Protein AF-A0A6Y5B3B0-F1 (afdb_monomer_lite)

Organism: NCBI:txid192954

Structure (mmCIF, N/CA/C/O backbone):
data_AF-A0A6Y5B3B0-F1
#
_entry.id   AF-A0A6Y5B3B0-F1
#
loop_
_atom_site.group_PDB
_atom_site.id
_atom_site.type_symbol
_atom_site.label_atom_id
_atom_site.label_alt_id
_atom_site.label_comp_id
_atom_site.label_asym_id
_atom_site.label_entity_id
_atom_site.label_seq_id
_atom_site.pdbx_PDB_ins_code
_atom_site.Cartn_x
_atom_site.Cartn_y
_atom_site.Cartn_z
_atom_site.occupancy
_atom_site.B_iso_or_equiv
_atom_site.auth_seq_id
_atom_site.auth_comp_id
_atom_site.auth_asym_id
_atom_site.auth_atom_id
_atom_site.pdbx_PDB_model_num
ATOM 1 N N . PRO A 1 1 ? 55.415 -12.047 -14.473 1.00 63.16 1 PRO A N 1
ATOM 2 C CA . PRO A 1 1 ? 56.785 -11.656 -14.889 1.00 63.16 1 PRO A CA 1
ATOM 3 C C . PRO A 1 1 ? 56.796 -11.107 -16.317 1.00 63.16 1 PRO A C 1
ATOM 5 O O . PRO A 1 1 ? 56.871 -9.901 -16.463 1.00 63.16 1 PRO A O 1
ATOM 8 N N . GLU A 1 2 ? 56.516 -11.933 -17.333 1.00 77.75 2 GLU A N 1
ATOM 9 C CA . GLU A 1 2 ? 56.581 -11.515 -18.750 1.00 77.75 2 GLU A CA 1
ATOM 10 C C . GLU A 1 2 ? 55.678 -10.318 -19.104 1.00 77.75 2 GLU A C 1
ATOM 12 O O . GLU A 1 2 ? 56.078 -9.439 -19.855 1.00 77.75 2 GLU A O 1
ATOM 17 N N . MET A 1 3 ? 54.472 -10.233 -18.527 1.00 77.44 3 MET A N 1
ATOM 18 C CA . MET A 1 3 ? 53.581 -9.079 -18.727 1.00 77.44 3 MET A CA 1
ATOM 19 C C . MET A 1 3 ? 54.142 -7.787 -18.118 1.00 77.44 3 MET A C 1
ATOM 21 O O . MET A 1 3 ? 54.007 -6.725 -18.714 1.00 77.44 3 MET A O 1
ATOM 25 N N . PHE A 1 4 ? 54.755 -7.875 -16.935 1.00 80.69 4 PHE A N 1
ATOM 26 C CA . PHE A 1 4 ? 55.365 -6.724 -16.271 1.00 80.69 4 PHE A CA 1
ATOM 27 C C . PHE A 1 4 ? 56.556 -6.227 -17.088 1.00 80.69 4 PHE A C 1
ATOM 29 O O . PHE A 1 4 ? 56.606 -5.051 -17.424 1.00 80.69 4 PHE A O 1
ATOM 36 N N . ASP A 1 5 ? 57.440 -7.139 -17.494 1.00 83.19 5 ASP A N 1
ATOM 37 C CA . ASP A 1 5 ? 58.626 -6.816 -18.287 1.00 83.19 5 ASP A CA 1
ATOM 38 C C . ASP A 1 5 ? 58.236 -6.213 -19.648 1.00 83.19 5 ASP A C 1
ATOM 40 O O . ASP A 1 5 ? 58.800 -5.205 -20.061 1.00 83.19 5 ASP A O 1
ATOM 44 N N . ALA A 1 6 ? 57.195 -6.739 -20.305 1.00 84.50 6 ALA A N 1
ATOM 45 C CA . ALA A 1 6 ? 56.682 -6.180 -21.556 1.00 84.50 6 ALA A CA 1
ATOM 46 C C . ALA A 1 6 ? 56.053 -4.784 -21.388 1.00 84.50 6 ALA A C 1
ATOM 48 O O . ALA A 1 6 ? 56.221 -3.922 -22.251 1.00 84.50 6 ALA A O 1
ATOM 49 N N . LEU A 1 7 ? 55.311 -4.541 -20.300 1.00 83.88 7 LEU A N 1
ATOM 50 C CA . LEU A 1 7 ? 54.712 -3.231 -20.021 1.00 83.88 7 LEU A CA 1
ATOM 51 C C . LEU A 1 7 ? 55.783 -2.200 -19.657 1.00 83.88 7 LEU A C 1
ATOM 53 O O . LEU A 1 7 ? 55.786 -1.107 -20.222 1.00 83.88 7 LEU A O 1
ATOM 57 N N . MET A 1 8 ? 56.718 -2.569 -18.782 1.00 85.62 8 MET A N 1
ATOM 58 C CA . MET A 1 8 ? 57.824 -1.709 -18.371 1.00 85.62 8 MET A CA 1
ATOM 59 C C . MET A 1 8 ? 58.821 -1.468 -19.500 1.00 85.62 8 MET A C 1
ATOM 61 O O . MET A 1 8 ? 59.328 -0.358 -19.629 1.00 85.62 8 MET A O 1
ATOM 65 N N . GLY A 1 9 ? 59.010 -2.437 -20.396 1.00 86.50 9 GLY A N 1
ATOM 66 C CA . GLY A 1 9 ? 59.818 -2.276 -21.602 1.00 86.50 9 GLY A CA 1
ATOM 67 C C . GLY A 1 9 ? 59.308 -1.183 -22.548 1.00 86.50 9 GLY A C 1
ATOM 68 O O . GLY A 1 9 ? 60.089 -0.582 -23.280 1.00 86.50 9 GLY A O 1
ATOM 69 N N . ASN A 1 10 ? 58.016 -0.834 -22.494 1.00 86.44 10 ASN A N 1
ATOM 70 C CA . ASN A 1 10 ? 57.472 0.307 -23.244 1.00 86.44 10 ASN A CA 1
ATOM 71 C C . ASN A 1 10 ? 57.755 1.672 -22.589 1.00 86.44 10 ASN A C 1
ATOM 73 O O . ASN A 1 10 ? 57.473 2.705 -23.201 1.00 86.44 10 ASN A O 1
ATOM 77 N N . LEU A 1 11 ? 58.284 1.688 -21.363 1.00 85.25 11 LEU A N 1
ATOM 78 C CA . LEU A 1 11 ? 58.624 2.893 -20.599 1.00 85.25 11 LEU A CA 1
ATOM 79 C C . LEU A 1 11 ? 60.138 3.063 -20.443 1.00 85.25 11 LEU A C 1
ATOM 81 O O . LEU A 1 11 ? 60.647 4.175 -20.581 1.00 85.25 11 LEU A O 1
ATOM 85 N N . TRP A 1 12 ? 60.840 1.966 -20.161 1.00 85.62 12 TRP A N 1
ATOM 86 C CA . TRP A 1 12 ? 62.270 1.924 -19.843 1.00 85.62 12 TRP A CA 1
ATOM 87 C C . TRP A 1 12 ? 63.127 1.306 -20.952 1.00 85.62 12 TRP A C 1
ATOM 89 O O . TRP A 1 12 ? 64.344 1.451 -20.919 1.00 85.62 12 TRP A O 1
ATOM 99 N N . GLY A 1 13 ? 62.507 0.636 -21.927 1.00 84.31 13 GLY A N 1
ATOM 100 C CA . GLY A 1 13 ? 63.209 -0.277 -22.828 1.00 84.31 13 GLY A CA 1
ATOM 101 C C . GLY A 1 13 ? 63.263 -1.704 -22.275 1.00 84.31 13 GLY A C 1
ATOM 102 O O . GLY A 1 13 ? 63.186 -1.912 -21.064 1.00 84.31 13 GLY A O 1
ATOM 103 N N . ASP A 1 14 ? 63.326 -2.699 -23.160 1.00 83.50 14 ASP A N 1
ATOM 104 C CA . ASP A 1 14 ? 63.348 -4.123 -22.784 1.00 83.50 14 ASP A CA 1
ATOM 105 C C . ASP A 1 14 ? 64.759 -4.727 -22.748 1.00 83.50 14 ASP A C 1
ATOM 107 O O . ASP A 1 14 ? 64.923 -5.878 -22.348 1.00 83.50 14 ASP A O 1
ATOM 111 N N . GLY A 1 15 ? 65.791 -3.949 -23.093 1.00 81.69 15 GLY A N 1
ATOM 112 C CA . GLY A 1 15 ? 67.188 -4.378 -23.057 1.00 81.69 15 GLY A CA 1
ATOM 113 C C . GLY A 1 15 ? 67.624 -5.198 -24.273 1.00 81.69 15 GLY A C 1
ATOM 114 O O . GLY A 1 15 ? 68.807 -5.533 -24.376 1.00 81.69 15 GLY A O 1
ATOM 115 N N . ASP A 1 16 ? 66.709 -5.500 -25.202 1.00 83.38 16 ASP A N 1
ATOM 116 C CA . ASP A 1 16 ? 66.988 -6.290 -26.406 1.00 83.38 16 ASP A CA 1
ATOM 117 C C . ASP A 1 16 ? 67.635 -5.445 -27.525 1.00 83.38 16 ASP A C 1
ATOM 119 O O . ASP A 1 16 ? 68.432 -5.960 -28.316 1.00 83.38 16 ASP A O 1
ATOM 123 N N . ASP A 1 17 ? 67.330 -4.141 -27.594 1.00 88.06 17 ASP A N 1
ATOM 124 C CA . ASP A 1 17 ? 67.890 -3.195 -28.572 1.00 88.06 17 ASP A CA 1
ATOM 125 C C . ASP A 1 17 ? 68.170 -1.819 -27.946 1.00 88.06 17 ASP A C 1
ATOM 127 O O . ASP A 1 17 ? 67.284 -0.980 -27.776 1.00 88.06 17 ASP A O 1
ATOM 131 N N . ILE A 1 18 ? 69.458 -1.543 -27.722 1.00 87.75 18 ILE A N 1
ATOM 132 C CA . ILE A 1 18 ? 69.969 -0.296 -27.135 1.00 87.75 18 ILE A CA 1
ATOM 133 C C . ILE A 1 18 ? 69.489 0.951 -27.899 1.00 87.75 18 ILE A C 1
ATOM 135 O O . ILE A 1 18 ? 69.270 2.003 -27.296 1.00 87.75 18 ILE A O 1
ATOM 139 N N . LEU A 1 19 ? 69.334 0.890 -29.228 1.00 86.12 19 LEU A N 1
ATOM 140 C CA . LEU A 1 19 ? 68.875 2.047 -30.008 1.00 86.12 19 LEU A CA 1
ATOM 141 C C . LEU A 1 19 ? 67.385 2.315 -29.796 1.00 86.12 19 LEU A C 1
ATOM 143 O O . LEU A 1 19 ? 66.959 3.473 -29.770 1.00 86.12 19 LEU A O 1
ATOM 147 N N . ARG A 1 20 ? 66.589 1.254 -29.656 1.00 88.38 20 ARG A N 1
ATOM 148 C CA . ARG A 1 20 ? 65.163 1.362 -29.353 1.00 88.38 20 ARG A CA 1
ATOM 149 C C . ARG A 1 20 ? 64.945 1.877 -27.935 1.00 88.38 20 ARG A C 1
ATOM 151 O O . ARG A 1 20 ? 64.116 2.771 -27.777 1.00 88.38 20 ARG A O 1
ATOM 158 N N . ASP A 1 21 ? 65.698 1.370 -26.968 1.00 89.00 21 ASP A N 1
ATOM 159 C CA . ASP A 1 21 ? 65.572 1.738 -25.556 1.00 89.00 21 ASP A CA 1
ATOM 160 C C . ASP A 1 21 ? 65.873 3.223 -25.346 1.00 89.00 21 ASP A C 1
ATOM 162 O O . ASP A 1 21 ? 65.010 3.959 -24.870 1.00 89.00 21 ASP A O 1
ATOM 166 N N . ASN A 1 22 ? 67.010 3.708 -25.863 1.00 88.12 22 ASN A N 1
ATOM 167 C CA . ASN A 1 22 ? 67.355 5.137 -25.826 1.00 88.12 22 ASN A CA 1
ATOM 168 C C . ASN A 1 22 ? 66.271 6.017 -26.474 1.00 88.12 22 ASN A C 1
ATOM 170 O O . ASN A 1 22 ? 65.991 7.123 -26.016 1.00 88.12 22 ASN A O 1
ATOM 174 N N . ARG A 1 23 ? 65.642 5.547 -27.561 1.00 91.31 23 ARG A N 1
ATOM 175 C CA . ARG A 1 23 ? 64.567 6.292 -28.232 1.00 91.31 23 ARG A CA 1
ATOM 176 C C . ARG A 1 23 ? 63.299 6.359 -27.378 1.00 91.31 23 ARG A C 1
ATOM 178 O O . ARG A 1 23 ? 62.634 7.392 -27.391 1.00 91.31 23 ARG A O 1
ATOM 185 N N . ILE A 1 24 ? 62.938 5.267 -26.706 1.00 89.94 24 ILE A N 1
ATOM 186 C CA . ILE A 1 24 ? 61.767 5.199 -25.820 1.00 89.94 24 ILE A CA 1
ATOM 187 C C . ILE A 1 24 ? 61.993 6.088 -24.597 1.00 89.94 24 ILE A C 1
ATOM 189 O O . ILE A 1 24 ? 61.139 6.920 -24.292 1.00 89.94 24 ILE A O 1
ATOM 193 N N . GLU A 1 25 ? 63.153 5.963 -23.954 1.00 87.56 25 GLU A N 1
ATOM 194 C CA . GLU A 1 25 ? 63.528 6.754 -22.783 1.00 87.56 25 GLU A CA 1
ATOM 195 C C . GLU A 1 25 ? 63.490 8.255 -23.100 1.00 87.56 25 GLU A C 1
ATOM 197 O O . GLU A 1 25 ? 62.754 8.998 -22.449 1.00 87.56 25 GLU A O 1
ATOM 202 N N . GLN A 1 26 ? 64.148 8.681 -24.185 1.00 90.75 26 GLN A N 1
ATOM 203 C CA . GLN A 1 26 ? 64.156 10.083 -24.608 1.00 90.75 26 GLN A CA 1
ATOM 204 C C . GLN A 1 26 ? 62.754 10.610 -24.954 1.00 90.75 26 GLN A C 1
ATOM 206 O O . GLN A 1 26 ? 62.433 11.766 -24.679 1.00 90.75 26 GLN A O 1
ATOM 211 N N . ALA A 1 27 ? 61.902 9.792 -25.582 1.00 92.06 27 ALA A N 1
ATOM 212 C CA . ALA A 1 27 ? 60.536 10.195 -25.915 1.00 92.06 27 ALA A CA 1
ATOM 213 C C . ALA A 1 27 ? 59.699 10.447 -24.653 1.00 92.06 27 ALA A C 1
ATOM 215 O O . ALA A 1 27 ? 58.976 11.444 -24.588 1.00 92.06 27 ALA A O 1
ATOM 216 N N . TRP A 1 28 ? 59.827 9.579 -23.646 1.00 93.44 28 TRP A N 1
ATOM 217 C CA . TRP A 1 28 ? 59.151 9.747 -22.364 1.00 93.44 28 TRP A CA 1
ATOM 218 C C . TRP A 1 28 ? 59.702 10.914 -21.546 1.00 93.44 28 TRP A C 1
ATOM 220 O O . TRP A 1 28 ? 58.915 11.616 -20.914 1.00 93.44 28 TRP A O 1
ATOM 230 N N . GLU A 1 29 ? 61.015 11.156 -21.569 1.00 90.94 29 GLU A N 1
ATOM 231 C CA . GLU A 1 29 ? 61.622 12.338 -20.941 1.00 90.94 29 GLU A CA 1
ATOM 232 C C . GLU A 1 29 ? 61.074 13.633 -21.543 1.00 90.94 29 GLU A C 1
ATOM 234 O O . GLU A 1 29 ? 60.552 14.474 -20.814 1.00 90.94 29 GLU A O 1
ATOM 239 N N . ASN A 1 30 ? 61.090 13.748 -22.874 1.00 91.88 30 ASN A N 1
ATOM 240 C CA . ASN A 1 30 ? 60.579 14.924 -23.578 1.00 91.88 30 ASN A CA 1
ATOM 241 C C . ASN A 1 30 ? 59.088 15.167 -23.284 1.00 91.88 30 ASN A C 1
ATOM 243 O O . ASN A 1 30 ? 58.657 16.309 -23.131 1.00 91.88 30 ASN A O 1
ATOM 247 N N . TYR A 1 31 ? 58.290 14.098 -23.214 1.00 93.19 31 TYR A N 1
ATOM 248 C CA . TYR A 1 31 ? 56.869 14.200 -22.883 1.00 93.19 31 TYR A CA 1
ATOM 249 C C . TYR A 1 31 ? 56.653 14.622 -21.422 1.00 93.19 31 TYR A C 1
ATOM 251 O O . TYR A 1 31 ? 55.861 15.521 -21.152 1.00 93.19 31 TYR A O 1
ATOM 259 N N . SER A 1 32 ? 57.429 14.061 -20.492 1.00 92.50 32 SER A N 1
ATOM 260 C CA . SER A 1 32 ? 57.367 14.418 -19.069 1.00 92.50 32 SER A CA 1
ATOM 261 C C . SER A 1 32 ? 57.794 15.870 -18.819 1.00 92.50 32 SER A C 1
ATOM 263 O O . SER A 1 32 ? 57.241 16.540 -17.950 1.00 92.50 32 SER A O 1
ATOM 265 N N . GLU A 1 33 ? 58.773 16.385 -19.569 1.00 91.56 33 GLU A N 1
ATOM 266 C CA . GLU A 1 33 ? 59.154 17.803 -19.524 1.00 91.56 33 GLU A CA 1
ATOM 267 C C . GLU A 1 33 ? 58.029 18.720 -20.017 1.00 91.56 33 GLU A C 1
ATOM 269 O O . GLU A 1 33 ? 57.794 19.778 -19.429 1.00 91.56 33 GLU A O 1
ATOM 274 N N . LEU A 1 34 ? 57.310 18.316 -21.068 1.00 92.12 34 LEU A N 1
ATOM 275 C CA . LEU A 1 34 ? 56.148 19.051 -21.565 1.00 92.12 34 LEU A CA 1
ATOM 276 C C . LEU A 1 34 ? 55.032 19.097 -20.513 1.00 92.12 34 LEU A C 1
ATOM 278 O O . LEU A 1 34 ? 54.537 20.181 -20.210 1.00 92.12 34 LEU A O 1
ATOM 282 N N . GLU A 1 35 ? 54.700 17.962 -19.895 1.00 93.25 35 GLU A N 1
ATOM 283 C CA . GLU A 1 35 ? 53.680 17.886 -18.838 1.00 93.25 35 GLU A CA 1
ATOM 284 C C . GLU A 1 35 ? 54.051 18.737 -17.613 1.00 93.25 35 GLU A C 1
ATOM 286 O O . GLU A 1 35 ? 53.213 19.486 -17.105 1.00 93.25 35 GLU A O 1
ATOM 291 N N . LYS A 1 36 ? 55.327 18.722 -17.198 1.00 91.25 36 LYS A N 1
ATOM 292 C CA . LYS A 1 36 ? 55.841 19.587 -16.119 1.00 91.25 36 LYS A CA 1
ATOM 293 C C . LYS A 1 36 ? 55.686 21.072 -16.442 1.00 91.25 36 LYS A C 1
ATOM 295 O O . LYS A 1 36 ? 55.319 21.850 -15.564 1.00 91.25 36 LYS A O 1
ATOM 300 N N . ASN A 1 37 ? 55.947 21.474 -17.685 1.00 90.31 37 ASN A N 1
ATOM 301 C CA . ASN A 1 37 ? 55.789 22.864 -18.120 1.00 90.31 37 ASN A CA 1
ATOM 302 C C . ASN A 1 37 ? 54.315 23.303 -18.171 1.00 90.31 37 ASN A C 1
ATOM 304 O O . ASN A 1 37 ? 54.021 24.480 -17.960 1.00 90.31 37 ASN A O 1
ATOM 308 N N . GLU A 1 38 ? 53.395 22.370 -18.423 1.00 92.38 38 GLU A N 1
ATOM 309 C CA . GLU A 1 38 ? 51.945 22.599 -18.396 1.00 92.38 38 GLU A CA 1
ATOM 310 C C . GLU A 1 38 ? 51.333 22.481 -16.991 1.00 92.38 38 GLU A C 1
ATOM 312 O O . GLU A 1 38 ? 50.135 22.710 -16.824 1.00 92.38 38 GLU A O 1
ATOM 317 N N . ASN A 1 39 ? 52.153 22.204 -15.969 1.00 86.69 39 ASN A N 1
ATOM 318 C CA . ASN A 1 39 ? 51.723 22.015 -14.583 1.00 86.69 39 ASN A CA 1
ATOM 319 C C . ASN A 1 39 ? 50.748 20.824 -14.418 1.00 86.69 39 ASN A C 1
ATOM 321 O O . ASN A 1 39 ? 49.884 20.845 -13.538 1.00 86.69 39 ASN A O 1
ATOM 325 N N . ASN A 1 40 ? 50.888 19.812 -15.281 1.00 86.94 40 ASN A N 1
ATOM 326 C CA . ASN A 1 40 ? 50.124 18.567 -15.275 1.00 86.94 40 ASN A CA 1
ATOM 327 C C . ASN A 1 40 ? 50.880 17.457 -14.525 1.00 86.94 40 ASN A C 1
ATOM 329 O O . ASN A 1 40 ? 52.102 17.513 -14.362 1.00 86.94 40 ASN A O 1
ATOM 333 N N . ASP A 1 41 ? 50.148 16.426 -14.102 1.00 87.12 41 ASP A N 1
ATOM 334 C CA . ASP A 1 41 ? 50.742 15.197 -13.574 1.00 87.12 41 ASP A CA 1
ATOM 335 C C . ASP A 1 41 ? 51.529 14.460 -14.668 1.00 87.12 41 ASP A C 1
ATOM 337 O O . ASP A 1 41 ? 51.166 14.490 -15.845 1.00 87.12 41 ASP A O 1
ATOM 341 N N . ILE A 1 42 ? 52.608 13.779 -14.278 1.00 92.25 42 ILE A N 1
ATOM 342 C CA . ILE A 1 42 ? 53.497 13.092 -15.218 1.00 92.25 42 ILE A CA 1
ATOM 343 C C . ILE A 1 42 ? 52.894 11.730 -15.566 1.00 92.25 42 ILE A C 1
ATOM 345 O O . ILE A 1 42 ? 52.866 10.812 -14.740 1.00 92.25 42 ILE A O 1
ATOM 349 N N . THR A 1 43 ? 52.452 11.565 -16.811 1.00 89.75 43 THR A N 1
ATOM 350 C CA . THR A 1 43 ? 51.802 10.334 -17.280 1.00 89.75 43 THR A CA 1
ATOM 351 C C . THR A 1 43 ? 52.737 9.133 -17.175 1.00 89.75 43 THR A C 1
ATOM 353 O O . THR A 1 43 ? 52.295 8.049 -16.796 1.00 89.75 43 THR A O 1
ATOM 356 N N . LYS A 1 44 ? 54.036 9.314 -17.462 1.00 89.19 44 LYS A N 1
ATOM 357 C CA . LYS A 1 44 ? 55.044 8.248 -17.329 1.00 89.19 44 LYS A CA 1
ATOM 358 C C . LYS A 1 44 ? 55.032 7.666 -15.913 1.00 89.19 44 LYS A C 1
ATOM 360 O O . LYS A 1 44 ? 54.816 6.471 -15.747 1.00 89.19 44 LYS A O 1
ATOM 365 N N . GLU A 1 45 ? 55.172 8.524 -14.903 1.00 88.19 45 GLU A N 1
ATOM 366 C CA . GLU A 1 45 ? 55.173 8.134 -13.490 1.00 88.19 45 GLU A CA 1
ATOM 367 C C . GLU A 1 45 ? 53.834 7.512 -13.076 1.00 88.19 45 GLU A C 1
ATOM 369 O O . GLU A 1 45 ? 53.813 6.540 -12.326 1.00 88.19 45 GLU A O 1
ATOM 374 N N . ALA A 1 46 ? 52.703 8.013 -13.585 1.00 85.75 46 ALA A N 1
ATOM 375 C CA . ALA A 1 46 ? 51.391 7.427 -13.313 1.00 85.75 46 ALA A CA 1
ATOM 376 C C . ALA A 1 46 ? 51.262 5.991 -13.857 1.00 85.75 46 ALA A C 1
ATOM 378 O O . ALA A 1 46 ? 50.745 5.112 -13.158 1.00 85.75 46 ALA A O 1
ATOM 379 N N . ILE A 1 47 ? 51.756 5.725 -15.074 1.00 86.19 47 ILE A N 1
ATOM 380 C CA . ILE A 1 47 ? 51.770 4.376 -15.660 1.00 86.19 47 ILE A CA 1
ATOM 381 C C . ILE A 1 47 ? 52.732 3.477 -14.879 1.00 86.19 47 ILE A C 1
ATOM 383 O O . ILE A 1 47 ? 52.332 2.379 -14.495 1.00 86.19 47 ILE A O 1
ATOM 387 N N . GLU A 1 48 ? 53.954 3.936 -14.589 1.00 87.31 48 GLU A N 1
ATOM 388 C CA . GLU A 1 48 ? 54.937 3.183 -13.795 1.00 87.31 48 GLU A CA 1
ATOM 389 C C . GLU A 1 48 ? 54.360 2.799 -12.430 1.00 87.31 48 GLU A C 1
ATOM 391 O O . GLU A 1 48 ? 54.323 1.622 -12.075 1.00 87.31 48 GLU A O 1
ATOM 396 N N . ASN A 1 49 ? 53.815 3.773 -11.697 1.00 86.62 49 ASN A N 1
ATOM 397 C CA . ASN A 1 49 ? 53.179 3.544 -10.405 1.00 86.62 49 ASN A CA 1
ATOM 398 C C . ASN A 1 49 ? 52.004 2.569 -10.514 1.00 86.62 49 ASN A C 1
ATOM 400 O O . ASN A 1 49 ? 51.826 1.729 -9.633 1.00 86.62 49 ASN A O 1
ATOM 404 N N . THR A 1 50 ? 51.207 2.645 -11.581 1.00 84.56 50 THR A N 1
ATOM 405 C CA . THR A 1 50 ? 50.095 1.710 -11.791 1.00 84.56 50 THR A CA 1
ATOM 406 C C . THR A 1 50 ? 50.609 0.297 -12.032 1.00 84.56 50 THR A C 1
ATOM 408 O O . THR A 1 50 ? 50.129 -0.623 -11.384 1.00 84.56 50 THR A O 1
ATOM 411 N N . VAL A 1 51 ? 51.593 0.104 -12.913 1.00 83.31 51 VAL A N 1
ATOM 412 C CA . VAL A 1 51 ? 52.132 -1.223 -13.258 1.00 83.31 51 VAL A CA 1
ATOM 413 C C . VAL A 1 51 ? 52.889 -1.845 -12.081 1.00 83.31 51 VAL A C 1
ATOM 415 O O . VAL A 1 51 ? 52.727 -3.034 -11.819 1.00 83.31 51 VAL A O 1
ATOM 418 N N . ILE A 1 52 ? 53.657 -1.049 -11.332 1.00 83.88 52 ILE A N 1
ATOM 419 C CA . ILE A 1 52 ? 54.390 -1.495 -10.137 1.00 83.88 52 ILE A CA 1
ATOM 420 C C . ILE A 1 52 ? 53.426 -1.902 -9.016 1.00 83.88 52 ILE A C 1
ATOM 422 O O . ILE A 1 52 ? 53.639 -2.924 -8.364 1.00 83.88 52 ILE A O 1
ATOM 426 N N . ASN A 1 53 ? 52.354 -1.134 -8.799 1.00 81.38 53 ASN A N 1
ATOM 427 C CA . ASN A 1 53 ? 51.382 -1.414 -7.739 1.00 81.38 53 ASN A CA 1
ATOM 428 C C . ASN A 1 53 ? 50.263 -2.382 -8.171 1.00 81.38 53 ASN A C 1
ATOM 430 O O . ASN A 1 53 ? 49.510 -2.863 -7.321 1.00 81.38 53 ASN A O 1
ATOM 434 N N . ALA A 1 54 ? 50.127 -2.679 -9.468 1.00 78.44 54 ALA A N 1
ATOM 435 C CA . ALA A 1 54 ? 49.145 -3.620 -9.998 1.00 78.44 54 ALA A CA 1
ATOM 436 C C . ALA A 1 54 ? 49.516 -5.056 -9.616 1.00 78.44 54 ALA A C 1
ATOM 438 O O . ALA A 1 54 ? 50.202 -5.772 -10.345 1.00 78.44 54 ALA A O 1
ATOM 439 N N . PHE A 1 55 ? 49.024 -5.500 -8.462 1.00 74.00 55 PHE A N 1
ATOM 440 C CA . PHE A 1 55 ? 49.267 -6.845 -7.967 1.00 74.00 55 PHE A CA 1
ATOM 441 C C . PHE A 1 55 ? 48.049 -7.753 -8.174 1.00 74.00 55 PHE A C 1
ATOM 443 O O . PHE A 1 55 ? 47.068 -7.699 -7.430 1.00 74.00 55 PHE A O 1
ATOM 450 N N . PHE A 1 56 ? 48.125 -8.630 -9.179 1.00 81.88 56 PHE A N 1
ATOM 451 C CA . PHE A 1 56 ? 47.143 -9.695 -9.383 1.00 81.88 56 PHE A CA 1
ATOM 452 C C . PHE A 1 56 ? 47.634 -11.014 -8.776 1.00 81.88 56 PHE A C 1
ATOM 454 O O . PHE A 1 56 ? 48.526 -11.674 -9.297 1.00 81.88 56 PHE A O 1
ATOM 461 N N . GLU A 1 57 ? 47.014 -11.420 -7.673 1.00 82.00 57 GLU A N 1
ATOM 462 C CA . GLU A 1 57 ? 47.164 -12.748 -7.069 1.00 82.00 57 GLU A CA 1
ATOM 463 C C . GLU A 1 57 ? 46.389 -13.853 -7.805 1.00 82.00 57 GLU A C 1
ATOM 465 O O . GLU A 1 57 ? 45.366 -13.595 -8.440 1.00 82.00 57 GLU A O 1
ATOM 470 N N . GLU A 1 58 ? 46.801 -15.107 -7.586 1.00 82.69 58 GLU A N 1
ATOM 471 C CA . GLU A 1 58 ? 46.138 -16.334 -8.064 1.00 82.69 58 GLU A CA 1
ATOM 472 C C . GLU A 1 58 ? 44.620 -16.346 -7.798 1.00 82.69 58 GLU A C 1
ATOM 474 O O . GLU A 1 58 ? 43.826 -16.758 -8.645 1.00 82.69 58 GLU A O 1
ATOM 479 N N . ARG A 1 59 ? 44.187 -15.821 -6.643 1.00 81.88 59 ARG A N 1
ATOM 480 C CA . ARG A 1 59 ? 42.762 -15.722 -6.280 1.00 81.88 59 ARG A CA 1
ATOM 481 C C . ARG A 1 59 ? 41.929 -14.910 -7.277 1.00 81.88 59 ARG A C 1
ATOM 483 O O . ARG A 1 59 ? 40.749 -15.200 -7.442 1.00 81.88 59 ARG A O 1
ATOM 490 N N . HIS A 1 60 ? 42.513 -13.912 -7.946 1.00 84.44 60 HIS A N 1
ATOM 491 C CA . HIS A 1 60 ? 41.788 -13.100 -8.924 1.00 84.44 60 HIS A CA 1
ATOM 492 C C . HIS A 1 60 ? 41.507 -13.912 -10.191 1.00 84.44 60 HIS A C 1
ATOM 494 O O . HIS A 1 60 ? 40.402 -13.853 -10.731 1.00 84.44 60 HIS A O 1
ATOM 500 N N . PHE A 1 61 ? 42.466 -14.738 -10.616 1.00 86.50 61 PHE A N 1
ATOM 501 C CA . PHE A 1 61 ? 42.321 -15.623 -11.771 1.00 86.50 61 PHE A CA 1
ATOM 502 C C . PHE A 1 61 ? 41.378 -16.796 -11.488 1.00 86.50 61 PHE A C 1
ATOM 504 O O . PHE A 1 61 ? 40.610 -17.180 -12.364 1.00 86.50 61 PHE A O 1
ATOM 511 N N . GLN A 1 62 ? 41.336 -17.290 -10.246 1.00 85.19 62 GLN A N 1
ATOM 512 C CA . GLN A 1 62 ? 40.402 -18.339 -9.810 1.00 85.19 62 GLN A CA 1
ATOM 513 C C . GLN A 1 62 ? 38.921 -17.974 -10.003 1.00 85.19 62 GLN A C 1
ATOM 515 O O . GLN A 1 62 ? 38.070 -18.862 -10.024 1.00 85.19 62 GLN A O 1
ATOM 520 N N . SER A 1 63 ? 38.576 -16.694 -10.151 1.00 80.62 63 SER A N 1
ATOM 521 C CA . SER A 1 63 ? 37.203 -16.287 -10.477 1.00 80.62 63 SER A CA 1
ATOM 522 C C . SER A 1 63 ? 36.821 -16.562 -11.940 1.00 80.62 63 SER A C 1
ATOM 524 O O . SER A 1 63 ? 35.637 -16.672 -12.260 1.00 80.62 63 SER A O 1
ATOM 526 N N . TRP A 1 64 ? 37.803 -16.726 -12.831 1.00 88.69 64 TRP A N 1
ATOM 527 C CA . TRP A 1 64 ? 37.594 -16.955 -14.255 1.00 88.69 64 TRP A CA 1
ATOM 528 C C . TRP A 1 64 ? 37.457 -18.462 -14.558 1.00 88.69 64 TRP A C 1
ATOM 530 O O . TRP A 1 64 ? 38.404 -19.222 -14.350 1.00 88.69 64 TRP A O 1
ATOM 540 N N . PRO A 1 65 ? 36.312 -18.942 -15.089 1.00 87.00 65 PRO A N 1
ATOM 541 C CA . PRO A 1 65 ? 36.065 -20.378 -15.270 1.00 87.00 65 PRO A CA 1
ATOM 542 C C . PRO A 1 65 ? 37.073 -21.111 -16.167 1.00 87.00 65 PRO A C 1
ATOM 544 O O . PRO A 1 65 ? 37.309 -22.303 -15.958 1.00 87.00 65 PRO A O 1
ATOM 547 N N . VAL A 1 66 ? 37.682 -20.408 -17.130 1.00 91.50 66 VAL A N 1
ATOM 548 C CA . VAL A 1 66 ? 38.714 -20.965 -18.021 1.00 91.50 66 VAL A CA 1
ATOM 549 C C . VAL A 1 66 ? 39.992 -21.279 -17.251 1.00 91.50 66 VAL A C 1
ATOM 551 O O . VAL A 1 66 ? 40.563 -22.346 -17.445 1.00 91.50 66 VAL A O 1
ATOM 554 N N . TRP A 1 67 ? 40.399 -20.402 -16.328 1.00 90.12 67 TRP A N 1
ATOM 555 C CA . TRP A 1 67 ? 41.585 -20.609 -15.491 1.00 90.12 67 TRP A CA 1
ATOM 556 C C . TRP A 1 67 ? 41.489 -21.899 -14.665 1.00 90.12 67 TRP A C 1
ATOM 558 O O . TRP A 1 67 ? 42.465 -22.622 -14.495 1.00 90.12 67 TRP A O 1
ATOM 568 N N . ASN A 1 68 ? 40.271 -22.239 -14.232 1.00 89.25 68 ASN A N 1
ATOM 569 C CA . ASN A 1 68 ? 39.986 -23.440 -13.447 1.00 89.25 68 ASN A CA 1
ATOM 570 C C . ASN A 1 68 ? 39.534 -24.646 -14.291 1.00 89.25 68 ASN A C 1
ATOM 572 O O . ASN A 1 68 ? 39.000 -25.606 -13.733 1.00 89.25 68 ASN A O 1
ATOM 576 N N . ASN A 1 69 ? 39.677 -24.602 -15.620 1.00 89.38 69 ASN A N 1
ATOM 577 C CA . ASN A 1 69 ? 39.261 -25.662 -16.551 1.00 89.38 69 ASN A CA 1
ATOM 578 C C . ASN A 1 69 ? 37.771 -26.061 -16.474 1.00 89.38 69 ASN A C 1
ATOM 580 O O . ASN A 1 69 ? 37.399 -27.158 -16.892 1.00 89.38 69 ASN A O 1
ATOM 584 N N . LYS A 1 70 ? 36.893 -25.191 -15.957 1.00 88.06 70 LYS A N 1
ATOM 585 C CA . LYS A 1 70 ? 35.437 -25.434 -15.952 1.00 88.06 70 LYS A CA 1
ATOM 586 C C . LYS A 1 70 ? 34.819 -25.213 -17.333 1.00 88.06 70 LYS A C 1
ATOM 588 O O . LYS A 1 70 ? 33.810 -25.828 -17.661 1.00 88.06 70 LYS A O 1
ATOM 593 N N . THR A 1 71 ? 35.423 -24.336 -18.131 1.00 89.44 71 THR A N 1
ATOM 594 C CA . THR A 1 71 ? 35.022 -24.022 -19.507 1.00 89.44 71 THR A CA 1
ATOM 595 C C . THR A 1 71 ? 36.251 -23.986 -20.405 1.00 89.44 71 THR A C 1
ATOM 597 O O . THR A 1 71 ? 37.320 -23.566 -19.973 1.00 89.44 71 THR A O 1
ATOM 600 N N . THR A 1 72 ? 36.102 -24.377 -21.668 1.00 89.94 72 THR A N 1
ATOM 601 C CA . THR A 1 72 ? 37.215 -24.437 -22.632 1.00 89.94 72 THR A CA 1
ATOM 602 C C . THR A 1 72 ? 37.541 -23.094 -23.285 1.00 89.94 72 THR A C 1
ATOM 604 O O . THR A 1 72 ? 38.611 -22.943 -23.866 1.00 89.94 72 THR A O 1
ATOM 607 N N . HIS A 1 73 ? 36.637 -22.116 -23.205 1.00 91.38 73 HIS A N 1
ATOM 608 C CA . HIS A 1 73 ? 36.805 -20.796 -23.805 1.00 91.38 73 HIS A CA 1
ATOM 609 C C . HIS A 1 73 ? 36.189 -19.696 -22.935 1.00 91.38 73 HIS A C 1
ATOM 611 O O . HIS A 1 73 ? 35.259 -19.934 -22.164 1.00 91.38 73 HIS A O 1
ATOM 617 N N . GLY A 1 74 ? 36.685 -18.472 -23.098 1.00 88.12 74 GLY A N 1
ATOM 618 C CA . GLY A 1 74 ? 36.206 -17.276 -22.410 1.00 88.12 74 GLY A CA 1
ATOM 619 C C . GLY A 1 74 ? 37.203 -16.130 -22.558 1.00 88.12 74 GLY A C 1
ATOM 620 O O . GLY A 1 74 ? 38.336 -16.341 -22.983 1.00 88.12 74 GLY A O 1
ATOM 621 N N . THR A 1 75 ? 36.791 -14.918 -22.200 1.00 91.44 75 THR A N 1
ATOM 622 C CA . THR A 1 75 ? 37.663 -13.737 -22.181 1.00 91.44 75 THR A CA 1
ATOM 623 C C . THR A 1 75 ? 37.626 -13.139 -20.784 1.00 91.44 75 THR A C 1
ATOM 625 O O . THR A 1 75 ? 36.546 -12.966 -20.226 1.00 91.44 75 THR A O 1
ATOM 628 N N . ALA A 1 76 ? 38.794 -12.837 -20.224 1.00 89.88 76 ALA A N 1
ATOM 629 C CA . ALA A 1 76 ? 38.927 -12.099 -18.976 1.00 89.88 76 ALA A CA 1
ATOM 630 C C . ALA A 1 76 ? 39.637 -10.772 -19.247 1.00 89.88 76 ALA A C 1
ATOM 632 O O . ALA A 1 76 ? 40.577 -10.716 -20.040 1.00 89.88 76 ALA A O 1
ATOM 633 N N . MET A 1 77 ? 39.178 -9.712 -18.586 1.00 89.69 77 MET A N 1
ATOM 634 C CA . MET A 1 77 ? 39.808 -8.397 -18.610 1.00 89.69 77 MET A CA 1
ATOM 635 C C . MET A 1 77 ? 40.154 -8.013 -17.175 1.00 89.69 77 MET A C 1
ATOM 637 O O . MET A 1 77 ? 39.266 -7.921 -16.330 1.00 89.69 77 MET A O 1
ATOM 641 N N . PHE A 1 78 ? 41.441 -7.806 -16.912 1.00 85.44 78 PHE A N 1
ATOM 642 C CA . PHE A 1 78 ? 41.955 -7.391 -15.611 1.00 85.44 78 PHE A CA 1
ATOM 643 C C . PHE A 1 78 ? 42.331 -5.915 -15.688 1.00 85.44 78 PHE A C 1
ATOM 645 O O . PHE A 1 78 ? 43.034 -5.504 -16.609 1.00 85.44 78 PHE A O 1
ATOM 652 N N . ILE A 1 79 ? 41.832 -5.116 -14.747 1.00 86.50 79 ILE A N 1
ATOM 653 C CA . ILE A 1 79 ? 42.001 -3.660 -14.742 1.00 86.50 79 ILE A CA 1
ATOM 654 C C . ILE A 1 79 ? 42.628 -3.263 -13.407 1.00 86.50 79 ILE A C 1
ATOM 656 O O . ILE A 1 79 ? 42.102 -3.617 -12.353 1.00 86.50 79 ILE A O 1
ATOM 660 N N . ALA A 1 80 ? 43.738 -2.533 -13.459 1.00 84.44 80 ALA A N 1
ATOM 661 C CA . ALA A 1 80 ? 44.344 -1.869 -12.307 1.00 84.44 80 ALA A CA 1
ATOM 662 C C . ALA A 1 80 ? 44.048 -0.361 -12.366 1.00 84.44 80 ALA A C 1
ATOM 664 O O . ALA A 1 80 ? 43.783 0.165 -13.445 1.00 84.44 80 ALA A O 1
ATOM 665 N N . GLY A 1 81 ? 44.065 0.324 -11.218 1.00 80.81 81 GLY A N 1
ATOM 666 C CA . GLY A 1 81 ? 43.727 1.753 -11.156 1.00 80.81 81 GLY A CA 1
ATOM 667 C C . GLY A 1 81 ? 42.258 2.034 -11.495 1.00 80.81 81 GLY A C 1
ATOM 668 O O . GLY A 1 81 ? 41.956 2.903 -12.309 1.00 80.81 81 GLY A O 1
ATOM 669 N N . ILE A 1 82 ? 41.336 1.248 -10.926 1.00 85.75 82 ILE A N 1
ATOM 670 C CA . ILE A 1 82 ? 39.894 1.417 -11.154 1.00 85.75 82 ILE A CA 1
ATOM 671 C C . ILE A 1 82 ? 39.396 2.782 -10.652 1.00 85.75 82 ILE A C 1
ATOM 673 O O . ILE A 1 82 ? 39.894 3.310 -9.666 1.00 85.75 82 ILE A O 1
ATOM 677 N N . HIS A 1 83 ? 38.386 3.334 -11.327 1.00 86.06 83 HIS A N 1
ATOM 678 C CA . HIS A 1 83 ? 37.773 4.620 -10.977 1.00 86.06 83 HIS A CA 1
ATOM 679 C C . HIS A 1 83 ? 37.134 4.597 -9.574 1.00 86.06 83 HIS A C 1
ATOM 681 O O . HIS A 1 83 ? 36.600 3.564 -9.160 1.00 86.06 83 HIS A O 1
ATOM 687 N N . ASP A 1 84 ? 37.099 5.745 -8.891 1.00 83.12 84 ASP A N 1
ATOM 688 C CA . ASP A 1 84 ? 36.566 5.891 -7.525 1.00 83.12 84 ASP A CA 1
ATOM 689 C C . ASP A 1 84 ? 35.145 5.328 -7.360 1.00 83.12 84 ASP A C 1
ATOM 691 O O . ASP A 1 84 ? 34.845 4.685 -6.360 1.00 83.12 84 ASP A O 1
ATOM 695 N N . ASP A 1 85 ? 34.279 5.478 -8.368 1.00 82.81 85 ASP A N 1
ATOM 696 C CA . ASP A 1 85 ? 32.927 4.889 -8.374 1.00 82.81 85 ASP A CA 1
ATOM 697 C C . ASP A 1 85 ? 32.914 3.352 -8.221 1.00 82.81 85 ASP A C 1
ATOM 699 O O . ASP A 1 85 ? 31.986 2.796 -7.626 1.00 82.81 85 ASP A O 1
ATOM 703 N N . LEU A 1 86 ? 33.923 2.655 -8.761 1.00 86.19 86 LEU A N 1
ATOM 704 C CA . LEU A 1 86 ? 34.096 1.207 -8.597 1.00 86.19 86 LEU A CA 1
ATOM 705 C C . LEU A 1 86 ? 34.753 0.882 -7.252 1.00 86.19 86 LEU A C 1
ATOM 707 O O . LEU A 1 86 ? 34.348 -0.082 -6.603 1.00 86.19 86 LEU A O 1
ATOM 711 N N . ILE A 1 87 ? 35.708 1.704 -6.804 1.00 85.00 87 ILE A N 1
ATOM 712 C CA . ILE A 1 87 ? 36.331 1.581 -5.474 1.00 85.00 87 ILE A CA 1
ATOM 713 C C . ILE A 1 87 ? 35.272 1.727 -4.375 1.00 85.00 87 ILE A C 1
ATOM 715 O O . ILE A 1 87 ? 35.260 0.954 -3.419 1.00 85.00 87 ILE A O 1
ATOM 719 N N . ALA A 1 88 ? 34.318 2.644 -4.546 1.00 84.75 88 ALA A N 1
ATOM 720 C CA . ALA A 1 88 ? 33.180 2.826 -3.653 1.00 84.75 88 ALA A CA 1
ATOM 721 C C . ALA A 1 88 ? 32.365 1.532 -3.473 1.00 84.75 88 ALA A C 1
ATOM 723 O O . ALA A 1 88 ? 31.786 1.309 -2.414 1.00 84.75 88 ALA A O 1
ATOM 724 N N . GLN A 1 89 ? 32.355 0.625 -4.456 1.00 83.75 89 GLN A N 1
ATOM 725 C CA . GLN A 1 89 ? 31.679 -0.669 -4.327 1.00 83.75 89 GLN A CA 1
ATOM 726 C C . GLN A 1 89 ? 32.425 -1.674 -3.439 1.00 83.75 89 GLN A C 1
ATOM 728 O O . GLN A 1 89 ? 31.892 -2.756 -3.191 1.00 83.75 89 GLN A O 1
ATOM 733 N N . LEU A 1 90 ? 33.634 -1.367 -2.965 1.00 79.88 90 LEU A N 1
ATOM 734 C CA . LEU A 1 90 ? 34.434 -2.238 -2.097 1.00 79.88 90 LEU A CA 1
ATOM 735 C C . LEU A 1 90 ? 34.328 -1.857 -0.615 1.00 79.88 90 LEU A C 1
ATOM 737 O O . LEU A 1 90 ? 34.610 -2.680 0.253 1.00 79.88 90 LEU A O 1
ATOM 741 N N . SER A 1 91 ? 33.862 -0.655 -0.279 1.00 73.12 91 SER A N 1
ATOM 742 C CA . SER A 1 91 ? 33.743 -0.248 1.124 1.00 73.12 91 SER A CA 1
ATOM 743 C C . SER A 1 91 ? 32.674 -1.058 1.881 1.00 73.12 91 SER A C 1
ATOM 745 O O . SER A 1 91 ? 31.620 -1.447 1.344 1.00 73.12 91 SER A O 1
ATOM 747 N N . THR A 1 92 ? 32.964 -1.332 3.154 1.00 63.22 92 THR A N 1
ATOM 748 C CA . THR A 1 92 ? 32.098 -2.072 4.087 1.00 63.22 92 THR A CA 1
ATOM 749 C C . THR A 1 92 ? 31.094 -1.196 4.820 1.00 63.22 92 THR A C 1
ATOM 751 O O . THR A 1 92 ? 30.175 -1.738 5.432 1.00 63.22 92 THR A O 1
ATOM 754 N N . ASP A 1 93 ? 31.240 0.124 4.739 1.00 58.06 93 ASP A N 1
ATOM 755 C CA . ASP A 1 93 ? 30.388 1.060 5.461 1.00 58.06 93 ASP A CA 1
ATOM 756 C C . ASP A 1 93 ? 28.949 0.943 4.945 1.00 58.06 93 ASP A C 1
ATOM 758 O O . ASP A 1 93 ? 28.671 1.026 3.736 1.00 58.06 93 ASP A O 1
ATOM 762 N N . ALA A 1 94 ? 28.028 0.682 5.876 1.00 48.41 94 ALA A N 1
ATOM 763 C CA . ALA A 1 94 ? 26.604 0.658 5.587 1.00 48.41 94 ALA A CA 1
ATOM 764 C C . ALA A 1 94 ? 26.192 2.039 5.060 1.00 48.41 94 ALA A C 1
ATOM 766 O O . ALA A 1 94 ? 26.714 3.056 5.509 1.00 48.41 94 ALA A O 1
ATOM 767 N N . GLY A 1 95 ? 25.247 2.099 4.115 1.00 48.81 95 GLY A N 1
ATOM 768 C CA . GLY A 1 95 ? 24.859 3.349 3.441 1.00 48.81 95 GLY A CA 1
ATOM 769 C C . GLY A 1 95 ? 24.436 4.508 4.363 1.00 48.81 95 GLY A C 1
ATOM 770 O O . GLY A 1 95 ? 24.361 5.637 3.898 1.00 48.81 95 GLY A O 1
ATOM 771 N N . SER A 1 96 ? 24.196 4.260 5.657 1.00 46.31 96 SER A N 1
ATOM 772 C CA . SER A 1 96 ? 23.948 5.286 6.677 1.00 46.31 96 SER A CA 1
ATOM 773 C C . SER A 1 96 ? 25.206 5.974 7.232 1.00 46.31 96 SER A C 1
ATOM 775 O O . SER A 1 96 ? 25.081 7.052 7.804 1.00 46.31 96 SER A O 1
ATOM 777 N N . GLU A 1 97 ? 26.391 5.367 7.103 1.00 43.31 97 GLU A N 1
ATOM 778 C CA . GLU A 1 97 ? 27.676 5.884 7.615 1.00 43.31 97 GLU A CA 1
ATOM 779 C C . GLU A 1 97 ? 28.582 6.456 6.507 1.00 43.31 97 GLU A C 1
ATOM 781 O O . GLU A 1 97 ? 29.490 7.237 6.789 1.00 43.31 97 GLU A O 1
ATOM 786 N N . ALA A 1 98 ? 28.310 6.124 5.240 1.00 53.44 98 ALA A N 1
ATOM 787 C CA . ALA A 1 98 ? 29.071 6.603 4.088 1.00 53.44 98 ALA A CA 1
ATOM 788 C C . ALA A 1 98 ? 28.751 8.073 3.734 1.00 53.44 98 ALA A C 1
ATOM 790 O O . ALA A 1 98 ? 27.602 8.519 3.773 1.00 53.44 98 ALA A O 1
ATOM 791 N N . GLN A 1 99 ? 29.770 8.844 3.335 1.00 55.59 99 GLN A N 1
ATOM 792 C CA . GLN A 1 99 ? 29.596 10.228 2.874 1.00 55.59 99 GLN A CA 1
ATOM 793 C C . GLN A 1 99 ? 28.808 10.270 1.551 1.00 55.59 99 GLN A C 1
ATOM 795 O O . GLN A 1 99 ? 28.946 9.400 0.692 1.00 55.59 99 GLN A O 1
ATOM 800 N N . GLY A 1 100 ? 28.001 11.316 1.335 1.00 67.38 100 GLY A N 1
ATOM 801 C CA . GLY A 1 100 ? 26.993 11.350 0.261 1.00 67.38 100 GLY A CA 1
ATOM 802 C C . GLY A 1 100 ? 27.493 11.196 -1.188 1.00 67.38 100 GLY A C 1
ATOM 803 O O . GLY A 1 100 ? 26.680 10.986 -2.086 1.00 67.38 100 GLY A O 1
ATOM 804 N N . ALA A 1 101 ? 28.794 11.310 -1.475 1.00 74.75 101 ALA A N 1
ATOM 805 C CA . ALA A 1 101 ? 29.343 10.995 -2.801 1.00 74.75 101 ALA A CA 1
ATOM 806 C C . ALA A 1 101 ? 29.424 9.477 -3.050 1.00 74.75 101 ALA A C 1
ATOM 808 O O . ALA A 1 101 ? 29.036 9.005 -4.115 1.00 74.75 101 ALA A O 1
ATOM 809 N N . GLU A 1 102 ? 29.836 8.715 -2.041 1.00 77.62 102 GLU A N 1
ATOM 810 C CA . GLU A 1 102 ? 30.046 7.272 -2.129 1.00 77.62 102 GLU A CA 1
ATOM 811 C C . GLU A 1 102 ? 28.722 6.500 -2.223 1.00 77.62 102 GLU A C 1
ATOM 813 O O . GLU A 1 102 ? 28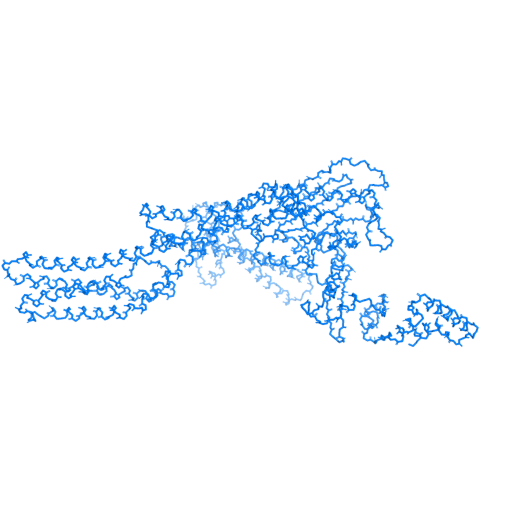.579 5.589 -3.037 1.00 77.62 102 GLU A O 1
ATOM 818 N N . VAL A 1 103 ? 27.710 6.917 -1.450 1.00 75.88 103 VAL A N 1
ATOM 819 C CA . VAL A 1 103 ? 26.346 6.361 -1.528 1.00 75.88 103 VAL A CA 1
ATOM 820 C C . VAL A 1 103 ? 25.780 6.523 -2.940 1.00 75.88 103 VAL A C 1
ATOM 822 O O . VAL A 1 103 ? 25.272 5.566 -3.520 1.00 75.88 103 VAL A O 1
ATOM 825 N N . ARG A 1 104 ? 25.949 7.708 -3.541 1.00 76.38 104 ARG A N 1
ATOM 826 C CA . ARG A 1 104 ? 25.501 7.970 -4.914 1.00 76.38 104 ARG A CA 1
ATOM 827 C C . ARG A 1 104 ? 26.241 7.119 -5.941 1.00 76.38 104 ARG A C 1
ATOM 829 O O . ARG A 1 104 ? 25.614 6.663 -6.893 1.00 76.38 104 ARG A O 1
ATOM 836 N N . ALA A 1 105 ? 27.540 6.882 -5.759 1.00 81.12 105 ALA A N 1
ATOM 837 C CA . ALA A 1 105 ? 28.298 5.983 -6.627 1.00 81.12 105 ALA A CA 1
ATOM 838 C C . ALA A 1 105 ? 27.780 4.534 -6.537 1.00 81.12 105 ALA A C 1
ATOM 840 O O . ALA A 1 105 ? 27.550 3.899 -7.568 1.00 81.12 105 ALA A O 1
ATOM 841 N N . LYS A 1 106 ? 27.510 4.028 -5.323 1.00 80.69 106 LYS A N 1
ATOM 842 C CA . LYS A 1 106 ? 26.864 2.721 -5.072 1.00 80.69 106 LYS A CA 1
ATOM 843 C C . LYS A 1 106 ? 25.506 2.601 -5.762 1.00 80.69 106 LYS A C 1
ATOM 845 O O . LYS A 1 106 ? 25.295 1.688 -6.560 1.00 80.69 106 LYS A O 1
ATOM 850 N N . GLU A 1 107 ? 24.610 3.551 -5.519 1.00 78.31 107 GLU A N 1
ATOM 851 C CA . GLU A 1 107 ? 23.262 3.552 -6.097 1.00 78.31 107 GLU A CA 1
ATOM 852 C C . GLU A 1 107 ? 23.285 3.661 -7.623 1.00 78.31 107 GLU A C 1
ATOM 854 O O . GLU A 1 107 ? 22.611 2.895 -8.310 1.00 78.31 107 GLU A O 1
ATOM 859 N N . ARG A 1 108 ? 24.099 4.565 -8.183 1.00 79.38 108 ARG A N 1
ATOM 860 C CA . ARG A 1 108 ? 24.188 4.762 -9.636 1.00 79.38 108 ARG A CA 1
ATOM 861 C C . ARG A 1 108 ? 24.747 3.535 -10.345 1.00 79.38 108 ARG A C 1
ATOM 863 O O . ARG A 1 108 ? 24.288 3.204 -11.443 1.00 79.38 108 ARG A O 1
ATOM 870 N N . PHE A 1 109 ? 25.727 2.866 -9.741 1.00 83.19 109 PHE A N 1
ATOM 871 C CA . PHE A 1 109 ? 26.281 1.624 -10.267 1.00 83.19 109 PHE A CA 1
ATOM 872 C C . PHE A 1 109 ? 25.219 0.518 -10.291 1.00 83.19 109 PHE A C 1
ATOM 874 O O . PHE A 1 109 ? 24.989 -0.086 -11.343 1.00 83.19 109 PHE A O 1
ATOM 881 N N . LEU A 1 110 ? 24.488 0.340 -9.184 1.00 79.38 110 LEU A N 1
ATOM 882 C CA . LEU A 1 110 ? 23.368 -0.598 -9.103 1.00 79.38 110 LEU A CA 1
ATOM 883 C C . LEU A 1 110 ? 22.300 -0.279 -10.159 1.00 79.38 110 LEU A C 1
ATOM 885 O O . LEU A 1 110 ? 21.981 -1.132 -10.980 1.00 79.38 110 LEU A O 1
ATOM 889 N N . GLN A 1 111 ? 21.807 0.962 -10.217 1.00 77.69 111 GLN A N 1
ATOM 890 C CA . GLN A 1 111 ? 20.799 1.401 -11.193 1.00 77.69 111 GLN A CA 1
ATOM 891 C C . GLN A 1 111 ? 21.244 1.212 -12.647 1.00 77.69 111 GLN A C 1
ATOM 893 O O . GLN A 1 111 ? 20.405 1.062 -13.536 1.00 77.69 111 GLN A O 1
ATOM 898 N N . THR A 1 112 ? 22.550 1.251 -12.913 1.00 79.06 112 THR A N 1
ATOM 899 C CA . THR A 1 112 ? 23.102 1.111 -14.264 1.00 79.06 112 THR A CA 1
ATOM 900 C C . THR A 1 112 ? 23.012 -0.313 -14.777 1.00 79.06 112 THR A C 1
ATOM 902 O O . THR A 1 112 ? 22.622 -0.533 -15.919 1.00 79.06 112 THR A O 1
ATOM 905 N N . LEU A 1 113 ? 23.395 -1.265 -13.941 1.00 81.38 113 LEU A N 1
ATOM 906 C CA . LEU A 1 113 ? 23.534 -2.660 -14.339 1.00 81.38 113 LEU A CA 1
ATOM 907 C C . LEU A 1 113 ? 22.309 -3.501 -13.960 1.00 81.38 113 LEU A C 1
ATOM 909 O O . LEU A 1 113 ? 22.111 -4.594 -14.489 1.00 81.38 113 LEU A O 1
ATOM 913 N N . ASN A 1 114 ? 21.455 -2.983 -13.081 1.00 79.56 114 ASN A N 1
ATOM 914 C CA . ASN A 1 114 ? 20.156 -3.567 -12.813 1.00 79.56 114 ASN A CA 1
ATOM 915 C C . ASN A 1 114 ? 19.324 -3.642 -14.102 1.00 79.56 114 ASN A C 1
ATOM 917 O O . ASN A 1 114 ? 19.302 -2.706 -14.910 1.00 79.56 114 ASN A O 1
ATOM 921 N N . SER A 1 115 ? 18.626 -4.766 -14.282 1.00 83.44 115 SER A N 1
ATOM 922 C CA . SER A 1 115 ? 17.789 -5.031 -15.455 1.00 83.44 115 SER A CA 1
ATOM 923 C C . SER A 1 115 ? 18.542 -4.840 -16.779 1.00 83.44 115 SER A C 1
ATOM 925 O O . SER A 1 115 ? 17.978 -4.348 -17.752 1.00 83.44 115 SER A O 1
ATOM 927 N N . PHE A 1 116 ? 19.834 -5.198 -16.819 1.00 86.56 116 PHE A N 1
ATOM 928 C CA . PHE A 1 116 ? 20.639 -5.130 -18.042 1.00 86.56 116 PHE A CA 1
ATOM 929 C C . PHE A 1 116 ? 20.065 -6.013 -19.158 1.00 86.56 116 PHE A C 1
ATOM 931 O O . PHE A 1 116 ? 20.008 -5.607 -20.313 1.00 86.56 116 PHE A O 1
ATOM 938 N N . VAL A 1 117 ? 19.584 -7.198 -18.794 1.00 88.19 117 VAL A N 1
ATOM 939 C CA . VAL A 1 117 ? 18.711 -8.027 -19.632 1.00 88.19 117 VAL A CA 1
ATOM 940 C C . VAL A 1 117 ? 17.267 -7.746 -19.224 1.00 88.19 117 VAL A C 1
ATOM 942 O O . VAL A 1 117 ? 17.013 -7.489 -18.051 1.00 88.19 117 VAL A O 1
ATOM 945 N N . ASN A 1 118 ? 16.304 -7.831 -20.133 1.00 89.38 118 ASN A N 1
ATOM 946 C CA . ASN A 1 118 ? 14.887 -7.603 -19.846 1.00 89.38 118 ASN A CA 1
ATOM 947 C C . ASN A 1 118 ? 14.319 -8.622 -18.821 1.00 89.38 118 ASN A C 1
ATOM 949 O O . ASN A 1 118 ? 14.253 -9.806 -19.142 1.00 89.38 118 ASN A O 1
ATOM 953 N N . PRO A 1 119 ? 13.922 -8.212 -17.592 1.00 88.31 119 PRO A N 1
ATOM 954 C CA . PRO A 1 119 ? 13.321 -9.108 -16.588 1.00 88.31 119 PRO A CA 1
ATOM 955 C C . PRO A 1 119 ? 11.828 -9.361 -16.793 1.00 88.31 119 PRO A C 1
ATOM 957 O O . PRO A 1 119 ? 11.235 -10.173 -16.090 1.00 88.31 119 PRO A O 1
ATOM 960 N N . PHE A 1 120 ? 11.194 -8.585 -17.668 1.00 91.19 120 PHE A N 1
ATOM 961 C CA . PHE A 1 120 ? 9.745 -8.419 -17.681 1.00 91.19 120 PHE A CA 1
ATOM 962 C C . PHE A 1 120 ? 9.073 -9.246 -18.767 1.00 91.19 120 PHE A C 1
ATOM 964 O O . PHE A 1 120 ? 7.947 -8.939 -19.145 1.00 91.19 120 PHE A O 1
ATOM 971 N N . LYS A 1 121 ? 9.762 -10.249 -19.310 1.00 88.69 121 LYS A N 1
ATOM 972 C CA . LYS A 1 121 ? 9.191 -11.166 -20.292 1.00 88.69 121 LYS A CA 1
ATOM 973 C C . LYS A 1 121 ? 8.376 -12.251 -19.598 1.00 88.69 121 LYS A C 1
ATOM 975 O O . LYS A 1 121 ? 8.757 -12.726 -18.531 1.00 88.69 121 LYS A O 1
ATOM 980 N N . ARG A 1 122 ? 7.258 -12.641 -20.206 1.00 88.38 122 ARG A N 1
ATOM 981 C CA . ARG A 1 122 ? 6.450 -13.792 -19.762 1.00 88.38 122 ARG A CA 1
ATOM 982 C C . ARG A 1 122 ? 6.988 -15.090 -20.366 1.00 88.38 122 ARG A C 1
ATOM 984 O O . ARG A 1 122 ? 7.730 -15.037 -21.341 1.00 88.38 122 ARG A O 1
ATOM 991 N N . GLU A 1 123 ? 6.625 -16.240 -19.798 1.00 80.25 123 GLU A N 1
ATOM 992 C CA . GLU A 1 123 ? 7.119 -17.560 -20.243 1.00 80.25 123 GLU A CA 1
ATOM 993 C C . GLU A 1 123 ? 6.801 -17.871 -21.716 1.00 80.25 123 GLU A C 1
ATOM 995 O O . GLU A 1 123 ? 7.553 -18.577 -22.377 1.00 80.25 123 GLU A O 1
ATOM 1000 N N . GLU A 1 124 ? 5.710 -17.313 -22.243 1.00 83.06 124 GLU A N 1
ATOM 1001 C CA . GLU A 1 124 ? 5.292 -17.473 -23.643 1.00 83.06 124 GLU A CA 1
ATOM 1002 C C . GLU A 1 124 ? 6.077 -16.583 -24.625 1.00 83.06 124 GLU A C 1
ATOM 1004 O O . GLU A 1 124 ? 5.970 -16.746 -25.840 1.00 83.06 124 GLU A O 1
ATOM 1009 N N . GLU A 1 125 ? 6.840 -15.611 -24.121 1.00 85.94 125 GLU A N 1
ATOM 1010 C CA . GLU A 1 125 ? 7.614 -14.676 -24.935 1.00 85.94 125 GLU A CA 1
ATOM 1011 C C . GLU A 1 125 ? 9.056 -15.173 -25.084 1.00 85.94 125 GLU A C 1
ATOM 1013 O O . GLU A 1 125 ? 9.614 -15.773 -24.173 1.00 85.94 125 GLU A O 1
ATOM 1018 N N . GLU A 1 126 ? 9.699 -14.880 -26.215 1.00 82.25 126 GLU A N 1
ATOM 1019 C CA . GLU A 1 126 ? 11.118 -15.197 -26.396 1.00 82.25 126 GLU A CA 1
ATOM 1020 C C . GLU A 1 126 ? 11.973 -14.428 -25.370 1.00 82.25 126 GLU A C 1
ATOM 1022 O O . GLU A 1 126 ? 11.804 -13.211 -25.197 1.00 82.25 126 GLU A O 1
ATOM 1027 N N . GLN A 1 127 ? 12.855 -15.152 -24.671 1.00 78.94 127 GLN A N 1
ATOM 1028 C CA . GLN A 1 127 ? 13.731 -14.639 -23.616 1.00 78.94 127 GLN A CA 1
ATOM 1029 C C . GLN A 1 127 ? 15.180 -15.038 -23.877 1.00 78.94 127 GLN A C 1
ATOM 1031 O O . GLN A 1 127 ? 15.459 -16.124 -24.385 1.00 78.94 127 GLN A O 1
ATOM 1036 N N . ILE A 1 128 ? 16.114 -14.194 -23.440 1.00 79.94 128 ILE A N 1
ATOM 1037 C CA . ILE A 1 128 ? 17.532 -14.547 -23.419 1.00 79.94 128 ILE A CA 1
ATOM 1038 C C . ILE A 1 128 ? 17.783 -15.480 -22.227 1.00 79.94 128 ILE A C 1
ATOM 1040 O O . ILE A 1 128 ? 17.826 -15.032 -21.081 1.00 79.94 128 ILE A O 1
ATOM 1044 N N . THR A 1 129 ? 17.947 -16.776 -22.492 1.00 73.25 129 THR A N 1
ATOM 1045 C CA . THR A 1 129 ? 18.203 -17.801 -21.460 1.00 73.25 129 THR A CA 1
ATOM 1046 C C . THR A 1 129 ? 19.678 -18.184 -21.329 1.00 73.25 129 THR A C 1
ATOM 1048 O O . THR A 1 129 ? 20.069 -18.823 -20.355 1.00 73.25 129 THR A O 1
ATOM 1051 N N . ASP A 1 130 ? 20.503 -17.823 -22.310 1.00 80.25 130 ASP A N 1
ATOM 1052 C CA . ASP A 1 130 ? 21.918 -18.192 -22.427 1.00 80.25 130 ASP A CA 1
ATOM 1053 C C . ASP A 1 130 ? 22.887 -17.083 -21.981 1.00 80.25 130 ASP A C 1
ATOM 1055 O O . ASP A 1 130 ? 24.104 -17.269 -22.014 1.00 80.25 130 ASP A O 1
ATOM 1059 N N . PHE A 1 131 ? 22.367 -15.946 -21.510 1.00 82.31 131 PHE A N 1
ATOM 1060 C CA . PHE A 1 131 ? 23.163 -14.816 -21.040 1.00 82.31 131 PHE A CA 1
ATOM 1061 C C . PHE A 1 131 ? 22.856 -14.483 -19.580 1.00 82.31 131 PHE A C 1
ATOM 1063 O O . PHE A 1 131 ? 21.707 -14.267 -19.194 1.00 82.31 131 PHE A O 1
ATOM 1070 N N . LYS A 1 132 ? 23.910 -14.393 -18.765 1.00 77.06 132 LYS A N 1
ATOM 1071 C CA . LYS A 1 132 ? 23.835 -14.053 -17.342 1.00 77.06 132 LYS A CA 1
ATOM 1072 C C . LYS A 1 132 ? 24.833 -12.955 -17.004 1.00 77.06 132 LYS A C 1
ATOM 1074 O O . LYS A 1 132 ? 25.938 -12.923 -17.541 1.00 77.06 132 LYS A O 1
ATOM 1079 N N . THR A 1 133 ? 24.449 -12.080 -16.081 1.00 82.00 133 THR A N 1
ATOM 1080 C CA . THR A 1 133 ? 25.291 -10.988 -15.584 1.00 82.00 133 THR A CA 1
ATOM 1081 C C . THR A 1 133 ? 25.267 -10.972 -14.067 1.00 82.00 133 THR A C 1
ATOM 1083 O O . THR A 1 133 ? 24.191 -10.894 -13.482 1.00 82.00 133 THR A O 1
ATOM 1086 N N . SER A 1 134 ? 26.441 -10.981 -13.444 1.00 84.94 134 SER A N 1
ATOM 1087 C CA . SER A 1 134 ? 26.606 -10.866 -11.994 1.00 84.94 134 SER A CA 1
ATOM 1088 C C . SER A 1 134 ? 27.760 -9.926 -11.678 1.00 84.94 134 SER A C 1
ATOM 1090 O O . SER A 1 134 ? 28.756 -9.910 -12.404 1.00 84.94 134 SER A O 1
ATOM 1092 N N . VAL A 1 135 ? 27.666 -9.194 -10.571 1.00 87.12 135 VAL A N 1
ATOM 1093 C CA . VAL A 1 135 ? 28.762 -8.364 -10.064 1.00 87.12 135 VAL A CA 1
ATOM 1094 C C . VAL A 1 135 ? 29.012 -8.704 -8.606 1.00 87.12 135 VAL A C 1
ATOM 1096 O O . VAL A 1 135 ? 28.117 -8.588 -7.768 1.00 87.12 135 VAL A O 1
ATOM 1099 N N . ILE A 1 136 ? 30.246 -9.105 -8.311 1.00 84.88 136 ILE A N 1
ATOM 1100 C CA . ILE A 1 136 ? 30.668 -9.576 -6.994 1.00 84.88 136 ILE A CA 1
ATOM 1101 C C . ILE A 1 136 ? 31.836 -8.708 -6.531 1.00 84.88 136 ILE A C 1
ATOM 1103 O O . ILE A 1 136 ? 32.870 -8.653 -7.195 1.00 84.88 136 ILE A O 1
ATOM 1107 N N . ALA A 1 137 ? 31.672 -8.042 -5.392 1.00 85.62 137 ALA A N 1
ATOM 1108 C CA . ALA A 1 137 ? 32.760 -7.381 -4.684 1.00 85.62 137 ALA A CA 1
ATOM 1109 C C . ALA A 1 137 ? 33.438 -8.363 -3.728 1.00 85.62 137 ALA A C 1
ATOM 1111 O O . ALA A 1 137 ? 32.771 -9.145 -3.047 1.00 85.62 137 ALA A O 1
ATOM 1112 N N . TRP A 1 138 ? 34.765 -8.289 -3.661 1.00 80.06 138 TRP A N 1
ATOM 1113 C CA . TRP A 1 138 ? 35.587 -9.156 -2.827 1.00 80.06 138 TRP A CA 1
ATOM 1114 C C . TRP A 1 138 ? 36.406 -8.322 -1.849 1.00 80.06 138 TRP A C 1
ATOM 1116 O O . TRP A 1 138 ? 37.284 -7.569 -2.261 1.00 80.06 138 TRP A O 1
ATOM 1126 N N . ASN A 1 139 ? 36.151 -8.505 -0.554 1.00 75.56 139 ASN A N 1
ATOM 1127 C CA . ASN A 1 139 ? 36.934 -7.902 0.523 1.00 75.56 139 ASN A CA 1
ATOM 1128 C C . ASN A 1 139 ? 37.760 -8.997 1.194 1.00 75.56 139 ASN A C 1
ATOM 1130 O O . ASN A 1 139 ? 37.310 -9.677 2.122 1.00 75.56 139 ASN A O 1
ATOM 1134 N N . GLY A 1 140 ? 38.960 -9.232 0.660 1.00 73.31 140 GLY A N 1
ATOM 1135 C CA . GLY A 1 140 ? 39.745 -10.414 1.003 1.00 73.31 140 GLY A CA 1
ATOM 1136 C C . GLY A 1 140 ? 39.022 -11.686 0.553 1.00 73.31 140 GLY A C 1
ATOM 1137 O O . GLY A 1 140 ? 38.874 -11.916 -0.642 1.00 73.31 140 GLY A O 1
ATOM 1138 N N . ASN A 1 141 ? 38.560 -12.495 1.509 1.00 71.19 141 ASN A N 1
ATOM 1139 C CA . ASN A 1 141 ? 37.809 -13.728 1.235 1.00 71.19 141 ASN A CA 1
ATOM 1140 C C . ASN A 1 141 ? 36.284 -13.543 1.312 1.00 71.19 141 ASN A C 1
ATOM 1142 O O . ASN A 1 141 ? 35.541 -14.476 1.010 1.00 71.19 141 ASN A O 1
ATOM 1146 N N . LEU A 1 142 ? 35.803 -12.374 1.748 1.00 69.31 142 LEU A N 1
ATOM 1147 C CA . LEU A 1 142 ? 34.373 -12.092 1.841 1.00 69.31 142 LEU A CA 1
ATOM 1148 C C . LEU A 1 142 ? 33.832 -11.701 0.468 1.00 69.31 142 LEU A C 1
ATOM 1150 O O . LEU A 1 142 ? 34.311 -10.743 -0.137 1.00 69.31 142 LEU A O 1
ATOM 1154 N N . GLN A 1 143 ? 32.810 -12.422 0.013 1.00 76.94 143 GLN A N 1
ATOM 1155 C CA . GLN A 1 143 ? 32.067 -12.117 -1.206 1.00 76.94 143 GLN A CA 1
ATOM 1156 C C . GLN A 1 143 ? 30.817 -11.306 -0.868 1.00 76.94 143 GLN A C 1
ATOM 1158 O O . GLN A 1 143 ? 30.038 -11.691 0.006 1.00 76.94 143 GLN A O 1
ATOM 1163 N N . ARG A 1 144 ? 30.594 -10.213 -1.596 1.00 79.75 144 ARG A N 1
ATOM 1164 C CA . ARG A 1 144 ? 29.352 -9.438 -1.573 1.00 79.75 144 ARG A CA 1
ATOM 1165 C C . ARG A 1 144 ? 28.794 -9.340 -2.986 1.00 79.75 144 ARG A C 1
ATOM 1167 O O . ARG A 1 144 ? 29.404 -8.714 -3.849 1.00 79.75 144 ARG A O 1
ATOM 1174 N N . PHE A 1 145 ? 27.617 -9.912 -3.211 1.00 77.31 145 PHE A N 1
ATOM 1175 C CA . PHE A 1 145 ? 26.889 -9.745 -4.466 1.00 77.31 145 PHE A CA 1
ATOM 1176 C C . PHE A 1 145 ? 26.313 -8.331 -4.526 1.00 77.31 145 PHE A C 1
ATOM 1178 O O . PHE A 1 145 ? 25.474 -7.955 -3.712 1.00 77.31 145 PHE A O 1
ATOM 1185 N N . ILE A 1 146 ? 26.809 -7.534 -5.469 1.00 78.12 146 ILE A N 1
ATOM 1186 C CA . ILE A 1 146 ? 26.235 -6.225 -5.804 1.00 78.12 146 ILE A CA 1
ATOM 1187 C C . ILE A 1 146 ? 25.082 -6.439 -6.783 1.00 78.12 146 ILE A C 1
ATOM 1189 O O . ILE A 1 146 ? 24.043 -5.796 -6.676 1.00 78.12 146 ILE A O 1
ATOM 1193 N N . ILE A 1 147 ? 25.266 -7.374 -7.720 1.00 79.75 147 ILE A N 1
ATOM 1194 C CA . ILE A 1 147 ? 24.248 -7.818 -8.671 1.00 79.75 147 ILE A CA 1
ATOM 1195 C C . ILE A 1 147 ? 24.284 -9.332 -8.691 1.00 79.75 147 ILE A C 1
ATOM 1197 O O . ILE A 1 147 ? 25.299 -9.928 -9.058 1.00 79.75 147 ILE A O 1
ATOM 1201 N N . ASP A 1 148 ? 23.182 -9.923 -8.259 1.00 72.12 148 ASP A N 1
ATOM 1202 C CA . ASP A 1 148 ? 22.986 -11.365 -8.214 1.00 72.12 148 ASP A CA 1
ATOM 1203 C C . ASP A 1 148 ? 22.436 -11.877 -9.561 1.00 72.12 148 ASP A C 1
ATOM 1205 O O . ASP A 1 148 ? 21.836 -11.124 -10.332 1.00 72.12 148 ASP A O 1
ATOM 1209 N N . GLU A 1 149 ? 22.643 -13.164 -9.843 1.00 63.56 149 GLU A N 1
ATOM 1210 C CA . GLU A 1 149 ? 21.966 -13.871 -10.933 1.00 63.56 149 GLU A CA 1
ATOM 1211 C C . GLU A 1 149 ? 20.452 -13.949 -10.688 1.00 63.56 149 GLU A C 1
ATOM 1213 O O . GLU A 1 149 ? 19.665 -13.900 -11.638 1.00 63.56 149 GLU A O 1
ATOM 1218 N N . VAL A 1 150 ? 20.039 -14.061 -9.419 1.00 63.09 150 VAL A N 1
ATOM 1219 C CA . VAL A 1 150 ? 18.627 -14.050 -9.024 1.00 63.09 150 VAL A CA 1
ATOM 1220 C C . VAL A 1 150 ? 18.131 -12.610 -8.969 1.00 63.09 150 VAL A C 1
ATOM 1222 O O . VAL A 1 150 ? 18.653 -11.767 -8.241 1.00 63.09 150 VAL A O 1
ATOM 1225 N N . ARG A 1 151 ? 17.098 -12.309 -9.757 1.00 67.06 151 ARG A N 1
ATOM 1226 C CA . ARG A 1 151 ? 16.562 -10.951 -9.853 1.00 67.06 151 ARG A CA 1
ATOM 1227 C C . ARG A 1 151 ? 15.590 -10.680 -8.716 1.00 67.06 151 ARG A C 1
ATOM 1229 O O . ARG A 1 151 ? 14.610 -11.393 -8.557 1.00 67.06 151 ARG A O 1
ATOM 1236 N N . ASN A 1 152 ? 15.817 -9.589 -7.992 1.00 67.06 152 ASN A N 1
ATOM 1237 C CA . ASN A 1 152 ? 14.926 -9.149 -6.912 1.00 67.06 152 ASN A CA 1
ATOM 1238 C C . ASN A 1 152 ? 13.609 -8.527 -7.413 1.00 67.06 152 ASN A C 1
ATOM 1240 O O . ASN A 1 152 ? 12.692 -8.333 -6.617 1.00 67.06 152 ASN A O 1
ATOM 1244 N N . PHE A 1 153 ? 13.532 -8.164 -8.697 1.00 83.69 153 PHE A N 1
ATOM 1245 C CA . PHE A 1 153 ? 12.325 -7.635 -9.324 1.00 83.69 153 PHE A CA 1
ATOM 1246 C C . PHE A 1 153 ? 12.195 -8.180 -10.750 1.00 83.69 153 PHE A C 1
ATOM 1248 O O . PHE A 1 153 ? 12.987 -7.834 -11.632 1.00 83.69 153 PHE A O 1
ATOM 1255 N N . ASP A 1 154 ? 11.209 -9.046 -10.964 1.00 86.69 154 ASP A N 1
ATOM 1256 C CA . ASP A 1 154 ? 10.938 -9.712 -12.239 1.00 86.69 154 ASP A CA 1
ATOM 1257 C C . ASP A 1 154 ? 9.477 -9.522 -12.690 1.00 86.69 154 ASP A C 1
ATOM 1259 O O . ASP A 1 154 ? 8.733 -8.698 -12.145 1.00 86.69 154 ASP A O 1
ATOM 1263 N N . ILE A 1 155 ? 9.055 -10.266 -13.716 1.00 90.88 155 ILE A N 1
ATOM 1264 C CA . ILE A 1 155 ? 7.683 -10.215 -14.230 1.00 90.88 155 ILE A CA 1
ATOM 1265 C C . ILE A 1 155 ? 6.619 -10.576 -13.177 1.00 90.88 155 ILE A C 1
ATOM 1267 O O . ILE A 1 155 ? 5.530 -10.006 -13.198 1.00 90.88 155 ILE A O 1
ATOM 1271 N N . SER A 1 156 ? 6.931 -11.444 -12.209 1.00 89.69 156 SER A N 1
ATOM 1272 C CA . SER A 1 156 ? 5.992 -11.847 -11.157 1.00 89.69 156 SER A CA 1
ATOM 1273 C C . SER A 1 156 ? 5.705 -10.701 -10.183 1.00 89.69 156 SER A C 1
ATOM 1275 O O . SER A 1 156 ? 4.562 -10.506 -9.760 1.00 89.69 156 SER A O 1
ATOM 1277 N N . ASN A 1 157 ? 6.723 -9.894 -9.863 1.00 91.00 157 ASN A N 1
ATOM 1278 C CA . ASN A 1 157 ? 6.553 -8.675 -9.075 1.00 91.00 157 ASN A CA 1
ATOM 1279 C C . ASN A 1 157 ? 5.877 -7.578 -9.900 1.00 91.00 157 ASN A C 1
ATOM 1281 O O . ASN A 1 157 ? 5.040 -6.839 -9.383 1.00 91.00 157 ASN A O 1
ATOM 1285 N N . PHE A 1 158 ? 6.229 -7.477 -11.182 1.00 93.44 158 PHE A N 1
ATOM 1286 C CA . PHE A 1 158 ? 5.660 -6.498 -12.097 1.00 93.44 158 PHE A CA 1
ATOM 1287 C C . PHE A 1 158 ? 4.145 -6.680 -12.268 1.00 93.44 158 PHE A C 1
ATOM 1289 O O . PHE A 1 158 ? 3.403 -5.707 -12.166 1.00 93.44 158 PHE A O 1
ATOM 1296 N N . ASP A 1 159 ? 3.662 -7.911 -12.462 1.00 93.94 159 ASP A N 1
ATOM 1297 C CA . ASP A 1 159 ? 2.232 -8.193 -12.664 1.00 93.94 159 ASP A CA 1
ATOM 1298 C C . ASP A 1 159 ? 1.380 -7.931 -11.395 1.00 93.94 159 ASP A C 1
ATOM 1300 O O . ASP A 1 159 ? 0.160 -7.729 -11.482 1.00 93.94 159 ASP A O 1
ATOM 1304 N N . GLN A 1 160 ? 2.014 -7.842 -10.217 1.00 94.12 160 GLN A N 1
ATOM 1305 C CA . GLN A 1 160 ? 1.380 -7.429 -8.957 1.00 94.12 160 GLN A CA 1
ATOM 1306 C C . GLN A 1 160 ? 1.182 -5.912 -8.832 1.00 94.12 160 GLN A C 1
ATOM 1308 O O . GLN A 1 160 ? 0.450 -5.476 -7.942 1.00 94.12 160 GLN A O 1
ATOM 1313 N N . LEU A 1 161 ? 1.783 -5.102 -9.710 1.00 95.12 161 LEU A N 1
ATOM 1314 C CA . LEU A 1 161 ? 1.593 -3.653 -9.693 1.00 95.12 161 LEU A CA 1
ATOM 1315 C C . LEU A 1 161 ? 0.115 -3.287 -9.882 1.00 95.12 161 LEU A C 1
ATOM 1317 O O . LEU A 1 161 ? -0.667 -3.984 -10.543 1.00 95.12 161 LEU A O 1
ATOM 1321 N N . GLU A 1 162 ? -0.264 -2.171 -9.268 1.00 94.81 162 GLU A N 1
ATOM 1322 C CA . GLU A 1 162 ? -1.640 -1.677 -9.240 1.00 94.81 162 GLU A CA 1
ATOM 1323 C C . GLU A 1 162 ? -2.099 -1.168 -10.610 1.00 94.81 162 GLU A C 1
ATOM 1325 O O . GLU A 1 162 ? -3.246 -1.391 -11.013 1.00 94.81 162 GLU A O 1
ATOM 1330 N N . HIS A 1 163 ? -1.187 -0.512 -11.331 1.00 96.81 163 HIS A N 1
ATOM 1331 C CA . HIS A 1 163 ? -1.417 0.017 -12.663 1.00 96.81 163 HIS A CA 1
ATOM 1332 C C . HIS A 1 163 ? -0.386 -0.535 -13.641 1.00 96.81 163 HIS A C 1
ATOM 1334 O O . HIS A 1 163 ? 0.814 -0.470 -13.387 1.00 96.81 163 HIS A O 1
ATOM 1340 N N . ILE A 1 164 ? -0.835 -1.047 -14.781 1.00 97.88 164 ILE A N 1
ATOM 1341 C CA . ILE A 1 164 ? 0.034 -1.605 -15.821 1.00 97.88 164 ILE A CA 1
ATOM 1342 C C . ILE A 1 164 ? -0.478 -1.142 -17.173 1.00 97.88 164 ILE A C 1
ATOM 1344 O O . ILE A 1 164 ? -1.673 -1.123 -17.424 1.00 97.88 164 ILE A O 1
ATOM 1348 N N . VAL A 1 165 ? 0.425 -0.775 -18.063 1.00 97.56 165 VAL A N 1
ATOM 1349 C CA . VAL A 1 165 ? 0.148 -0.508 -19.467 1.00 97.56 165 VAL A CA 1
ATOM 1350 C C . VAL A 1 165 ? 0.972 -1.480 -20.267 1.00 97.56 165 VAL A C 1
ATOM 1352 O O . VAL A 1 165 ? 2.197 -1.441 -20.173 1.00 97.56 165 VAL A O 1
ATOM 1355 N N . GLU A 1 166 ? 0.329 -2.307 -21.082 1.00 96.62 166 GLU A N 1
ATOM 1356 C CA . GLU A 1 166 ? 1.067 -3.124 -22.032 1.00 96.62 166 GLU A CA 1
ATOM 1357 C C . GLU A 1 166 ? 0.381 -3.251 -23.386 1.00 96.62 166 GLU A C 1
ATOM 1359 O O . GLU A 1 166 ? -0.842 -3.351 -23.472 1.00 96.62 166 GLU A O 1
ATOM 1364 N N . GLY A 1 167 ? 1.164 -3.224 -24.462 1.00 97.06 167 GLY A N 1
ATOM 1365 C CA . GLY A 1 167 ? 0.618 -3.291 -25.811 1.00 97.06 167 GLY A CA 1
ATOM 1366 C C . GLY A 1 167 ? 1.630 -3.054 -26.920 1.00 97.06 167 GLY A C 1
ATOM 1367 O O . GLY A 1 167 ? 2.740 -2.568 -26.700 1.00 97.06 167 GLY A O 1
ATOM 1368 N N . ASN A 1 168 ? 1.198 -3.383 -28.134 1.00 97.31 168 ASN A N 1
ATOM 1369 C CA . ASN A 1 168 ? 1.955 -3.196 -29.363 1.00 97.31 168 ASN A CA 1
ATOM 1370 C C . ASN A 1 168 ? 1.688 -1.812 -29.955 1.00 97.31 168 ASN A C 1
ATOM 1372 O O . ASN A 1 168 ? 0.548 -1.340 -29.979 1.00 97.31 168 ASN A O 1
ATOM 1376 N N . ILE A 1 169 ? 2.744 -1.191 -30.470 1.00 97.31 169 ILE A N 1
ATOM 1377 C CA . ILE A 1 169 ? 2.696 0.043 -31.242 1.00 97.31 169 ILE A CA 1
ATOM 1378 C C . ILE A 1 169 ? 3.115 -0.290 -32.673 1.00 97.31 169 ILE A C 1
ATOM 1380 O O . ILE A 1 169 ? 4.198 -0.835 -32.894 1.00 97.31 169 ILE A O 1
ATOM 1384 N N . ASP A 1 170 ? 2.257 0.030 -33.640 1.00 94.75 170 ASP A N 1
ATOM 1385 C CA . ASP A 1 170 ? 2.538 -0.184 -35.063 1.00 94.75 170 ASP A CA 1
ATOM 1386 C C . ASP A 1 170 ? 3.448 0.911 -35.665 1.00 94.75 170 ASP A C 1
ATOM 1388 O O . ASP A 1 170 ? 3.785 1.908 -35.025 1.00 94.75 170 ASP A O 1
ATOM 1392 N N . GLU A 1 171 ? 3.820 0.762 -36.939 1.00 90.94 171 GLU A N 1
ATOM 1393 C CA . GLU A 1 171 ? 4.644 1.743 -37.672 1.00 90.94 171 GLU A CA 1
ATOM 1394 C C . GLU A 1 171 ? 3.985 3.127 -37.833 1.00 90.94 171 GLU A C 1
ATOM 1396 O O . GLU A 1 171 ? 4.658 4.109 -38.158 1.00 90.94 171 GLU A O 1
ATOM 1401 N N . ASN A 1 172 ? 2.671 3.227 -37.613 1.00 90.06 172 ASN A N 1
ATOM 1402 C CA . ASN A 1 172 ? 1.923 4.480 -37.675 1.00 90.06 172 ASN A CA 1
ATOM 1403 C C . ASN A 1 172 ? 1.837 5.172 -36.306 1.00 90.06 172 ASN A C 1
ATOM 1405 O O . ASN A 1 172 ? 1.389 6.318 -36.232 1.00 90.06 172 ASN A O 1
ATOM 1409 N N . GLY A 1 173 ? 2.271 4.507 -35.231 1.00 91.19 173 GLY A N 1
ATOM 1410 C CA . GLY A 1 173 ? 2.172 4.995 -33.859 1.00 91.19 173 GLY A CA 1
ATOM 1411 C C . GLY A 1 173 ? 0.820 4.716 -33.199 1.00 91.19 173 GLY A C 1
ATOM 1412 O O . GLY A 1 173 ? 0.492 5.363 -32.203 1.00 91.19 173 GLY A O 1
ATOM 1413 N N . LEU A 1 174 ? 0.016 3.801 -33.749 1.00 95.50 174 LEU A N 1
ATOM 1414 C CA . LEU A 1 174 ? -1.210 3.318 -33.123 1.00 95.50 174 LEU A CA 1
ATOM 1415 C C . LEU A 1 174 ? -0.849 2.302 -32.037 1.00 95.50 174 LEU A C 1
ATOM 1417 O O . LEU A 1 174 ? -0.318 1.233 -32.326 1.00 95.50 174 LEU A O 1
ATOM 1421 N N . PHE A 1 175 ? -1.180 2.629 -30.791 1.00 97.75 175 PHE A N 1
ATOM 1422 C CA . PHE A 1 175 ? -1.104 1.688 -29.679 1.00 97.75 175 PHE A CA 1
ATOM 1423 C C . PHE A 1 175 ? -2.342 0.794 -29.657 1.00 97.75 175 PHE A C 1
ATOM 1425 O O . PHE A 1 175 ? -3.465 1.296 -29.771 1.00 97.75 175 PHE A O 1
ATOM 1432 N N . SER A 1 176 ? -2.127 -0.502 -29.447 1.00 97.88 176 SER A N 1
ATOM 1433 C CA . SER A 1 176 ? -3.156 -1.513 -29.206 1.00 97.88 176 SER A CA 1
ATOM 1434 C C . SER A 1 176 ? -2.706 -2.452 -28.089 1.00 97.88 176 SER A C 1
ATOM 1436 O O . SER A 1 176 ? -1.637 -3.059 -28.166 1.00 97.88 176 SER A O 1
ATOM 1438 N N . GLY A 1 177 ? -3.497 -2.553 -27.025 1.00 96.75 177 GLY A N 1
ATOM 1439 C CA . GLY A 1 177 ? -3.111 -3.341 -25.862 1.00 96.75 177 GLY A CA 1
ATOM 1440 C C . GLY A 1 177 ? -4.140 -3.324 -24.748 1.00 96.75 177 GLY A C 1
ATOM 1441 O O . GLY A 1 177 ? -5.334 -3.149 -24.987 1.00 96.75 177 GLY A O 1
ATOM 1442 N N . ARG A 1 178 ? -3.661 -3.494 -23.521 1.00 97.19 178 ARG A N 1
ATOM 1443 C CA . ARG A 1 178 ? -4.473 -3.524 -22.309 1.00 97.19 178 ARG A CA 1
ATOM 1444 C C . ARG A 1 178 ? -3.869 -2.663 -21.208 1.00 97.19 178 ARG A C 1
ATOM 1446 O O . ARG A 1 178 ? -2.667 -2.387 -21.188 1.00 97.19 178 ARG A O 1
ATOM 1453 N N . VAL A 1 179 ? -4.726 -2.215 -20.302 1.00 97.88 179 VAL A N 1
ATOM 1454 C CA . VAL A 1 179 ? -4.361 -1.372 -19.165 1.00 97.88 179 VAL A CA 1
ATOM 1455 C C . VAL A 1 179 ? -4.920 -1.998 -17.899 1.00 97.88 179 VAL A C 1
ATOM 1457 O O . VAL A 1 179 ? -6.116 -2.225 -17.819 1.00 97.88 179 VAL A O 1
ATOM 1460 N N . LYS A 1 180 ? -4.085 -2.254 -16.899 1.00 97.12 180 LYS A N 1
ATOM 1461 C CA . LYS A 1 180 ? -4.516 -2.521 -15.529 1.00 97.12 180 LYS A CA 1
ATOM 1462 C C . LYS A 1 180 ? -4.640 -1.187 -14.801 1.00 97.12 180 LYS A C 1
ATOM 1464 O O . LYS A 1 180 ? -3.697 -0.396 -14.838 1.00 97.12 180 LYS A O 1
ATOM 1469 N N . ALA A 1 181 ? -5.761 -0.916 -14.148 1.00 95.56 181 ALA A N 1
ATOM 1470 C CA . ALA A 1 181 ? -5.923 0.252 -13.296 1.00 95.56 181 ALA A CA 1
ATOM 1471 C C . ALA A 1 181 ? -6.645 -0.112 -12.000 1.00 95.56 181 ALA A C 1
ATOM 1473 O O . ALA A 1 181 ? -7.714 -0.710 -12.044 1.00 95.56 181 ALA A O 1
ATOM 1474 N N . PHE A 1 182 ? -6.055 0.249 -10.853 1.00 93.25 182 PHE A N 1
ATOM 1475 C CA . PHE A 1 182 ? -6.591 -0.079 -9.526 1.00 93.25 182 PHE A CA 1
ATOM 1476 C C . PHE A 1 182 ? -6.851 -1.586 -9.362 1.00 93.25 182 PHE A C 1
ATOM 1478 O O . PHE A 1 182 ? -7.869 -2.002 -8.817 1.00 93.25 182 PHE A O 1
ATOM 1485 N N . GLY A 1 183 ? -5.941 -2.411 -9.897 1.00 91.50 183 GLY A N 1
ATOM 1486 C CA . GLY A 1 183 ? -6.042 -3.871 -9.849 1.00 91.50 183 GLY A CA 1
ATOM 1487 C C . GLY A 1 183 ? -6.858 -4.519 -10.977 1.00 91.50 183 GLY A C 1
ATOM 1488 O O . GLY A 1 183 ? -6.703 -5.718 -11.195 1.00 91.50 183 GLY A O 1
ATOM 1489 N N . GLU A 1 184 ? -7.661 -3.760 -11.726 1.00 94.00 184 GLU A N 1
ATOM 1490 C CA . GLU A 1 184 ? -8.585 -4.283 -12.746 1.00 94.00 184 GLU A CA 1
ATOM 1491 C C . GLU A 1 184 ? -8.030 -4.128 -14.168 1.00 94.00 184 GLU A C 1
ATOM 1493 O O . GLU A 1 184 ? -7.504 -3.073 -14.517 1.00 94.00 184 GLU A O 1
ATOM 1498 N N . TRP A 1 185 ? -8.147 -5.170 -14.999 1.00 96.00 185 TRP A N 1
ATOM 1499 C CA . TRP A 1 185 ? -7.696 -5.152 -16.395 1.00 96.00 185 TRP A CA 1
ATOM 1500 C C . TRP A 1 185 ? -8.774 -4.626 -17.350 1.00 96.00 185 TRP A C 1
ATOM 1502 O O . TRP A 1 185 ? -9.926 -5.049 -17.315 1.00 96.00 185 TRP A O 1
ATOM 1512 N N . PHE A 1 186 ? -8.353 -3.746 -18.253 1.00 96.00 186 PHE A N 1
ATOM 1513 C CA . PHE A 1 186 ? -9.124 -3.191 -19.357 1.00 96.00 186 PHE A CA 1
ATOM 1514 C C . PHE A 1 186 ? -8.447 -3.583 -20.672 1.00 96.00 186 PHE A C 1
ATOM 1516 O O . PHE A 1 186 ? -7.366 -3.081 -20.992 1.00 96.00 186 PHE A O 1
ATOM 1523 N N . ASP A 1 187 ? -9.071 -4.479 -21.433 1.00 96.00 187 ASP A N 1
ATOM 1524 C CA . ASP A 1 187 ? -8.543 -4.978 -22.706 1.00 96.00 187 ASP A CA 1
ATOM 1525 C C . ASP A 1 187 ? -8.974 -4.125 -23.911 1.00 96.00 187 ASP A C 1
ATOM 1527 O O . ASP A 1 187 ? -9.886 -3.300 -23.833 1.00 96.00 187 ASP A O 1
ATOM 1531 N N . ASN A 1 188 ? -8.334 -4.355 -25.063 1.00 94.12 188 ASN A N 1
ATOM 1532 C CA . ASN A 1 188 ? -8.659 -3.725 -26.352 1.00 94.12 188 ASN A CA 1
ATOM 1533 C C . ASN A 1 188 ? -8.557 -2.187 -26.356 1.00 94.12 188 ASN A C 1
ATOM 1535 O O . ASN A 1 188 ? -9.279 -1.488 -27.073 1.00 94.12 188 ASN A O 1
ATOM 1539 N N . ILE A 1 189 ? -7.628 -1.642 -25.572 1.00 96.81 189 ILE A N 1
ATOM 1540 C CA . ILE A 1 189 ? -7.372 -0.208 -25.499 1.00 96.81 189 ILE A CA 1
ATOM 1541 C C . ILE A 1 189 ? -6.571 0.236 -26.713 1.00 96.81 189 ILE A C 1
ATOM 1543 O O . ILE A 1 189 ? -5.514 -0.313 -27.024 1.00 96.81 189 ILE A O 1
ATOM 1547 N N . THR A 1 190 ? -7.063 1.288 -27.369 1.00 96.31 190 THR A N 1
ATOM 1548 C CA . THR A 1 190 ? -6.375 1.922 -28.491 1.00 96.31 190 THR A CA 1
ATOM 1549 C C . THR A 1 190 ? -6.084 3.394 -28.223 1.00 96.31 190 THR A C 1
ATOM 1551 O O . THR A 1 190 ? -6.929 4.158 -27.733 1.00 96.31 190 THR A O 1
ATOM 1554 N N . VAL A 1 191 ? -4.863 3.811 -28.564 1.00 96.19 191 VAL A N 1
ATOM 1555 C CA . VAL A 1 191 ? -4.436 5.214 -28.501 1.00 96.19 191 VAL A CA 1
ATOM 1556 C C . VAL A 1 191 ? -3.864 5.610 -29.852 1.00 96.19 191 VAL A C 1
ATOM 1558 O O . VAL A 1 191 ? -2.882 5.041 -30.322 1.00 96.19 191 VAL A O 1
ATOM 1561 N N . LYS A 1 192 ? -4.505 6.595 -30.484 1.00 94.12 192 LYS A N 1
ATOM 1562 C CA . LYS A 1 192 ? -4.067 7.150 -31.766 1.00 94.12 192 LYS A CA 1
ATOM 1563 C C . LYS A 1 192 ? -2.924 8.149 -31.550 1.00 94.12 192 LYS A C 1
ATOM 1565 O O . LYS A 1 192 ? -2.931 8.852 -30.534 1.00 94.12 192 LYS A O 1
ATOM 1570 N N . PRO A 1 193 ? -1.987 8.266 -32.504 1.00 90.69 193 PRO A N 1
ATOM 1571 C CA . PRO A 1 193 ? -0.954 9.294 -32.453 1.00 90.69 193 PRO A CA 1
ATOM 1572 C C . PRO A 1 193 ? -1.571 10.698 -32.538 1.00 90.69 193 PRO A C 1
ATOM 1574 O O . PRO A 1 193 ? -2.665 10.878 -33.080 1.00 90.69 193 PRO A O 1
ATOM 1577 N N . LYS A 1 194 ? -0.854 11.715 -32.040 1.00 86.94 194 LYS A N 1
ATOM 1578 C CA . LYS A 1 194 ? -1.323 13.117 -32.056 1.00 86.94 194 LYS A CA 1
ATOM 1579 C C . LYS A 1 194 ? -1.583 13.632 -33.468 1.00 86.94 194 LYS A C 1
ATOM 1581 O O . LYS A 1 194 ? -2.489 14.431 -33.687 1.00 86.94 194 LYS A O 1
ATOM 1586 N N . THR A 1 195 ? -0.759 13.201 -34.416 1.00 84.88 195 THR A N 1
ATOM 1587 C CA . THR A 1 195 ? -0.871 13.554 -35.829 1.00 84.88 195 THR A CA 1
ATOM 1588 C C . THR A 1 195 ? -0.532 12.345 -36.689 1.00 84.88 195 THR A C 1
ATOM 1590 O O . THR A 1 195 ? 0.155 11.429 -36.247 1.00 84.88 195 THR A O 1
ATOM 1593 N N . VAL A 1 196 ? -1.012 12.335 -37.933 1.00 81.62 196 VAL A N 1
ATOM 1594 C CA . VAL A 1 196 ? -0.611 11.314 -38.907 1.00 81.62 196 VAL A CA 1
ATOM 1595 C C . VAL A 1 196 ? 0.804 11.636 -39.384 1.00 81.62 196 VAL A C 1
ATOM 1597 O O . VAL A 1 196 ? 1.022 12.620 -40.098 1.00 81.62 196 VAL A O 1
ATOM 1600 N N . TYR A 1 197 ? 1.775 10.815 -38.991 1.00 80.00 197 TYR A N 1
ATOM 1601 C CA . TYR A 1 197 ? 3.177 11.049 -39.317 1.00 80.00 197 TYR A CA 1
ATOM 1602 C C . TYR A 1 197 ? 3.480 10.668 -40.770 1.00 80.00 197 TYR A C 1
ATOM 1604 O O . TYR A 1 197 ? 3.445 9.504 -41.153 1.00 80.00 197 TYR A O 1
ATOM 1612 N N . LYS A 1 198 ? 3.847 11.655 -41.594 1.00 76.44 198 LYS A N 1
ATOM 1613 C CA . LYS A 1 198 ? 4.421 11.409 -42.927 1.00 76.44 198 LYS A CA 1
ATOM 1614 C C . LYS A 1 198 ? 5.940 11.276 -42.804 1.00 76.44 198 LYS A C 1
ATOM 1616 O O . LYS A 1 198 ? 6.658 12.279 -42.714 1.00 76.44 198 LYS A O 1
ATOM 1621 N N . THR A 1 199 ? 6.437 10.044 -42.768 1.00 74.69 199 THR A N 1
ATOM 1622 C CA . THR A 1 199 ? 7.870 9.728 -42.653 1.00 74.69 199 THR A CA 1
ATOM 1623 C C . THR A 1 199 ? 8.429 9.195 -43.972 1.00 74.69 199 THR A C 1
ATOM 1625 O O . THR A 1 199 ? 7.746 8.527 -44.744 1.00 74.69 199 THR A O 1
ATOM 1628 N N . ARG A 1 200 ? 9.690 9.534 -44.269 1.00 79.12 200 ARG A N 1
ATOM 1629 C CA . ARG A 1 200 ? 10.441 8.905 -45.365 1.00 79.12 200 ARG A CA 1
ATOM 1630 C C . ARG A 1 200 ? 11.039 7.588 -44.852 1.00 79.12 200 ARG A C 1
ATOM 1632 O O . ARG A 1 200 ? 11.192 7.411 -43.644 1.00 79.12 200 ARG A O 1
ATOM 1639 N N . LYS A 1 201 ? 11.408 6.668 -45.750 1.00 78.31 201 LYS A N 1
ATOM 1640 C CA . LYS A 1 201 ? 11.948 5.336 -45.390 1.00 78.31 201 LYS A CA 1
ATOM 1641 C C . LYS A 1 201 ? 13.164 5.401 -44.445 1.00 78.31 201 LYS A C 1
ATOM 1643 O O . LYS A 1 201 ? 13.316 4.541 -43.586 1.00 78.31 201 LYS A O 1
ATOM 1648 N N . ASP A 1 202 ? 13.983 6.437 -44.572 1.00 77.06 202 ASP A N 1
ATOM 1649 C CA . ASP A 1 202 ? 15.185 6.730 -43.778 1.00 77.06 202 ASP A CA 1
ATOM 1650 C C . ASP A 1 202 ? 14.909 7.430 -42.431 1.00 77.06 202 ASP A C 1
ATOM 1652 O O . ASP A 1 202 ? 15.825 7.653 -41.645 1.00 77.06 202 ASP A O 1
ATOM 1656 N N . THR A 1 203 ? 13.655 7.800 -42.152 1.00 80.62 203 THR A N 1
ATOM 1657 C CA . THR A 1 203 ? 13.269 8.573 -40.956 1.00 80.62 203 THR A CA 1
ATOM 1658 C C . THR A 1 203 ? 12.071 8.000 -40.197 1.00 80.62 203 THR A C 1
ATOM 1660 O O . THR A 1 203 ? 11.626 8.608 -39.223 1.00 80.62 203 THR A O 1
ATOM 1663 N N . ARG A 1 204 ? 11.541 6.847 -40.620 1.00 85.69 204 ARG A N 1
ATOM 1664 C CA . ARG A 1 204 ? 10.465 6.131 -39.916 1.00 85.69 204 ARG A CA 1
ATOM 1665 C C . ARG A 1 204 ? 11.006 5.341 -38.724 1.00 85.69 204 ARG A C 1
ATOM 1667 O O . ARG A 1 204 ? 12.114 4.812 -38.806 1.00 85.69 204 ARG A O 1
ATOM 1674 N N . PHE A 1 205 ? 10.227 5.236 -37.657 1.00 90.25 205 PHE A N 1
ATOM 1675 C CA . PHE A 1 205 ? 10.423 4.216 -36.625 1.00 90.25 205 PHE A CA 1
ATOM 1676 C C . PHE A 1 205 ? 9.686 2.933 -37.057 1.00 90.25 205 PHE A C 1
ATOM 1678 O O . PHE A 1 205 ? 8.833 2.994 -37.944 1.00 90.25 205 PHE A O 1
ATOM 1685 N N . GLY A 1 206 ? 10.077 1.782 -36.516 1.00 92.50 206 GLY A N 1
ATOM 1686 C CA . GLY A 1 206 ? 9.390 0.508 -36.740 1.00 92.50 206 GLY A CA 1
ATOM 1687 C C . GLY A 1 206 ? 8.414 0.185 -35.611 1.00 92.50 206 GLY A C 1
ATOM 1688 O O . GLY A 1 206 ? 8.289 0.978 -34.678 1.00 92.50 206 GLY A O 1
ATOM 1689 N N . PRO A 1 207 ? 7.739 -0.975 -35.652 1.00 95.38 207 PRO A N 1
ATOM 1690 C CA . PRO A 1 207 ? 6.909 -1.418 -34.542 1.00 95.38 207 PRO A CA 1
ATOM 1691 C C . PRO A 1 207 ? 7.744 -1.628 -33.275 1.00 95.38 207 PRO A C 1
ATOM 1693 O O . PRO A 1 207 ? 8.930 -1.980 -33.330 1.00 95.38 207 PRO A O 1
ATOM 1696 N N . PHE A 1 208 ? 7.113 -1.414 -32.126 1.00 96.94 208 PHE A N 1
ATOM 1697 C CA . PHE A 1 208 ? 7.713 -1.640 -30.816 1.00 96.94 208 PHE A CA 1
ATOM 1698 C C . PHE A 1 208 ? 6.645 -1.989 -29.782 1.00 96.94 208 PHE A C 1
ATOM 1700 O O . PHE A 1 208 ? 5.460 -1.727 -29.979 1.00 96.94 208 PHE A O 1
ATOM 1707 N N . PHE A 1 209 ? 7.064 -2.579 -28.670 1.00 96.94 209 PHE A N 1
ATOM 1708 C CA . PHE A 1 209 ? 6.173 -2.969 -27.584 1.00 96.94 209 PHE A CA 1
ATOM 1709 C C . PHE A 1 209 ? 6.396 -2.074 -26.366 1.00 96.94 209 PHE A C 1
ATOM 1711 O O . PHE A 1 209 ? 7.516 -1.656 -26.086 1.00 96.94 209 PHE A O 1
ATOM 1718 N N . LEU A 1 210 ? 5.332 -1.753 -25.643 1.00 97.44 210 LEU A N 1
ATOM 1719 C CA . LEU A 1 210 ? 5.391 -1.017 -24.385 1.00 97.44 210 LEU A CA 1
ATOM 1720 C C . LEU A 1 210 ? 4.899 -1.944 -23.283 1.00 97.44 210 LEU A C 1
ATOM 1722 O O . LEU A 1 210 ? 3.823 -2.512 -23.427 1.00 97.44 210 LEU A O 1
ATOM 1726 N N . ARG A 1 211 ? 5.643 -2.047 -22.181 1.00 97.25 211 ARG A N 1
ATOM 1727 C CA . ARG A 1 211 ? 5.173 -2.647 -20.926 1.00 97.25 211 ARG A CA 1
ATOM 1728 C C . ARG A 1 211 ? 5.711 -1.828 -19.769 1.00 97.25 211 ARG A C 1
ATOM 1730 O O . ARG A 1 211 ? 6.902 -1.859 -19.472 1.00 97.25 211 ARG A O 1
ATOM 1737 N N . LEU A 1 212 ? 4.822 -1.063 -19.149 1.00 96.94 212 LEU A N 1
ATOM 1738 C CA . LEU A 1 212 ? 5.144 -0.122 -18.088 1.00 96.94 212 LEU A CA 1
ATOM 1739 C C . LEU A 1 212 ? 4.166 -0.278 -16.929 1.00 96.94 212 LEU A C 1
ATOM 1741 O O . LEU A 1 212 ? 2.959 -0.230 -17.135 1.00 96.94 212 LEU A O 1
ATOM 1745 N N . GLY A 1 213 ? 4.680 -0.442 -15.718 1.00 96.44 213 GLY A N 1
ATOM 1746 C CA . GLY A 1 213 ? 3.883 -0.595 -14.507 1.00 96.44 213 GLY A CA 1
ATOM 1747 C C . GLY A 1 213 ? 4.146 0.533 -13.519 1.00 96.44 213 GLY A C 1
ATOM 1748 O O . GLY A 1 213 ? 5.239 1.090 -13.489 1.00 96.44 213 GLY A O 1
ATOM 1749 N N . THR A 1 214 ? 3.153 0.886 -12.710 1.00 96.19 214 THR A N 1
ATOM 1750 C CA . THR A 1 214 ? 3.256 1.868 -11.625 1.00 96.19 214 THR A CA 1
ATOM 1751 C C . THR A 1 214 ? 2.209 1.579 -10.542 1.00 96.19 214 THR A C 1
ATOM 1753 O O . THR A 1 214 ? 1.392 0.668 -10.674 1.00 96.19 214 THR A O 1
ATOM 1756 N N . PHE A 1 215 ? 2.232 2.334 -9.449 1.00 95.38 215 PHE A N 1
ATOM 1757 C CA . PHE A 1 215 ? 1.291 2.197 -8.338 1.00 95.38 215 PHE A CA 1
ATOM 1758 C C . PHE A 1 215 ? 1.000 3.556 -7.691 1.00 95.38 215 PHE A C 1
ATOM 1760 O O . PHE A 1 215 ? 1.738 4.526 -7.902 1.00 95.38 215 PHE A O 1
ATOM 1767 N N . GLU A 1 216 ? -0.074 3.647 -6.904 1.00 93.56 216 GLU A N 1
ATOM 1768 C CA . GLU A 1 216 ? -0.353 4.843 -6.108 1.00 93.56 216 GLU A CA 1
ATOM 1769 C C . GLU A 1 216 ? 0.651 4.977 -4.963 1.00 93.56 216 GLU A C 1
ATOM 1771 O O . GLU A 1 216 ? 0.502 4.353 -3.922 1.00 93.56 216 GLU A O 1
ATOM 1776 N N . VAL A 1 217 ? 1.646 5.852 -5.130 1.00 91.31 217 VAL A N 1
ATOM 1777 C CA . VAL A 1 217 ? 2.654 6.160 -4.095 1.00 91.31 217 VAL A CA 1
ATOM 1778 C C . VAL A 1 217 ? 2.019 6.689 -2.802 1.00 91.31 217 VAL A C 1
ATOM 1780 O O . VAL A 1 217 ? 2.551 6.510 -1.707 1.00 91.31 217 VAL A O 1
ATOM 1783 N N . ILE A 1 218 ? 0.892 7.399 -2.908 1.00 89.81 218 ILE A N 1
ATOM 1784 C CA . ILE A 1 218 ? 0.182 7.887 -1.728 1.00 89.81 218 ILE A CA 1
ATOM 1785 C C . ILE A 1 218 ? -0.726 6.766 -1.229 1.00 89.81 218 ILE A C 1
ATOM 1787 O O . ILE A 1 218 ? -1.813 6.567 -1.770 1.00 89.81 218 ILE A O 1
ATOM 1791 N N . ARG A 1 219 ? -0.335 6.122 -0.125 1.00 87.31 219 ARG A N 1
ATOM 1792 C CA . ARG A 1 219 ? -1.043 4.975 0.469 1.00 87.31 219 ARG A CA 1
ATOM 1793 C C . ARG A 1 219 ? -2.562 5.130 0.548 1.00 87.31 219 ARG A C 1
ATOM 1795 O O . ARG A 1 219 ? -3.282 4.178 0.266 1.00 87.31 219 ARG A O 1
ATOM 1802 N N . LYS A 1 220 ? -3.054 6.322 0.906 1.00 85.44 220 LYS A N 1
ATOM 1803 C CA . LYS A 1 220 ? -4.493 6.603 1.066 1.00 85.44 220 LYS A CA 1
ATOM 1804 C C . LYS A 1 220 ? -5.314 6.413 -0.218 1.00 85.44 220 LYS A C 1
ATOM 1806 O O . LYS A 1 220 ? -6.522 6.249 -0.125 1.00 85.44 220 LYS A O 1
ATOM 1811 N N . ASN A 1 221 ? -4.665 6.483 -1.378 1.00 88.56 221 ASN A N 1
ATOM 1812 C CA . ASN A 1 221 ? -5.278 6.366 -2.696 1.00 88.56 221 ASN A CA 1
ATOM 1813 C C . ASN A 1 221 ? -5.078 4.976 -3.319 1.00 88.56 221 ASN A C 1
ATOM 1815 O O . ASN A 1 221 ? -5.613 4.730 -4.393 1.00 88.56 221 ASN A O 1
ATOM 1819 N N . SER A 1 222 ? -4.276 4.109 -2.693 1.00 90.50 222 SER A N 1
ATOM 1820 C CA . SER A 1 222 ? -3.917 2.807 -3.252 1.00 90.50 222 SER A CA 1
ATOM 1821 C C . SER A 1 222 ? -4.884 1.713 -2.809 1.00 90.50 222 SER A C 1
ATOM 1823 O O . SER A 1 222 ? -5.307 1.656 -1.650 1.00 90.50 222 SER A O 1
ATOM 1825 N N . THR A 1 223 ? -5.174 0.808 -3.735 1.00 89.81 223 THR A N 1
ATOM 1826 C CA . THR A 1 223 ? -5.897 -0.452 -3.520 1.00 89.81 223 THR A CA 1
ATOM 1827 C C . THR A 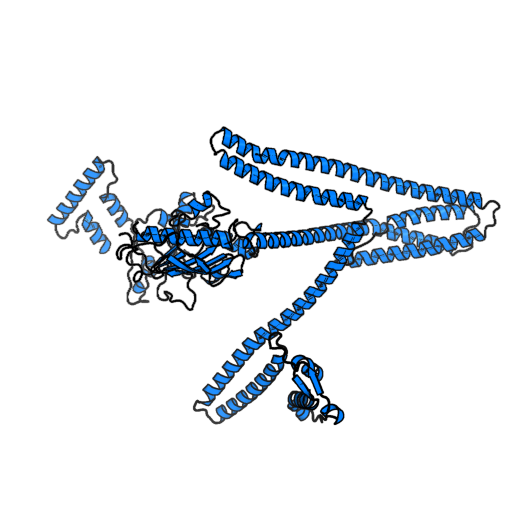1 223 ? -5.009 -1.588 -3.014 1.00 89.81 223 THR A C 1
ATOM 1829 O O . THR A 1 223 ? -5.529 -2.622 -2.596 1.00 89.81 223 THR A O 1
ATOM 1832 N N . LEU A 1 224 ? -3.685 -1.408 -3.023 1.00 89.62 224 LEU A N 1
ATOM 1833 C CA . LEU A 1 224 ? -2.735 -2.407 -2.540 1.00 89.62 224 LEU A CA 1
ATOM 1834 C C . LEU A 1 224 ? -2.866 -2.642 -1.028 1.00 89.62 224 LEU A C 1
ATOM 1836 O O . LEU A 1 224 ? -3.272 -1.755 -0.267 1.00 89.62 224 LEU A O 1
ATOM 1840 N N . SER A 1 225 ? -2.474 -3.840 -0.584 1.00 87.88 225 SER A N 1
ATOM 1841 C CA . SER A 1 225 ? -2.314 -4.119 0.846 1.00 87.88 225 SER A CA 1
ATOM 1842 C C . SER A 1 225 ? -1.173 -3.286 1.443 1.00 87.88 225 SER A C 1
ATOM 1844 O O . SER A 1 225 ? -0.285 -2.819 0.725 1.00 87.88 225 SER A O 1
ATOM 1846 N N . ASP A 1 226 ? -1.166 -3.117 2.768 1.00 83.19 226 ASP A N 1
ATOM 1847 C CA . ASP A 1 226 ? -0.107 -2.363 3.454 1.00 83.19 226 ASP A CA 1
ATOM 1848 C C . ASP A 1 226 ? 1.283 -2.960 3.193 1.00 83.19 226 ASP A C 1
ATOM 1850 O O . ASP A 1 226 ? 2.244 -2.230 2.947 1.00 83.19 226 ASP A O 1
ATOM 1854 N N . GLU A 1 227 ? 1.375 -4.289 3.175 1.00 85.81 227 GLU A N 1
ATOM 1855 C CA . GLU A 1 227 ? 2.614 -5.022 2.914 1.00 85.81 227 GLU A CA 1
ATOM 1856 C C . GLU A 1 227 ? 3.089 -4.845 1.466 1.00 85.81 227 GLU A C 1
ATOM 1858 O O . GLU A 1 227 ? 4.268 -4.566 1.228 1.00 85.81 227 GLU A O 1
ATOM 1863 N N . GLN A 1 228 ? 2.177 -4.952 0.493 1.00 87.81 228 GLN A N 1
ATOM 1864 C CA . GLN A 1 228 ? 2.499 -4.768 -0.925 1.00 87.81 228 GLN A CA 1
ATOM 1865 C C . GLN A 1 228 ? 2.929 -3.330 -1.213 1.00 87.81 228 GLN A C 1
ATOM 1867 O O . GLN A 1 228 ? 3.959 -3.110 -1.851 1.00 87.81 228 GLN A O 1
ATOM 1872 N N . HIS A 1 229 ? 2.184 -2.348 -0.701 1.00 92.88 229 HIS A N 1
ATOM 1873 C CA . HIS A 1 229 ? 2.508 -0.938 -0.886 1.00 92.88 229 HIS A CA 1
ATOM 1874 C C . HIS A 1 229 ? 3.879 -0.596 -0.287 1.00 92.88 229 HIS A C 1
ATOM 1876 O O . HIS A 1 229 ? 4.701 0.024 -0.957 1.00 92.88 229 HIS A O 1
ATOM 1882 N N . ALA A 1 230 ? 4.160 -1.023 0.950 1.00 87.81 230 ALA A N 1
ATOM 1883 C CA . ALA A 1 230 ? 5.462 -0.802 1.583 1.00 87.81 230 ALA A CA 1
ATOM 1884 C C . ALA A 1 230 ? 6.606 -1.482 0.811 1.00 87.81 230 ALA A C 1
ATOM 1886 O O . ALA A 1 230 ? 7.703 -0.934 0.694 1.00 87.81 230 ALA A O 1
ATOM 1887 N N . THR A 1 231 ? 6.345 -2.662 0.245 1.00 87.12 231 THR A N 1
ATOM 1888 C CA . THR A 1 231 ? 7.322 -3.387 -0.571 1.00 87.12 231 THR A CA 1
ATOM 1889 C C . THR A 1 231 ? 7.669 -2.615 -1.843 1.00 87.12 231 THR A C 1
ATOM 1891 O O . THR A 1 231 ? 8.852 -2.382 -2.096 1.00 87.12 231 THR A O 1
ATOM 1894 N N . PHE A 1 232 ? 6.675 -2.162 -2.613 1.00 89.81 232 PHE A N 1
ATOM 1895 C CA . PHE A 1 232 ? 6.926 -1.391 -3.834 1.00 89.81 232 PHE A CA 1
ATOM 1896 C C . PHE A 1 232 ? 7.534 -0.013 -3.557 1.00 89.81 232 PHE A C 1
ATOM 1898 O O . PHE A 1 232 ? 8.412 0.413 -4.307 1.00 89.81 232 PHE A O 1
ATOM 1905 N N . ASP A 1 233 ? 7.140 0.656 -2.470 1.00 88.94 233 ASP A N 1
ATOM 1906 C CA . ASP A 1 233 ? 7.708 1.954 -2.086 1.00 88.94 233 ASP A CA 1
ATOM 1907 C C . ASP A 1 233 ? 9.184 1.863 -1.671 1.00 88.94 233 ASP A C 1
ATOM 1909 O O . ASP A 1 233 ? 9.941 2.797 -1.895 1.00 88.94 233 ASP A O 1
ATOM 1913 N N . ARG A 1 234 ? 9.636 0.710 -1.166 1.00 86.31 234 ARG A N 1
ATOM 1914 C CA . ARG A 1 234 ? 11.064 0.452 -0.926 1.00 86.31 234 ARG A CA 1
ATOM 1915 C C . ARG A 1 234 ? 11.819 0.070 -2.204 1.00 86.31 234 ARG A C 1
ATOM 1917 O O . ARG A 1 234 ? 12.957 0.479 -2.404 1.00 86.31 234 ARG A O 1
ATOM 1924 N N . ILE A 1 235 ? 11.217 -0.764 -3.053 1.00 85.88 235 ILE A N 1
ATOM 1925 C CA . ILE A 1 235 ? 11.875 -1.317 -4.252 1.00 85.88 235 ILE A CA 1
ATOM 1926 C C . ILE A 1 235 ? 12.027 -0.260 -5.354 1.00 85.88 235 ILE A C 1
ATOM 1928 O O . ILE A 1 235 ? 12.988 -0.306 -6.122 1.00 85.88 235 ILE A O 1
ATOM 1932 N N . ARG A 1 236 ? 11.119 0.716 -5.433 1.00 87.62 236 ARG A N 1
ATOM 1933 C CA . ARG A 1 236 ? 11.143 1.760 -6.468 1.00 87.62 236 ARG A CA 1
ATOM 1934 C C . ARG A 1 236 ? 12.426 2.600 -6.493 1.00 87.62 236 ARG A C 1
ATOM 1936 O O . ARG A 1 236 ? 12.824 3.016 -7.572 1.00 87.62 236 ARG A O 1
ATOM 1943 N N . ASP A 1 237 ? 13.108 2.790 -5.363 1.00 80.38 237 ASP A N 1
ATOM 1944 C CA . ASP A 1 237 ? 14.364 3.558 -5.320 1.00 80.38 237 ASP A CA 1
ATOM 1945 C C . ASP A 1 237 ? 15.526 2.805 -6.000 1.00 80.38 237 ASP A C 1
ATOM 1947 O O . ASP A 1 237 ? 16.465 3.406 -6.524 1.00 80.38 237 ASP A O 1
ATOM 1951 N N . GLN A 1 238 ? 15.448 1.471 -6.035 1.00 75.94 238 GLN A N 1
ATOM 1952 C CA . GLN A 1 238 ? 16.490 0.597 -6.585 1.00 75.94 238 GLN A CA 1
ATOM 1953 C C . GLN A 1 238 ? 16.174 0.100 -8.006 1.00 75.94 238 GLN A C 1
ATOM 1955 O O . GLN A 1 238 ? 17.081 -0.059 -8.826 1.00 75.94 238 GLN A O 1
ATOM 1960 N N . PHE A 1 239 ? 14.898 -0.176 -8.291 1.00 82.12 239 PHE A N 1
ATOM 1961 C CA . PHE A 1 239 ? 14.435 -0.816 -9.533 1.00 82.12 239 PHE A CA 1
ATOM 1962 C C . PHE A 1 239 ? 13.515 0.080 -10.373 1.00 82.12 239 PHE A C 1
ATOM 1964 O O . PHE A 1 239 ? 13.123 -0.314 -11.472 1.00 82.12 239 PHE A O 1
ATOM 1971 N N . GLY A 1 240 ? 13.156 1.265 -9.874 1.00 87.69 240 GLY A N 1
ATOM 1972 C CA . GLY A 1 240 ? 12.353 2.233 -10.611 1.00 87.69 240 GLY A CA 1
ATOM 1973 C C . GLY A 1 240 ? 13.134 2.851 -11.768 1.00 87.69 240 GLY A C 1
ATOM 1974 O O . GLY A 1 240 ? 14.325 3.135 -11.667 1.00 87.69 240 GLY A O 1
ATOM 1975 N N . GLY A 1 241 ? 12.446 3.062 -12.881 1.00 90.50 241 GLY A N 1
ATOM 1976 C CA . GLY A 1 241 ? 12.988 3.669 -14.085 1.00 90.50 241 GLY A CA 1
ATOM 1977 C C . GLY A 1 241 ? 12.268 3.183 -15.335 1.00 90.50 241 GLY A C 1
ATOM 1978 O O . GLY A 1 241 ? 11.921 2.009 -15.461 1.00 90.50 241 GLY A O 1
ATOM 1979 N N . VAL A 1 242 ? 12.078 4.082 -16.302 1.00 93.75 242 VAL A N 1
ATOM 1980 C CA . VAL A 1 242 ? 11.542 3.725 -17.622 1.00 93.75 242 VAL A CA 1
ATOM 1981 C C . VAL A 1 242 ? 12.678 3.368 -18.570 1.00 93.75 242 VAL A C 1
ATOM 1983 O O . VAL A 1 242 ? 13.408 4.235 -19.054 1.00 93.75 242 VAL A O 1
ATOM 1986 N N . MET A 1 243 ? 12.825 2.076 -18.840 1.00 93.31 243 MET A N 1
ATOM 1987 C CA . MET A 1 243 ? 13.921 1.525 -19.634 1.00 93.31 243 MET A CA 1
ATOM 1988 C C . MET A 1 243 ? 13.589 1.475 -21.131 1.00 93.31 243 MET A C 1
ATOM 1990 O O . MET A 1 243 ? 12.432 1.537 -21.549 1.00 93.31 243 MET A O 1
ATOM 1994 N N . VAL A 1 244 ? 14.624 1.332 -21.957 1.00 94.50 244 VAL A N 1
ATOM 1995 C CA . VAL A 1 244 ? 14.484 0.962 -23.371 1.00 94.50 244 VAL A CA 1
ATOM 1996 C C . VAL A 1 244 ? 15.303 -0.297 -23.590 1.00 94.50 244 VAL A C 1
ATOM 1998 O O . VAL A 1 244 ? 16.502 -0.300 -23.321 1.00 94.50 244 VAL A O 1
ATOM 2001 N N . PHE A 1 245 ? 14.662 -1.352 -24.073 1.00 93.69 245 PHE A N 1
ATOM 2002 C CA . PHE A 1 245 ? 15.293 -2.628 -24.384 1.00 93.69 245 PHE A CA 1
ATOM 2003 C C . PHE A 1 245 ? 15.400 -2.782 -25.893 1.00 93.69 245 PHE A C 1
ATOM 2005 O O . PHE A 1 245 ? 14.418 -2.585 -26.602 1.00 93.69 245 PHE A O 1
ATOM 2012 N N . ARG A 1 246 ? 16.586 -3.131 -26.381 1.00 92.31 246 ARG A N 1
ATOM 2013 C CA . ARG A 1 246 ? 16.849 -3.501 -27.765 1.00 92.31 246 ARG A CA 1
ATOM 2014 C C . ARG A 1 246 ? 17.264 -4.953 -27.809 1.00 92.31 246 ARG A C 1
ATOM 2016 O O . ARG A 1 246 ? 18.305 -5.282 -27.252 1.00 92.31 246 ARG A O 1
ATOM 2023 N N . ASP A 1 247 ? 16.460 -5.776 -28.475 1.00 91.25 247 ASP A N 1
ATOM 2024 C CA . ASP A 1 247 ? 16.700 -7.222 -28.551 1.00 91.25 247 ASP A CA 1
ATOM 2025 C C . ASP A 1 247 ? 16.941 -7.798 -27.133 1.00 91.25 247 ASP A C 1
ATOM 2027 O O . ASP A 1 247 ? 17.922 -8.482 -26.871 1.00 91.25 247 ASP A O 1
ATOM 2031 N N . ASP A 1 248 ? 16.087 -7.389 -26.185 1.00 90.75 248 ASP A N 1
ATOM 2032 C CA . ASP A 1 248 ? 16.115 -7.740 -24.755 1.00 90.75 248 ASP A CA 1
ATOM 2033 C C . ASP A 1 248 ? 17.341 -7.312 -23.934 1.00 90.75 248 ASP A C 1
ATOM 2035 O O . ASP A 1 248 ? 17.400 -7.575 -22.731 1.00 90.75 248 ASP A O 1
ATOM 2039 N N . LEU A 1 249 ? 18.249 -6.531 -24.521 1.00 89.69 249 LEU A N 1
ATOM 2040 C CA . LEU A 1 249 ? 19.318 -5.835 -23.808 1.00 89.69 249 LEU A CA 1
ATOM 2041 C C . LEU A 1 249 ? 18.959 -4.370 -23.566 1.00 89.69 249 LEU A C 1
ATOM 2043 O O . LEU A 1 249 ? 18.488 -3.658 -24.453 1.00 89.69 249 LEU A O 1
ATOM 2047 N N . ARG A 1 250 ? 19.200 -3.882 -22.354 1.00 90.00 250 ARG A N 1
ATOM 2048 C CA . ARG A 1 250 ? 18.934 -2.495 -21.983 1.00 90.00 250 ARG A CA 1
ATOM 2049 C C . ARG A 1 250 ? 19.872 -1.549 -22.731 1.00 90.00 250 ARG A C 1
ATOM 2051 O O . ARG A 1 250 ? 21.093 -1.673 -22.680 1.00 90.00 250 ARG A O 1
ATOM 2058 N N . VAL A 1 251 ? 19.294 -0.542 -23.376 1.00 91.38 251 VAL A N 1
ATOM 2059 C CA . VAL A 1 251 ? 20.028 0.568 -23.984 1.00 91.38 251 VAL A CA 1
ATOM 2060 C C . VAL A 1 251 ? 20.242 1.641 -22.918 1.00 91.38 251 VAL A C 1
ATOM 2062 O O . VAL A 1 251 ? 19.305 2.309 -22.482 1.00 91.38 251 VAL A O 1
ATOM 2065 N N . MET A 1 252 ? 21.488 1.832 -22.494 1.00 88.00 252 MET A N 1
ATOM 2066 C CA . MET A 1 252 ? 21.849 2.927 -21.588 1.00 88.00 252 MET A CA 1
ATOM 2067 C C . MET A 1 252 ? 21.751 4.273 -22.315 1.00 88.00 252 MET A C 1
ATOM 2069 O O . MET A 1 252 ? 21.950 4.297 -23.522 1.00 88.00 252 MET A O 1
ATOM 2073 N N . PRO A 1 253 ? 21.463 5.406 -21.647 1.00 87.81 253 PRO A N 1
ATOM 2074 C CA . PRO A 1 253 ? 21.236 5.584 -20.210 1.00 87.81 253 PRO A CA 1
ATOM 2075 C C . PRO A 1 253 ? 19.767 5.419 -19.765 1.00 87.81 253 PRO A C 1
ATOM 2077 O O . PRO A 1 253 ? 19.413 5.837 -18.663 1.00 87.81 253 PRO A O 1
ATOM 2080 N N . TYR A 1 254 ? 18.888 4.867 -20.607 1.00 90.06 254 TYR A N 1
ATOM 2081 C CA . TYR A 1 254 ? 17.445 4.881 -20.354 1.00 90.06 254 TYR A CA 1
ATOM 2082 C C . TYR A 1 254 ? 17.067 4.069 -19.109 1.00 90.06 254 TYR A C 1
ATOM 2084 O O . TYR A 1 254 ? 17.528 2.943 -18.918 1.00 90.06 254 TYR A O 1
ATOM 2092 N N . GLY A 1 255 ? 16.242 4.659 -18.245 1.00 84.62 255 GLY A N 1
ATOM 2093 C CA . GLY A 1 255 ? 15.855 4.117 -16.939 1.00 84.62 255 GLY A CA 1
ATOM 2094 C C . GLY A 1 255 ? 16.699 4.622 -15.766 1.00 84.62 255 GLY A C 1
ATOM 2095 O O . GLY A 1 255 ? 16.430 4.235 -14.639 1.00 84.62 255 GLY A O 1
ATOM 2096 N N . ARG A 1 256 ? 17.712 5.469 -15.996 1.00 84.81 256 ARG A N 1
ATOM 2097 C CA . ARG A 1 256 ? 18.361 6.219 -14.909 1.00 84.81 256 ARG A CA 1
ATOM 2098 C C . ARG A 1 256 ? 17.516 7.428 -14.507 1.00 84.81 256 ARG A C 1
ATOM 2100 O O . ARG A 1 256 ? 16.801 7.998 -15.334 1.00 84.81 256 ARG A O 1
ATOM 2107 N N . GLU A 1 257 ? 17.638 7.859 -13.254 1.00 79.12 257 GLU A N 1
ATOM 2108 C CA . GLU A 1 257 ? 16.906 9.029 -12.753 1.00 79.12 257 GLU A CA 1
ATOM 2109 C C . GLU A 1 257 ? 17.326 10.345 -13.421 1.00 79.12 257 GLU A C 1
ATOM 2111 O O . GLU A 1 257 ? 16.490 11.220 -13.639 1.00 79.12 257 GLU A O 1
ATOM 2116 N N . ASP A 1 258 ? 18.608 10.473 -13.778 1.00 80.62 258 ASP A N 1
ATOM 2117 C CA . ASP A 1 258 ? 19.183 11.643 -14.452 1.00 80.62 258 ASP A CA 1
ATOM 2118 C C . ASP A 1 258 ? 18.808 11.725 -15.944 1.00 80.62 258 ASP A C 1
ATOM 2120 O O . ASP A 1 258 ? 19.120 12.711 -16.617 1.00 80.62 258 ASP A O 1
ATOM 2124 N N . ASN A 1 259 ? 18.106 10.714 -16.470 1.00 86.75 259 ASN A N 1
ATOM 2125 C CA . ASN A 1 259 ? 17.706 10.632 -17.865 1.00 86.75 259 ASN A CA 1
ATOM 2126 C C . ASN A 1 259 ? 16.179 10.566 -18.039 1.00 86.75 259 ASN A C 1
ATOM 2128 O O . ASN A 1 259 ? 15.585 9.494 -18.129 1.00 86.75 259 ASN A O 1
ATOM 2132 N N . ASP A 1 260 ? 15.540 11.728 -18.180 1.00 89.25 260 ASP A N 1
ATOM 2133 C CA . ASP A 1 260 ? 14.099 11.833 -18.455 1.00 89.25 260 ASP A CA 1
ATOM 2134 C C . ASP A 1 260 ? 13.797 11.799 -19.966 1.00 89.25 260 ASP A C 1
ATOM 2136 O O . ASP A 1 260 ? 13.267 12.756 -20.538 1.00 89.25 260 ASP A O 1
ATOM 2140 N N . PHE A 1 261 ? 14.183 10.714 -20.652 1.00 91.31 261 PHE A N 1
ATOM 2141 C CA . PHE A 1 261 ? 14.066 10.637 -22.115 1.00 91.31 261 PHE A CA 1
ATOM 2142 C C . PHE A 1 261 ? 12.633 10.837 -22.611 1.00 91.31 261 PHE A C 1
ATOM 2144 O O . PHE A 1 261 ? 12.452 11.524 -23.607 1.00 91.31 261 PHE A O 1
ATOM 2151 N N . PHE A 1 262 ? 11.630 10.298 -21.914 1.00 93.69 262 PHE A N 1
ATOM 2152 C CA . PHE A 1 262 ? 10.209 10.430 -22.266 1.00 93.69 262 PHE A CA 1
ATOM 2153 C C . PHE A 1 262 ? 9.516 11.634 -21.600 1.00 93.69 262 PHE A C 1
ATOM 2155 O O . PHE A 1 262 ? 8.286 11.677 -21.528 1.00 93.69 262 PHE A O 1
ATOM 2162 N N . GLU A 1 263 ? 10.276 12.593 -21.062 1.00 93.62 263 GLU A N 1
ATOM 2163 C CA . GLU A 1 263 ? 9.769 13.808 -20.405 1.00 93.62 263 GLU A CA 1
ATOM 2164 C C . GLU A 1 263 ? 8.678 13.544 -19.334 1.00 93.62 263 GLU A C 1
ATOM 2166 O O . GLU A 1 263 ? 7.723 14.318 -19.190 1.00 93.62 263 GLU A O 1
ATOM 2171 N N . ILE A 1 264 ? 8.769 12.424 -18.610 1.00 93.31 264 ILE A N 1
ATOM 2172 C CA . ILE A 1 264 ? 7.806 11.993 -17.589 1.00 93.31 264 ILE A CA 1
ATOM 2173 C C . ILE A 1 264 ? 7.863 12.941 -16.390 1.00 93.31 264 ILE A C 1
ATOM 2175 O O . ILE A 1 264 ? 6.840 13.526 -16.024 1.00 93.31 264 ILE A O 1
ATOM 2179 N N . GLU A 1 265 ? 9.049 13.165 -15.824 1.00 92.31 265 GLU A N 1
ATOM 2180 C CA . GLU A 1 265 ? 9.219 14.031 -14.649 1.00 92.31 265 GLU A CA 1
ATOM 2181 C C . GLU A 1 265 ? 8.985 15.507 -14.996 1.00 92.31 265 GLU A C 1
ATOM 2183 O O . GLU A 1 265 ? 8.323 16.248 -14.256 1.00 92.31 265 GLU A O 1
ATOM 2188 N N . LYS A 1 266 ? 9.417 15.939 -16.186 1.00 90.94 266 LYS A N 1
ATOM 2189 C CA . LYS A 1 266 ? 9.125 17.287 -16.697 1.00 90.94 266 LYS A CA 1
ATOM 2190 C C . LYS A 1 266 ? 7.622 17.566 -16.804 1.00 90.94 266 LYS A C 1
ATOM 2192 O O . LYS A 1 266 ? 7.193 18.693 -16.560 1.00 90.94 266 LYS A O 1
ATOM 2197 N N . ARG A 1 267 ? 6.795 16.581 -17.169 1.00 89.75 267 ARG A N 1
ATOM 2198 C CA . ARG A 1 267 ? 5.328 16.740 -17.210 1.00 89.75 267 ARG A CA 1
ATOM 2199 C C . ARG A 1 267 ? 4.712 16.666 -15.818 1.00 89.75 267 ARG A C 1
ATOM 2201 O O . ARG A 1 267 ? 3.883 17.512 -15.479 1.00 89.75 267 ARG A O 1
ATOM 2208 N N . ARG A 1 268 ? 5.153 15.715 -14.996 1.00 87.94 268 ARG A N 1
ATOM 2209 C CA . ARG A 1 268 ? 4.679 15.536 -13.620 1.00 87.94 268 ARG A CA 1
ATOM 2210 C C . ARG A 1 268 ? 4.908 16.776 -12.752 1.00 87.94 268 ARG A C 1
ATOM 2212 O O . ARG A 1 268 ? 4.003 17.182 -12.032 1.00 87.94 268 ARG A O 1
ATOM 2219 N N . SER A 1 269 ? 6.049 17.454 -12.896 1.00 87.25 269 SER A N 1
ATOM 2220 C CA . SER A 1 269 ? 6.331 18.720 -12.192 1.00 87.25 269 SER A CA 1
ATOM 2221 C C . SER A 1 269 ? 5.356 19.859 -12.537 1.00 87.25 269 SER A C 1
ATOM 2223 O O . SER A 1 269 ? 5.152 20.771 -11.731 1.00 87.25 269 SER A O 1
ATOM 2225 N N . LYS A 1 270 ? 4.709 19.807 -13.711 1.00 84.75 270 LYS A N 1
ATOM 2226 C CA . LYS A 1 270 ? 3.662 20.764 -14.099 1.00 84.75 270 LYS A CA 1
ATOM 2227 C C . LYS A 1 270 ? 2.324 20.438 -13.444 1.00 84.75 270 LYS A C 1
ATOM 2229 O O . LYS A 1 270 ? 1.660 21.351 -12.965 1.00 84.75 270 LYS A O 1
ATOM 2234 N N . ASN A 1 271 ? 1.916 19.168 -13.449 1.00 82.69 271 ASN A N 1
ATOM 2235 C CA . ASN A 1 271 ? 0.678 18.713 -12.816 1.00 82.69 271 ASN A CA 1
ATOM 2236 C C . ASN A 1 271 ? 0.765 17.217 -12.476 1.00 82.69 271 ASN A C 1
ATOM 2238 O O . ASN A 1 271 ? 0.468 16.367 -13.317 1.00 82.69 271 ASN A O 1
ATOM 2242 N N . ALA A 1 272 ? 1.137 16.907 -11.235 1.00 81.44 272 ALA A N 1
ATOM 2243 C CA . ALA A 1 272 ? 1.331 15.531 -10.785 1.00 81.44 272 ALA A CA 1
ATOM 2244 C C . ALA A 1 272 ? 0.026 14.720 -10.720 1.00 81.44 272 ALA A C 1
ATOM 2246 O O . ALA A 1 272 ? 0.064 13.500 -10.820 1.00 81.44 272 ALA A O 1
ATOM 2247 N N . GLY A 1 273 ? -1.126 15.387 -10.583 1.00 79.62 273 GLY A N 1
ATOM 2248 C CA . GLY A 1 273 ? -2.428 14.720 -10.579 1.00 79.62 273 GLY A CA 1
ATOM 2249 C C . GLY A 1 273 ? -2.870 14.283 -11.976 1.00 79.62 273 GLY A C 1
ATOM 2250 O O . GLY A 1 273 ? -3.437 13.209 -12.135 1.00 79.62 273 GLY A O 1
ATOM 2251 N N . LEU A 1 274 ? -2.609 15.097 -13.003 1.00 79.62 274 LEU A N 1
ATOM 2252 C CA . LEU A 1 274 ? -2.952 14.768 -14.392 1.00 79.62 274 LEU A CA 1
ATOM 2253 C C . LEU A 1 274 ? -1.924 13.821 -15.029 1.00 79.62 274 LEU A C 1
ATOM 2255 O O . LEU A 1 274 ? -2.292 12.905 -15.759 1.00 79.62 274 LEU A O 1
ATOM 2259 N N . TYR A 1 275 ? -0.638 14.053 -14.762 1.00 85.62 275 TYR A N 1
ATOM 2260 C CA . TYR A 1 275 ? 0.476 13.254 -15.267 1.00 85.62 275 TYR A CA 1
ATOM 2261 C C . TYR A 1 275 ? 1.010 12.371 -14.139 1.00 85.62 275 TYR A C 1
ATOM 2263 O O . TYR A 1 275 ? 2.008 12.695 -13.502 1.00 85.62 275 TYR A O 1
ATOM 2271 N N . MET A 1 276 ? 0.295 11.277 -13.880 1.00 87.75 276 MET A N 1
ATOM 2272 C CA . MET A 1 276 ? 0.513 10.424 -12.709 1.00 87.75 276 MET A CA 1
ATOM 2273 C C . MET A 1 276 ? 1.838 9.644 -12.738 1.00 87.75 276 MET A C 1
ATOM 2275 O O . MET A 1 276 ? 2.456 9.452 -11.691 1.00 87.75 276 MET A O 1
ATOM 2279 N N . PHE A 1 277 ? 2.290 9.217 -13.921 1.00 93.00 277 PHE A N 1
ATOM 2280 C CA . PHE A 1 277 ? 3.534 8.458 -14.078 1.00 93.00 277 PHE A CA 1
ATOM 2281 C C . PHE A 1 277 ? 4.752 9.245 -13.568 1.00 93.00 277 PHE A C 1
ATOM 2283 O O . PHE A 1 277 ? 4.893 10.436 -13.841 1.00 93.00 277 PHE A O 1
ATOM 2290 N N . SER A 1 278 ? 5.656 8.551 -12.879 1.00 91.38 278 SER A N 1
ATOM 2291 C CA . SER A 1 278 ? 6.949 9.054 -12.402 1.00 91.38 278 SER A CA 1
ATOM 2292 C C . SER A 1 278 ? 8.043 8.099 -12.834 1.00 91.38 278 SER A C 1
ATOM 2294 O O . SER A 1 278 ? 7.878 6.902 -12.647 1.00 91.38 278 SER A O 1
ATOM 2296 N N . ASN A 1 279 ? 9.170 8.603 -13.330 1.00 90.00 279 ASN A N 1
ATOM 2297 C CA . ASN A 1 279 ? 10.315 7.768 -13.683 1.00 90.00 279 ASN A CA 1
ATOM 2298 C C . ASN A 1 279 ? 10.744 6.900 -12.485 1.00 90.00 279 ASN A C 1
ATOM 2300 O O . ASN A 1 279 ? 10.912 5.698 -12.630 1.00 90.00 279 ASN A O 1
ATOM 2304 N N . ARG A 1 280 ? 10.771 7.482 -11.277 1.00 87.81 280 ARG A N 1
ATOM 2305 C CA . ARG A 1 280 ? 11.120 6.787 -10.024 1.00 87.81 280 ARG A CA 1
ATOM 2306 C C . ARG A 1 280 ? 10.089 5.786 -9.513 1.00 87.81 280 ARG A C 1
ATOM 2308 O O . ARG A 1 280 ? 10.403 5.035 -8.609 1.00 87.81 280 ARG A O 1
ATOM 2315 N N . ALA A 1 281 ? 8.839 5.846 -9.964 1.00 91.88 281 ALA A N 1
ATOM 2316 C CA . ALA A 1 281 ? 7.772 4.941 -9.509 1.00 91.88 281 ALA A CA 1
ATOM 2317 C C . ALA A 1 281 ? 7.178 4.131 -10.668 1.00 91.88 281 ALA A C 1
ATOM 2319 O O . ALA A 1 281 ? 6.094 3.558 -10.542 1.00 91.88 281 ALA A O 1
ATOM 2320 N N . CYS A 1 282 ? 7.859 4.132 -11.813 1.00 94.31 282 CYS A N 1
ATOM 2321 C CA . CYS A 1 282 ? 7.539 3.293 -12.949 1.00 94.31 282 CYS A CA 1
ATOM 2322 C C . CYS A 1 282 ? 8.556 2.169 -13.035 1.00 94.31 282 CYS A C 1
ATOM 2324 O O . CYS A 1 282 ? 9.739 2.375 -12.795 1.00 94.31 282 CYS A O 1
ATOM 2326 N N . PHE A 1 283 ? 8.083 1.005 -13.439 1.00 94.19 283 PHE A N 1
ATOM 2327 C CA . PHE A 1 283 ? 8.896 -0.164 -13.718 1.00 94.19 283 PHE A CA 1
ATOM 2328 C C . PHE A 1 283 ? 8.635 -0.594 -15.157 1.00 94.19 283 PHE A C 1
ATOM 2330 O O . PHE A 1 283 ? 7.561 -0.321 -15.699 1.00 94.19 283 PHE A O 1
ATOM 2337 N N . GLY A 1 284 ? 9.585 -1.284 -15.779 1.00 94.06 284 GLY A N 1
ATOM 2338 C CA . GLY A 1 284 ? 9.459 -1.718 -17.168 1.00 94.06 284 GLY A CA 1
ATOM 2339 C C . GLY A 1 284 ? 10.007 -0.707 -18.170 1.00 94.06 284 GLY A C 1
ATOM 2340 O O . GLY A 1 284 ? 10.945 0.040 -17.890 1.00 94.06 284 GLY A O 1
ATOM 2341 N N . GLY A 1 285 ? 9.464 -0.715 -19.383 1.00 95.12 285 GLY A N 1
ATOM 2342 C CA . GLY A 1 285 ? 10.014 0.081 -20.465 1.00 95.12 285 GLY A CA 1
ATOM 2343 C C . GLY A 1 285 ? 9.429 -0.195 -21.842 1.00 95.12 285 GLY A C 1
ATOM 2344 O O . GLY A 1 285 ? 8.340 -0.747 -21.998 1.00 95.12 285 GLY A O 1
ATOM 2345 N N . VAL A 1 286 ? 10.189 0.222 -22.849 1.00 96.44 286 VAL A N 1
ATOM 2346 C CA . VAL A 1 286 ? 9.840 0.106 -24.267 1.00 96.44 286 VAL A CA 1
ATOM 2347 C C . VAL A 1 286 ? 10.779 -0.870 -24.956 1.00 96.44 286 VAL A C 1
ATOM 2349 O O . VAL A 1 286 ? 11.992 -0.773 -24.783 1.00 96.44 286 VAL A O 1
ATOM 2352 N N . TYR A 1 287 ? 10.236 -1.827 -25.703 1.00 95.88 287 TYR A N 1
ATOM 2353 C CA . TYR A 1 287 ? 10.981 -2.933 -26.296 1.00 95.88 287 TYR A CA 1
ATOM 2354 C C . TYR A 1 287 ? 11.019 -2.727 -27.807 1.00 95.88 287 TYR A C 1
ATOM 2356 O O . TYR A 1 287 ? 9.987 -2.708 -28.479 1.00 95.88 287 TYR A O 1
ATOM 2364 N N . ILE A 1 288 ? 12.221 -2.540 -28.332 1.00 95.31 288 ILE A N 1
ATOM 2365 C CA . ILE A 1 288 ? 12.508 -2.339 -29.747 1.00 95.31 288 ILE A CA 1
ATOM 2366 C C . ILE A 1 288 ? 13.380 -3.490 -30.249 1.00 95.31 288 ILE A C 1
ATOM 2368 O O . ILE A 1 288 ? 14.121 -4.102 -29.483 1.00 95.31 288 ILE A O 1
ATOM 2372 N N . THR A 1 289 ? 13.335 -3.762 -31.549 1.00 93.56 289 THR A N 1
ATOM 2373 C CA . THR A 1 289 ? 14.253 -4.717 -32.187 1.00 93.56 289 THR A CA 1
ATOM 2374 C C . THR A 1 289 ? 15.128 -4.021 -33.210 1.00 93.56 289 THR A C 1
ATOM 2376 O O . THR A 1 289 ? 14.678 -3.090 -33.891 1.00 93.56 289 THR A O 1
ATOM 2379 N N . LYS A 1 290 ? 16.383 -4.456 -33.346 1.00 91.81 290 LYS A N 1
ATOM 2380 C CA . LYS A 1 290 ? 17.307 -3.868 -34.327 1.00 91.81 290 LYS A CA 1
ATOM 2381 C C . LYS A 1 290 ? 16.834 -4.082 -35.765 1.00 91.81 290 LYS A C 1
ATOM 2383 O O . LYS A 1 290 ? 16.977 -3.180 -36.590 1.00 91.81 290 LYS A O 1
ATOM 2388 N N . GLU A 1 291 ? 16.260 -5.250 -36.048 1.00 92.69 291 GLU A N 1
ATOM 2389 C CA . GLU A 1 291 ? 15.741 -5.619 -37.369 1.00 92.69 291 GLU A CA 1
ATOM 2390 C C . GLU A 1 291 ? 14.621 -4.677 -37.827 1.00 92.69 291 GLU A C 1
ATOM 2392 O O . GLU A 1 291 ? 14.681 -4.118 -38.924 1.00 92.69 291 GLU A O 1
ATOM 2397 N N . HIS A 1 292 ? 13.631 -4.440 -36.962 1.00 93.00 292 HIS A N 1
ATOM 2398 C CA . HIS A 1 292 ? 12.456 -3.650 -37.319 1.00 93.00 292 HIS A CA 1
ATOM 2399 C C . HIS A 1 292 ? 12.662 -2.144 -37.104 1.00 93.00 292 HIS A C 1
ATOM 2401 O O . HIS A 1 292 ? 11.962 -1.339 -37.713 1.00 93.00 292 HIS A O 1
ATOM 2407 N N . ASN A 1 293 ? 13.654 -1.728 -36.304 1.00 93.44 293 ASN A N 1
ATOM 2408 C CA . ASN A 1 293 ? 13.932 -0.319 -35.999 1.00 93.44 293 ASN A CA 1
ATOM 2409 C C . ASN A 1 293 ? 15.330 0.167 -36.456 1.00 93.44 293 ASN A C 1
ATOM 2411 O O . ASN A 1 293 ? 16.069 0.756 -35.660 1.0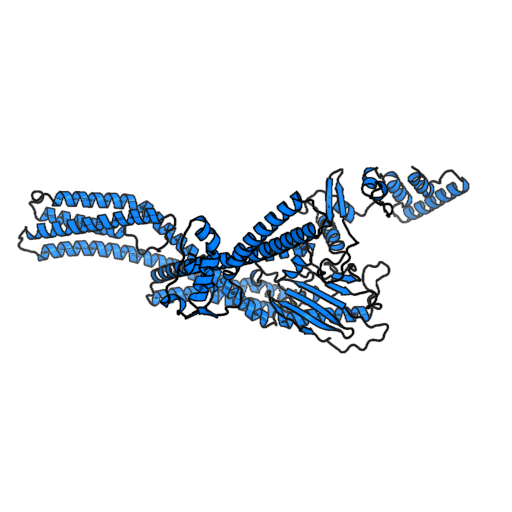0 93.44 293 ASN A O 1
ATOM 2415 N N . PRO A 1 294 ? 15.703 0.052 -37.748 1.00 91.00 294 PRO A N 1
ATOM 2416 C CA . PRO A 1 294 ? 17.050 0.396 -38.229 1.00 91.00 294 PRO A CA 1
ATOM 2417 C C . PRO A 1 294 ? 17.387 1.897 -38.155 1.00 91.00 294 PRO A C 1
ATOM 2419 O O . PRO A 1 294 ? 18.556 2.291 -38.196 1.00 91.00 294 PRO A O 1
ATOM 2422 N N . ASN A 1 295 ? 16.369 2.759 -38.063 1.00 91.50 295 ASN A N 1
ATOM 2423 C CA . ASN A 1 295 ? 16.544 4.208 -37.961 1.00 91.50 295 ASN A CA 1
ATOM 2424 C C . ASN A 1 295 ? 16.678 4.692 -36.508 1.00 91.50 295 ASN A C 1
ATOM 2426 O O . ASN A 1 295 ? 17.109 5.825 -36.295 1.00 91.50 295 ASN A O 1
ATOM 2430 N N . LEU A 1 296 ? 16.380 3.858 -35.504 1.00 91.50 296 LEU A N 1
ATOM 2431 C CA . LEU A 1 296 ? 16.744 4.128 -34.112 1.00 91.50 296 LEU A CA 1
ATOM 2432 C C . LEU A 1 296 ? 18.212 3.729 -33.926 1.00 91.50 296 LEU A C 1
ATOM 2434 O O . LEU A 1 296 ? 18.533 2.665 -33.415 1.00 91.50 296 LEU A O 1
ATOM 2438 N N . ARG A 1 297 ? 19.134 4.551 -34.419 1.00 88.31 297 ARG A N 1
ATOM 2439 C CA . ARG A 1 297 ? 20.566 4.218 -34.416 1.00 88.31 297 ARG A CA 1
ATOM 2440 C C . ARG A 1 297 ? 21.188 4.469 -33.049 1.00 88.31 297 ARG A C 1
ATOM 2442 O O . ARG A 1 297 ? 20.933 5.514 -32.460 1.00 88.31 297 ARG A O 1
ATOM 2449 N N . ASP A 1 298 ? 22.026 3.549 -32.587 1.00 87.69 298 ASP A N 1
ATOM 2450 C CA . ASP A 1 298 ? 22.808 3.740 -31.363 1.00 87.69 298 ASP A CA 1
ATOM 2451 C C . ASP A 1 298 ? 23.952 4.729 -31.609 1.00 87.69 298 ASP A C 1
ATOM 2453 O O . ASP A 1 298 ? 24.479 4.834 -32.722 1.00 87.69 298 ASP A O 1
ATOM 2457 N N . LYS A 1 299 ? 24.345 5.467 -30.571 1.00 87.69 299 LYS A N 1
ATOM 2458 C CA . LYS A 1 299 ? 25.557 6.294 -30.599 1.00 87.69 299 LYS A CA 1
ATOM 2459 C C . LYS A 1 299 ? 26.810 5.414 -30.673 1.00 87.69 299 LYS A C 1
ATOM 2461 O O . LYS A 1 299 ? 26.772 4.236 -30.330 1.00 87.69 299 LYS A O 1
ATOM 2466 N N . ALA A 1 300 ? 27.943 5.998 -31.073 1.00 76.69 300 ALA A N 1
ATOM 2467 C CA . ALA A 1 300 ? 29.214 5.275 -31.221 1.00 76.69 300 ALA A CA 1
ATOM 2468 C C . ALA A 1 300 ? 29.645 4.539 -29.936 1.00 76.69 300 ALA A C 1
ATOM 2470 O O . ALA A 1 300 ? 30.070 3.391 -30.006 1.00 76.69 300 ALA A O 1
ATOM 2471 N N . GLY A 1 301 ? 29.444 5.160 -28.768 1.00 74.81 301 GLY A N 1
ATOM 2472 C CA . GLY A 1 301 ? 29.701 4.539 -27.462 1.00 74.81 301 GLY A CA 1
ATOM 2473 C C . GLY A 1 301 ? 28.640 3.530 -27.008 1.00 74.81 301 GLY A C 1
ATOM 2474 O O . GLY A 1 301 ? 28.728 3.035 -25.897 1.00 74.81 301 GLY A O 1
ATOM 2475 N N . ARG A 1 302 ? 27.607 3.258 -27.822 1.00 71.19 302 ARG A N 1
ATOM 2476 C CA . ARG A 1 302 ? 26.413 2.455 -27.478 1.00 71.19 302 ARG A CA 1
ATOM 2477 C C . ARG A 1 302 ? 25.642 2.947 -26.243 1.00 71.19 302 ARG A C 1
ATOM 2479 O O . ARG A 1 302 ? 24.738 2.276 -25.760 1.00 71.19 302 ARG A O 1
ATOM 2486 N N . GLU A 1 303 ? 25.940 4.165 -25.800 1.00 78.12 303 GLU A N 1
ATOM 2487 C CA . GLU A 1 303 ? 25.234 4.891 -24.748 1.00 78.12 303 GLU A CA 1
ATOM 2488 C C . GLU A 1 303 ? 24.187 5.832 -25.357 1.00 78.12 303 GLU A C 1
ATOM 2490 O O . GLU A 1 303 ? 24.354 7.052 -25.473 1.00 78.12 303 GLU A O 1
ATOM 2495 N N . GLY A 1 304 ? 23.081 5.234 -25.776 1.00 84.25 304 GLY A N 1
ATOM 2496 C CA . GLY A 1 304 ? 21.847 5.928 -26.115 1.00 84.25 304 GLY A CA 1
ATOM 2497 C C . GLY A 1 304 ? 21.587 5.974 -27.609 1.00 84.25 304 GLY A C 1
ATOM 2498 O O . GLY A 1 304 ? 22.449 5.678 -28.437 1.00 84.25 304 GLY A O 1
ATOM 2499 N N . ILE A 1 305 ? 20.370 6.379 -27.957 1.00 89.25 305 ILE A N 1
ATOM 2500 C CA . ILE A 1 305 ? 19.929 6.510 -29.345 1.00 89.25 305 ILE A CA 1
ATOM 2501 C C . ILE A 1 305 ? 20.336 7.898 -29.868 1.00 89.25 305 ILE A C 1
ATOM 2503 O O . ILE A 1 305 ? 20.301 8.899 -29.145 1.00 89.25 305 ILE A O 1
ATOM 2507 N N . ILE A 1 306 ? 20.758 7.964 -31.131 1.00 89.44 306 ILE A N 1
ATOM 2508 C CA . ILE A 1 306 ? 21.061 9.210 -31.843 1.00 89.44 306 ILE A CA 1
ATOM 2509 C C . ILE A 1 306 ? 19.787 10.054 -31.936 1.00 89.44 306 ILE A C 1
ATOM 2511 O O . ILE A 1 306 ? 18.748 9.558 -32.369 1.00 89.44 306 ILE A O 1
ATOM 2515 N N . ASP A 1 307 ? 19.882 11.342 -31.589 1.00 88.38 307 ASP A N 1
ATOM 2516 C CA . ASP A 1 307 ? 18.753 12.268 -31.704 1.00 88.38 307 ASP A CA 1
ATOM 2517 C C . ASP A 1 307 ? 18.460 12.596 -33.175 1.00 88.38 307 ASP A C 1
ATOM 2519 O O . ASP A 1 307 ? 19.040 13.502 -33.774 1.00 88.38 307 ASP A O 1
ATOM 2523 N N . ASN A 1 308 ? 17.560 11.828 -33.777 1.00 89.62 308 ASN A N 1
ATOM 2524 C CA . ASN A 1 308 ? 17.123 11.985 -35.152 1.00 89.62 308 ASN A CA 1
ATOM 2525 C C . ASN A 1 308 ? 15.590 12.086 -35.228 1.00 89.62 308 ASN A C 1
ATOM 2527 O O . ASN A 1 308 ? 14.880 12.132 -34.225 1.00 89.62 308 ASN A O 1
ATOM 2531 N N . LYS A 1 309 ? 15.038 12.170 -36.441 1.00 90.31 309 LYS A N 1
ATOM 2532 C CA . LYS A 1 309 ? 13.582 12.289 -36.601 1.00 90.31 309 LYS A CA 1
ATOM 2533 C C . LYS A 1 309 ? 12.831 11.057 -36.071 1.00 90.31 309 LYS A C 1
ATOM 2535 O O . LYS A 1 309 ? 11.774 11.227 -35.473 1.00 90.31 309 LYS A O 1
ATOM 2540 N N . ALA A 1 310 ? 13.375 9.851 -36.250 1.00 91.31 310 ALA A N 1
ATOM 2541 C CA . ALA A 1 310 ? 12.751 8.620 -35.770 1.00 91.31 310 ALA A CA 1
ATOM 2542 C C . ALA A 1 310 ? 12.715 8.568 -34.233 1.00 91.31 310 ALA A C 1
ATOM 2544 O O . ALA A 1 310 ? 11.665 8.269 -33.673 1.00 91.31 310 ALA A O 1
ATOM 2545 N N . SER A 1 311 ? 13.805 8.941 -33.548 1.00 92.69 311 SER A N 1
ATOM 2546 C CA . SER A 1 311 ? 13.855 8.981 -32.078 1.00 92.69 311 SER A CA 1
ATOM 2547 C C . SER A 1 311 ? 12.909 10.032 -31.486 1.00 92.69 311 SER A C 1
ATOM 2549 O O . SER A 1 311 ? 12.290 9.784 -30.454 1.00 92.69 311 SER A O 1
ATOM 2551 N N . LYS A 1 312 ? 12.742 11.187 -32.150 1.00 92.00 312 LYS A N 1
ATOM 2552 C CA . LYS A 1 312 ? 11.793 12.236 -31.729 1.00 92.00 312 LYS A CA 1
ATOM 2553 C C . LYS A 1 312 ? 10.342 11.772 -31.821 1.00 92.00 312 LYS A C 1
ATOM 2555 O O . LYS A 1 312 ? 9.580 12.012 -30.890 1.00 92.00 312 LYS A O 1
ATOM 2560 N N . LEU A 1 313 ? 9.981 11.095 -32.913 1.00 92.06 313 LEU A N 1
ATOM 2561 C CA . LEU A 1 313 ? 8.641 10.532 -33.101 1.00 92.06 313 LEU A CA 1
ATOM 2562 C C . LEU A 1 313 ? 8.365 9.390 -32.122 1.00 92.06 313 LEU A C 1
ATOM 2564 O O . LEU A 1 313 ? 7.326 9.385 -31.473 1.00 92.06 313 LEU A O 1
ATOM 2568 N N . PHE A 1 314 ? 9.325 8.476 -31.968 1.00 94.12 314 PHE A N 1
ATOM 2569 C CA . PHE A 1 314 ? 9.280 7.398 -30.981 1.00 94.12 314 PHE A CA 1
ATOM 2570 C C . PHE A 1 314 ? 8.979 7.933 -29.575 1.00 94.12 314 PHE A C 1
ATOM 2572 O O . PHE A 1 314 ? 8.033 7.491 -28.922 1.00 94.12 314 PHE A O 1
ATOM 2579 N N . ARG A 1 315 ? 9.732 8.951 -29.147 1.00 94.25 315 ARG A N 1
ATOM 2580 C CA . ARG A 1 315 ? 9.523 9.625 -27.865 1.00 94.25 315 ARG A CA 1
ATOM 2581 C C . ARG A 1 315 ? 8.126 10.248 -27.750 1.00 94.25 315 ARG A C 1
ATOM 2583 O O . ARG A 1 315 ? 7.448 10.018 -26.753 1.00 94.25 315 ARG A O 1
ATOM 2590 N N . GLU A 1 316 ? 7.680 10.995 -28.762 1.00 94.25 316 GLU A N 1
ATOM 2591 C CA . GLU A 1 316 ? 6.366 11.660 -28.758 1.00 94.25 316 GLU A CA 1
ATOM 2592 C C . GLU A 1 316 ? 5.200 10.662 -28.656 1.00 94.25 316 GLU A C 1
ATOM 2594 O O . GLU A 1 316 ? 4.200 10.941 -27.988 1.00 94.25 316 GLU A O 1
ATOM 2599 N N . ILE A 1 317 ? 5.320 9.497 -29.298 1.00 95.31 317 ILE A N 1
ATOM 2600 C CA . ILE A 1 317 ? 4.292 8.451 -29.273 1.00 95.31 317 ILE A CA 1
ATOM 2601 C C . ILE A 1 317 ? 4.172 7.853 -27.875 1.00 95.31 317 ILE A C 1
ATOM 2603 O O . ILE A 1 317 ? 3.066 7.791 -27.340 1.00 95.31 317 ILE A O 1
ATOM 2607 N N . VAL A 1 318 ? 5.295 7.475 -27.258 1.00 96.06 318 VAL A N 1
ATOM 2608 C CA . VAL A 1 318 ? 5.300 6.941 -25.887 1.00 96.06 318 VAL A CA 1
ATOM 2609 C C . VAL A 1 318 ? 4.740 7.977 -24.911 1.00 96.06 318 VAL A C 1
ATOM 2611 O O . VAL A 1 318 ? 3.854 7.660 -24.120 1.00 96.06 318 VAL A O 1
ATOM 2614 N N . GLU A 1 319 ? 5.162 9.241 -25.019 1.00 95.12 319 GLU A N 1
ATOM 2615 C CA . GLU A 1 319 ? 4.593 10.344 -24.237 1.00 95.12 319 GLU A CA 1
ATOM 2616 C C . GLU A 1 319 ? 3.071 10.440 -24.386 1.00 95.12 319 GLU A C 1
ATOM 2618 O O . GLU A 1 319 ? 2.354 10.564 -23.392 1.00 95.12 319 GLU A O 1
ATOM 2623 N N . ASN A 1 320 ? 2.567 10.386 -25.620 1.00 95.88 320 ASN A N 1
ATOM 2624 C CA . ASN A 1 320 ? 1.141 10.481 -25.901 1.00 95.88 320 ASN A CA 1
ATOM 2625 C C . ASN A 1 320 ? 0.352 9.315 -25.292 1.00 95.88 320 ASN A C 1
ATOM 2627 O O . ASN A 1 320 ? -0.699 9.546 -24.698 1.00 95.88 320 ASN A O 1
ATOM 2631 N N . ILE A 1 321 ? 0.873 8.090 -25.389 1.00 96.50 321 ILE A N 1
ATOM 2632 C CA . ILE A 1 321 ? 0.254 6.896 -24.801 1.00 96.50 321 ILE A CA 1
ATOM 2633 C C . ILE A 1 321 ? 0.131 7.056 -23.284 1.00 96.50 321 ILE A C 1
ATOM 2635 O O . ILE A 1 321 ? -0.962 6.901 -22.740 1.00 96.50 321 ILE A O 1
ATOM 2639 N N . LEU A 1 322 ? 1.214 7.451 -22.606 1.00 95.81 322 LEU A N 1
ATOM 2640 C CA . LEU A 1 322 ? 1.198 7.667 -21.157 1.00 95.81 322 LEU A CA 1
ATOM 2641 C C . LEU A 1 322 ? 0.214 8.772 -20.751 1.00 95.81 322 LEU A C 1
ATOM 2643 O O . LEU A 1 322 ? -0.489 8.638 -19.754 1.00 95.81 322 LEU A O 1
ATOM 2647 N N . ILE A 1 323 ? 0.124 9.860 -21.519 1.00 95.06 323 ILE A N 1
ATOM 2648 C CA . ILE A 1 323 ? -0.821 10.951 -21.239 1.00 95.06 323 ILE A CA 1
ATOM 2649 C C . ILE A 1 323 ? -2.271 10.485 -21.402 1.00 95.06 323 ILE A C 1
ATOM 2651 O O . ILE A 1 323 ? -3.105 10.774 -20.546 1.00 95.06 323 ILE A O 1
ATOM 2655 N N . GLU A 1 324 ? -2.587 9.793 -22.494 1.00 95.81 324 GLU A N 1
ATOM 2656 C CA . GLU A 1 324 ? -3.951 9.346 -22.778 1.00 95.81 324 GLU A CA 1
ATOM 2657 C C . GLU A 1 324 ? -4.416 8.281 -21.787 1.00 95.81 324 GLU A C 1
ATOM 2659 O O . GLU A 1 324 ? -5.547 8.345 -21.311 1.00 95.81 324 GLU A O 1
ATOM 2664 N N . ILE A 1 325 ? -3.538 7.356 -21.401 1.00 95.38 325 ILE A N 1
ATOM 2665 C CA . ILE A 1 325 ? -3.863 6.359 -20.380 1.00 95.38 325 ILE A CA 1
ATOM 2666 C C . ILE A 1 325 ? -4.024 7.012 -19.009 1.00 95.38 325 ILE A C 1
ATOM 2668 O O . ILE A 1 325 ? -4.988 6.711 -18.304 1.00 95.38 325 ILE A O 1
ATOM 2672 N N . ALA A 1 326 ? -3.145 7.957 -18.653 1.00 94.00 326 ALA A N 1
ATOM 2673 C CA . ALA A 1 326 ? -3.298 8.722 -17.422 1.00 94.00 326 ALA A CA 1
ATOM 2674 C C . ALA A 1 326 ? -4.659 9.421 -17.373 1.00 94.00 326 ALA A C 1
ATOM 2676 O O . ALA A 1 326 ? -5.383 9.277 -16.399 1.00 94.00 326 ALA A O 1
ATOM 2677 N N . LYS A 1 327 ? -5.068 10.111 -18.438 1.00 94.00 327 LYS A N 1
ATOM 2678 C CA . LYS A 1 327 ? -6.370 10.791 -18.470 1.00 94.00 327 LYS A CA 1
ATOM 2679 C C . LYS A 1 327 ? -7.561 9.840 -18.384 1.00 94.00 327 LYS A C 1
ATOM 2681 O O . LYS A 1 327 ? -8.539 10.188 -17.740 1.00 94.00 327 LYS A O 1
ATOM 2686 N N . ARG A 1 328 ? -7.501 8.690 -19.061 1.00 94.00 328 ARG A N 1
ATOM 2687 C CA . ARG A 1 328 ? -8.649 7.779 -19.189 1.00 94.00 328 ARG A CA 1
ATOM 2688 C C . ARG A 1 328 ? -8.840 6.849 -17.993 1.00 94.00 328 ARG A C 1
ATOM 2690 O O . ARG A 1 328 ? -9.976 6.474 -17.742 1.00 94.00 328 ARG A O 1
ATOM 2697 N N . PHE A 1 329 ? -7.760 6.462 -17.307 1.00 93.88 329 PHE A N 1
ATOM 2698 C CA . PHE A 1 329 ? -7.808 5.377 -16.319 1.00 93.88 329 PHE A CA 1
ATOM 2699 C C . PHE A 1 329 ? -7.333 5.775 -14.924 1.00 93.88 329 PHE A C 1
ATOM 2701 O O . PHE A 1 329 ? -8.029 5.492 -13.953 1.00 93.88 329 PHE A O 1
ATOM 2708 N N . ILE A 1 330 ? -6.186 6.445 -14.796 1.00 92.25 330 ILE A N 1
ATOM 2709 C CA . ILE A 1 330 ? -5.486 6.506 -13.497 1.00 92.25 330 ILE A CA 1
ATOM 2710 C C . ILE A 1 330 ? -5.334 7.916 -12.911 1.00 92.25 330 ILE A C 1
ATOM 2712 O O . ILE A 1 330 ? -5.366 8.082 -11.700 1.00 92.25 330 ILE A O 1
ATOM 2716 N N . GLY A 1 331 ? -5.188 8.949 -13.735 1.00 89.19 331 GLY A N 1
ATOM 2717 C CA . GLY A 1 331 ? -4.955 10.332 -13.317 1.00 89.19 331 GLY A CA 1
ATOM 2718 C C . GLY A 1 331 ? -6.230 11.064 -12.894 1.00 89.19 331 GLY A C 1
ATOM 2719 O O . GLY A 1 331 ? -7.337 10.562 -13.029 1.00 89.19 331 GLY A O 1
ATOM 2720 N N . ARG A 1 332 ? -6.079 12.305 -12.420 1.00 87.12 332 ARG A N 1
ATOM 2721 C CA . ARG A 1 332 ? -7.160 13.146 -11.861 1.00 87.12 332 ARG A CA 1
ATOM 2722 C C . ARG A 1 332 ? -8.340 13.407 -12.807 1.00 87.12 332 ARG A C 1
ATOM 2724 O O . ARG A 1 332 ? -9.396 13.795 -12.347 1.00 87.12 332 ARG A O 1
ATOM 2731 N N . ALA A 1 333 ? -8.146 13.275 -14.117 1.00 86.62 333 ALA A N 1
ATOM 2732 C CA . ALA A 1 333 ? -9.215 13.461 -15.101 1.00 86.62 333 ALA A CA 1
ATOM 2733 C C . ALA A 1 333 ? -10.017 12.173 -15.381 1.00 86.62 333 ALA A C 1
ATOM 2735 O O . ALA A 1 333 ? -10.905 12.195 -16.229 1.00 86.62 333 ALA A O 1
ATOM 2736 N N . SER A 1 334 ? -9.664 11.061 -14.729 1.00 91.12 334 SER A N 1
ATOM 2737 C CA . SER A 1 334 ? -10.284 9.755 -14.929 1.00 91.12 334 SER A CA 1
ATOM 2738 C C . SER A 1 334 ? -11.480 9.565 -14.003 1.00 91.12 334 SER A C 1
ATOM 2740 O O . SER A 1 334 ? -11.315 9.546 -12.785 1.00 91.12 334 SER A O 1
ATOM 2742 N N . ASN A 1 335 ? -12.650 9.286 -14.577 1.00 88.25 335 ASN A N 1
ATOM 2743 C CA . ASN A 1 335 ? -13.832 8.898 -13.801 1.00 88.25 335 ASN A CA 1
ATOM 2744 C C . ASN A 1 335 ? -13.600 7.591 -13.019 1.00 88.25 335 ASN A C 1
ATOM 2746 O O . ASN A 1 335 ? -14.082 7.452 -11.902 1.00 88.25 335 ASN A O 1
ATOM 2750 N N . ILE A 1 336 ? -12.802 6.663 -13.572 1.00 89.75 336 ILE A N 1
ATOM 2751 C CA . ILE A 1 336 ? -12.453 5.394 -12.906 1.00 89.75 336 ILE A CA 1
ATOM 2752 C C . ILE A 1 336 ? -11.711 5.675 -11.595 1.00 89.75 336 ILE A C 1
ATOM 2754 O O . ILE A 1 336 ? -11.944 5.008 -10.590 1.00 89.75 336 ILE A O 1
ATOM 2758 N N . ARG A 1 337 ? -10.829 6.684 -11.584 1.00 89.94 337 ARG A N 1
ATOM 2759 C CA . ARG A 1 337 ? -10.130 7.089 -10.363 1.00 89.94 337 ARG A CA 1
ATOM 2760 C C . ARG A 1 337 ? -11.114 7.620 -9.330 1.00 89.94 337 ARG A C 1
ATOM 2762 O O . ARG A 1 337 ? -11.008 7.234 -8.171 1.00 89.94 337 ARG A O 1
ATOM 2769 N N . ASP A 1 338 ? -12.008 8.517 -9.729 1.00 86.19 338 ASP A N 1
ATOM 2770 C CA . ASP A 1 338 ? -12.933 9.163 -8.797 1.00 86.19 338 ASP A CA 1
ATOM 2771 C C . ASP A 1 338 ? -13.828 8.121 -8.107 1.00 86.19 338 ASP A C 1
ATOM 2773 O O . ASP A 1 338 ? -13.875 8.079 -6.878 1.00 86.19 338 ASP A O 1
ATOM 2777 N N . GLU A 1 339 ? -14.403 7.191 -8.877 1.00 86.31 339 GLU A N 1
ATOM 2778 C CA . GLU A 1 339 ? -15.195 6.068 -8.351 1.00 86.31 339 GLU A CA 1
ATOM 2779 C C . GLU A 1 339 ? -14.385 5.190 -7.380 1.00 86.31 339 GLU A C 1
ATOM 2781 O O . GLU A 1 339 ? -14.841 4.869 -6.278 1.00 86.31 339 GLU A O 1
ATOM 2786 N N . LYS A 1 340 ? -13.146 4.829 -7.742 1.00 87.56 340 LYS A N 1
ATOM 2787 C CA . LYS A 1 340 ? -12.287 4.000 -6.882 1.00 87.56 340 LYS A CA 1
ATOM 2788 C C . LYS A 1 340 ? -11.842 4.725 -5.617 1.00 87.56 340 LYS A C 1
ATOM 2790 O O . LYS A 1 340 ? -11.782 4.105 -4.557 1.00 87.56 340 LYS A O 1
ATOM 2795 N N . LEU A 1 341 ? -11.553 6.023 -5.681 1.00 85.69 341 LEU A N 1
ATOM 2796 C CA . LEU A 1 341 ? -11.195 6.805 -4.497 1.00 85.69 341 LEU A CA 1
ATOM 2797 C C . LEU A 1 341 ? -12.372 6.949 -3.533 1.00 85.69 341 LEU A C 1
ATOM 2799 O O . LEU A 1 341 ? -12.156 6.896 -2.322 1.00 85.69 341 LEU A O 1
ATOM 2803 N N . GLU A 1 342 ? -13.602 7.093 -4.027 1.00 83.12 342 GLU A N 1
ATOM 2804 C CA . GLU A 1 342 ? -14.797 7.044 -3.179 1.00 83.12 342 GLU A CA 1
ATOM 2805 C C . GLU A 1 342 ? -14.930 5.687 -2.480 1.00 83.12 342 GLU A C 1
ATOM 2807 O O . GLU A 1 342 ? -15.122 5.641 -1.262 1.00 83.12 342 GLU A O 1
ATOM 2812 N N . GLU A 1 343 ? -14.732 4.584 -3.208 1.00 82.56 343 GLU A N 1
ATOM 2813 C CA . GLU A 1 343 ? -14.754 3.230 -2.645 1.00 82.56 343 GLU A CA 1
ATOM 2814 C C . GLU A 1 343 ? -13.672 3.036 -1.566 1.00 82.56 343 GLU A C 1
ATOM 2816 O O . GLU A 1 343 ? -13.948 2.524 -0.475 1.00 82.56 343 GLU A O 1
ATOM 2821 N N . ILE A 1 344 ? -12.440 3.479 -1.837 1.00 81.19 344 ILE A N 1
ATOM 2822 C CA . ILE A 1 344 ? -11.315 3.407 -0.895 1.00 81.19 344 ILE A CA 1
ATOM 2823 C C . ILE A 1 344 ? -11.601 4.252 0.350 1.00 81.19 344 ILE A C 1
ATOM 2825 O O . ILE A 1 344 ? -11.420 3.782 1.475 1.00 81.19 344 ILE A O 1
ATOM 2829 N N . ASN A 1 345 ? -12.092 5.480 0.176 1.00 78.38 345 ASN A N 1
ATOM 2830 C CA . ASN A 1 345 ? -12.438 6.358 1.291 1.00 78.38 345 ASN A CA 1
ATOM 2831 C C . ASN A 1 345 ? -13.573 5.771 2.138 1.00 78.38 345 ASN A C 1
ATOM 2833 O O . ASN A 1 345 ? -13.494 5.809 3.367 1.00 78.38 345 ASN A O 1
ATOM 2837 N N . ALA A 1 346 ? -14.588 5.170 1.511 1.00 75.62 346 ALA A N 1
ATOM 2838 C CA . ALA A 1 346 ? -15.661 4.471 2.211 1.00 75.62 346 ALA A CA 1
ATOM 2839 C C . ALA A 1 346 ? -15.129 3.263 3.003 1.00 75.62 346 ALA A C 1
ATOM 2841 O O . ALA A 1 346 ? -15.483 3.089 4.173 1.00 75.62 346 ALA A O 1
ATOM 2842 N N . LYS A 1 347 ? -14.219 2.469 2.419 1.00 75.75 347 LYS A N 1
ATOM 2843 C CA . LYS A 1 347 ? -13.530 1.365 3.111 1.00 75.75 347 LYS A CA 1
ATOM 2844 C C . LYS A 1 347 ? -12.715 1.862 4.306 1.00 75.75 347 LYS A C 1
ATOM 2846 O O . LYS A 1 347 ? -12.836 1.305 5.396 1.00 75.75 347 LYS A O 1
ATOM 2851 N N . HIS A 1 348 ? -11.934 2.929 4.150 1.00 71.94 348 HIS A N 1
ATOM 2852 C CA . HIS A 1 348 ? -11.166 3.522 5.249 1.00 71.94 348 HIS A CA 1
ATOM 2853 C C . HIS A 1 348 ? -12.067 4.096 6.350 1.00 71.94 348 HIS A C 1
ATOM 2855 O O . HIS A 1 348 ? -11.790 3.897 7.534 1.00 71.94 348 HIS A O 1
ATOM 2861 N N . ALA A 1 349 ? -13.175 4.750 5.992 1.00 71.25 349 ALA A N 1
ATOM 2862 C CA . ALA A 1 349 ? -14.166 5.225 6.954 1.00 71.25 349 ALA A CA 1
ATOM 2863 C C . ALA A 1 349 ? -14.806 4.060 7.728 1.00 71.25 349 ALA A C 1
ATOM 2865 O O . ALA A 1 349 ? -14.958 4.139 8.948 1.00 71.25 349 ALA A O 1
ATOM 2866 N N . ALA A 1 350 ? -15.111 2.950 7.049 1.00 72.62 350 ALA A N 1
ATOM 2867 C CA . ALA A 1 350 ? -15.624 1.739 7.680 1.00 72.62 350 ALA A CA 1
ATOM 2868 C C . ALA A 1 350 ? -14.600 1.093 8.631 1.00 72.62 350 ALA A C 1
ATOM 2870 O O . ALA A 1 350 ? -14.964 0.700 9.742 1.00 72.62 350 ALA A O 1
ATOM 2871 N N . LEU A 1 351 ? -13.321 1.030 8.242 1.00 71.38 351 LEU A N 1
ATOM 2872 C CA . LEU A 1 351 ? -12.235 0.545 9.102 1.00 71.38 351 LEU A CA 1
ATOM 2873 C C . LEU A 1 351 ? -12.064 1.426 10.343 1.00 71.38 351 LEU A C 1
ATOM 2875 O O . LEU A 1 351 ? -12.017 0.909 11.458 1.00 71.38 351 LEU A O 1
ATOM 2879 N N . LYS A 1 352 ? -12.062 2.753 10.174 1.00 71.12 352 LYS A N 1
ATOM 2880 C CA . LYS A 1 352 ? -12.009 3.708 11.289 1.00 71.12 352 LYS A CA 1
ATOM 2881 C C . LYS A 1 352 ? -13.206 3.540 12.230 1.00 71.12 352 LYS A C 1
ATOM 2883 O O . LYS A 1 352 ? -13.031 3.518 13.446 1.00 71.12 352 LYS A O 1
ATOM 2888 N N . ALA A 1 353 ? -14.407 3.340 11.686 1.00 69.50 353 ALA A N 1
ATOM 2889 C CA . ALA A 1 353 ? -15.593 3.052 12.486 1.00 69.50 353 ALA A CA 1
ATOM 2890 C C . ALA A 1 353 ? -15.459 1.731 13.272 1.00 69.50 353 ALA A C 1
ATOM 2892 O O . ALA A 1 353 ? -15.877 1.665 14.429 1.00 69.50 353 ALA A O 1
ATOM 2893 N N . ASP A 1 354 ? -14.857 0.686 12.693 1.00 68.56 354 ASP A N 1
ATOM 2894 C CA . ASP A 1 354 ? -14.565 -0.568 13.405 1.00 68.56 354 ASP A CA 1
ATOM 2895 C C . ASP A 1 354 ? -13.523 -0.372 14.522 1.00 68.56 354 ASP A C 1
ATOM 2897 O O . ASP A 1 354 ? -13.677 -0.897 15.629 1.00 68.56 354 ASP A O 1
ATOM 2901 N N . GLU A 1 355 ? -12.485 0.431 14.284 1.00 72.69 355 GLU A N 1
ATOM 2902 C CA . GLU A 1 355 ? -11.502 0.788 15.309 1.00 72.69 355 GLU A CA 1
ATOM 2903 C C . GLU A 1 355 ? -12.117 1.580 16.462 1.00 72.69 355 GLU A C 1
ATOM 2905 O O . GLU A 1 355 ? -11.868 1.267 17.629 1.00 72.69 355 GLU A O 1
ATOM 2910 N N . ASP A 1 356 ? -12.941 2.581 16.163 1.00 72.81 356 ASP A N 1
ATOM 2911 C CA . ASP A 1 356 ? -13.595 3.400 17.179 1.00 72.81 356 ASP A CA 1
ATOM 2912 C C . ASP A 1 356 ? -14.609 2.574 17.989 1.00 72.81 356 ASP A C 1
ATOM 2914 O O . ASP A 1 356 ? -14.657 2.689 19.219 1.00 72.81 356 ASP A O 1
ATOM 2918 N N . ARG A 1 357 ? -15.309 1.619 17.356 1.00 69.12 357 ARG A N 1
ATOM 2919 C CA . ARG A 1 357 ? -16.119 0.603 18.057 1.00 69.12 357 ARG A CA 1
ATOM 2920 C C . ARG A 1 357 ? -15.273 -0.265 18.994 1.00 69.12 357 ARG A C 1
ATOM 2922 O O . ARG A 1 357 ? -15.665 -0.485 20.142 1.00 69.12 357 ARG A O 1
ATOM 2929 N N . LYS A 1 358 ? -14.093 -0.729 18.561 1.00 73.62 358 LYS A N 1
ATOM 2930 C CA . LYS A 1 358 ? -13.157 -1.486 19.422 1.00 73.62 358 LYS A CA 1
ATOM 2931 C C . LYS A 1 358 ? -12.644 -0.643 20.588 1.00 73.62 358 LYS A C 1
ATOM 2933 O O . LYS A 1 358 ? -12.515 -1.162 21.699 1.00 73.62 358 LYS A O 1
ATOM 2938 N N . LYS A 1 359 ? -12.354 0.644 20.372 1.00 77.75 359 LYS A N 1
ATOM 2939 C CA . LYS A 1 359 ? -11.956 1.572 21.445 1.00 77.75 359 LYS A CA 1
ATOM 2940 C C . LYS A 1 359 ? -13.078 1.735 22.470 1.00 77.75 359 LYS A C 1
ATOM 2942 O O . LYS A 1 359 ? -12.796 1.653 23.666 1.00 77.75 359 LYS A O 1
ATOM 2947 N N . LEU A 1 360 ? -14.326 1.890 22.023 1.00 72.88 360 LEU A N 1
ATOM 2948 C CA . LEU A 1 360 ? -15.500 1.978 22.897 1.00 72.88 360 LEU A CA 1
ATOM 2949 C C . LEU A 1 360 ? -15.671 0.700 23.729 1.00 72.88 360 LEU A C 1
ATOM 2951 O O . LEU A 1 360 ? -15.744 0.777 24.954 1.00 72.88 360 LEU A O 1
ATOM 2955 N N . LEU A 1 361 ? -15.602 -0.474 23.094 1.00 72.25 361 LEU A N 1
ATOM 2956 C CA . LEU A 1 361 ? -15.614 -1.773 23.778 1.00 72.25 361 LEU A CA 1
ATOM 2957 C C . LEU A 1 361 ? -14.518 -1.885 24.848 1.00 72.25 361 LEU A C 1
ATOM 2959 O O . LEU A 1 361 ? -14.793 -2.282 25.978 1.00 72.25 361 LEU A O 1
ATOM 2963 N N . ARG A 1 362 ? -13.276 -1.502 24.522 1.00 77.50 362 ARG A N 1
ATOM 2964 C CA . ARG A 1 362 ? -12.149 -1.524 25.473 1.00 77.50 362 ARG A CA 1
ATOM 2965 C C . ARG A 1 362 ? -12.355 -0.553 26.635 1.00 77.50 362 ARG A C 1
ATOM 2967 O O . ARG A 1 362 ? -11.993 -0.877 27.765 1.00 77.50 362 ARG A O 1
ATOM 2974 N N . LYS A 1 363 ? -12.910 0.635 26.376 1.00 78.75 363 LYS A N 1
ATOM 2975 C CA . LYS A 1 363 ? -13.220 1.633 27.409 1.00 78.75 363 LYS A CA 1
ATOM 2976 C C . LYS A 1 363 ? -14.283 1.105 28.371 1.00 78.75 363 LYS A C 1
ATOM 2978 O O . LYS A 1 363 ? -14.076 1.184 29.579 1.00 78.75 363 LYS A O 1
ATOM 2983 N N . GLU A 1 364 ? -15.347 0.500 27.852 1.00 74.12 364 GLU A N 1
ATOM 2984 C CA . GLU A 1 364 ? -16.408 -0.102 28.666 1.00 74.12 364 GLU A CA 1
ATOM 2985 C C . GLU A 1 364 ? -15.920 -1.321 29.456 1.00 74.12 364 GLU A C 1
ATOM 2987 O O . GLU A 1 364 ? -16.165 -1.416 30.656 1.00 74.12 364 GLU A O 1
ATOM 2992 N N . GLN A 1 365 ? -15.119 -2.200 28.846 1.00 76.75 365 GLN A N 1
ATOM 2993 C CA . GLN A 1 365 ? -14.461 -3.302 29.560 1.00 76.75 365 GLN A CA 1
ATOM 2994 C C . GLN A 1 365 ? -13.599 -2.792 30.723 1.00 76.75 365 GLN A C 1
ATOM 2996 O O . GLN A 1 365 ? -13.665 -3.329 31.828 1.00 76.75 365 GLN A O 1
ATOM 3001 N N . ARG A 1 366 ? -12.820 -1.721 30.512 1.00 80.88 366 ARG A N 1
ATOM 3002 C CA . ARG A 1 366 ? -12.035 -1.086 31.583 1.00 80.88 366 ARG A CA 1
ATOM 3003 C C . ARG A 1 366 ? -12.929 -0.474 32.659 1.00 80.88 366 ARG A C 1
ATOM 3005 O O . ARG A 1 366 ? -12.658 -0.702 33.831 1.00 80.88 366 ARG A O 1
ATOM 3012 N N . ARG A 1 367 ? -13.994 0.250 32.287 1.00 82.81 367 ARG A N 1
ATOM 3013 C CA . ARG A 1 367 ? -14.977 0.825 33.226 1.00 82.81 367 ARG A CA 1
ATOM 3014 C C . ARG A 1 367 ? -15.544 -0.258 34.139 1.00 82.81 367 ARG A C 1
ATOM 3016 O O . ARG A 1 367 ? -15.455 -0.130 35.354 1.00 82.81 367 ARG A O 1
ATOM 3023 N N . VAL A 1 368 ? -16.063 -1.335 33.547 1.00 80.81 368 VAL A N 1
ATOM 3024 C CA . VAL A 1 368 ? -16.661 -2.466 34.266 1.00 80.81 368 VAL A CA 1
ATOM 3025 C C . VAL A 1 368 ? -15.630 -3.150 35.157 1.00 80.81 368 VAL A C 1
ATOM 3027 O O . VAL A 1 368 ? -15.907 -3.372 36.330 1.00 80.81 368 VAL A O 1
ATOM 3030 N N . LYS A 1 369 ? -14.421 -3.417 34.650 1.00 83.06 369 LYS A N 1
ATOM 3031 C CA . LYS A 1 369 ? -13.345 -4.023 35.446 1.00 83.06 369 LYS A CA 1
ATOM 3032 C C . LYS A 1 369 ? -12.991 -3.176 36.669 1.00 83.06 369 LYS A C 1
ATOM 3034 O O . LYS A 1 369 ? -12.927 -3.709 37.771 1.00 83.06 369 LYS A O 1
ATOM 3039 N N . THR A 1 370 ? -12.789 -1.872 36.489 1.00 83.81 370 THR A N 1
ATOM 3040 C CA . THR A 1 370 ? -12.448 -0.961 37.589 1.00 83.81 370 THR A CA 1
ATOM 3041 C C . THR A 1 370 ? -13.593 -0.845 38.594 1.00 83.81 370 THR A C 1
ATOM 3043 O O . THR A 1 370 ? -13.341 -0.858 39.796 1.00 83.81 370 THR A O 1
ATOM 3046 N N . SER A 1 371 ? -14.845 -0.779 38.127 1.00 82.50 371 SER A N 1
ATOM 3047 C CA . SER A 1 371 ? -16.022 -0.794 39.002 1.00 82.50 371 SER A CA 1
ATOM 3048 C C . SER A 1 371 ? -16.102 -2.082 39.818 1.00 82.50 371 SER A C 1
ATOM 3050 O O . SER A 1 371 ? -16.193 -2.004 41.034 1.00 82.50 371 SER A O 1
ATOM 3052 N N . ILE A 1 372 ? -15.965 -3.258 39.192 1.00 84.50 372 ILE A N 1
ATOM 3053 C CA . ILE A 1 372 ? -15.965 -4.546 39.905 1.00 84.50 372 ILE A CA 1
ATOM 3054 C C . ILE A 1 372 ? -14.843 -4.581 40.948 1.00 84.50 372 ILE A C 1
ATOM 3056 O O . ILE A 1 372 ? -15.091 -4.917 42.099 1.00 84.50 372 ILE A O 1
ATOM 3060 N N . GLN A 1 373 ? -13.616 -4.205 40.579 1.00 84.94 373 GLN A N 1
ATOM 3061 C CA . GLN A 1 373 ? -12.470 -4.240 41.496 1.00 84.94 373 GLN A CA 1
ATOM 3062 C C . GLN A 1 373 ? -12.642 -3.314 42.703 1.00 84.94 373 GLN A C 1
ATOM 3064 O O . GLN A 1 373 ? -12.271 -3.688 43.812 1.00 84.94 373 GLN A O 1
ATOM 3069 N N . ARG A 1 374 ? -13.203 -2.120 42.495 1.00 84.25 374 ARG A N 1
ATOM 3070 C CA . ARG A 1 374 ? -13.444 -1.150 43.566 1.00 84.25 374 ARG A CA 1
ATOM 3071 C C . ARG A 1 374 ? -14.617 -1.559 44.456 1.00 84.25 374 ARG A C 1
ATOM 3073 O O . ARG A 1 374 ? -14.529 -1.433 45.671 1.00 84.25 374 ARG A O 1
ATOM 3080 N N . ASP A 1 375 ? -15.701 -2.029 43.847 1.00 86.81 375 ASP A N 1
ATOM 3081 C CA . ASP A 1 375 ? -17.008 -2.121 44.498 1.00 86.81 375 ASP A CA 1
ATOM 3082 C C . ASP A 1 375 ? -17.321 -3.534 45.021 1.00 86.81 375 ASP A C 1
ATOM 3084 O O . ASP A 1 375 ? -18.252 -3.691 45.805 1.00 86.81 375 ASP A O 1
ATOM 3088 N N . ARG A 1 376 ? -16.561 -4.571 44.625 1.00 85.38 376 ARG A N 1
ATOM 3089 C CA . ARG A 1 376 ? -16.817 -5.974 45.018 1.00 85.38 376 ARG A CA 1
ATOM 3090 C C . ARG A 1 376 ? -16.775 -6.184 46.526 1.00 85.38 376 ARG A C 1
ATOM 3092 O O . ARG A 1 376 ? -17.711 -6.750 47.073 1.00 85.38 376 ARG A O 1
ATOM 3099 N N . ILE A 1 377 ? -15.721 -5.708 47.186 1.00 86.25 377 ILE A N 1
ATOM 3100 C CA . ILE A 1 377 ? -15.552 -5.875 48.638 1.00 86.25 377 ILE A CA 1
ATOM 3101 C C . ILE A 1 377 ? -16.691 -5.162 49.377 1.00 86.25 377 ILE A C 1
ATOM 3103 O O . ILE A 1 377 ? -17.321 -5.736 50.259 1.00 86.25 377 ILE A O 1
ATOM 3107 N N . SER A 1 378 ? -17.023 -3.935 48.967 1.00 86.94 378 SER A N 1
ATOM 3108 C CA . SER A 1 378 ? -18.141 -3.180 49.542 1.00 86.94 378 SER A CA 1
ATOM 3109 C C . SER A 1 378 ? -19.494 -3.861 49.320 1.00 86.94 378 SER A C 1
ATOM 3111 O O . SER A 1 378 ? -20.328 -3.836 50.219 1.00 86.94 378 SER A O 1
ATOM 3113 N N . LEU A 1 379 ? -19.714 -4.490 48.161 1.00 88.00 379 LEU A N 1
ATOM 3114 C CA . LEU A 1 379 ? -20.936 -5.245 47.878 1.00 88.00 379 LEU A CA 1
ATOM 3115 C C . LEU A 1 379 ? -21.028 -6.528 48.718 1.00 88.00 379 LEU A C 1
ATOM 3117 O O . LEU A 1 379 ? -22.106 -6.849 49.210 1.00 88.00 379 LEU A O 1
ATOM 3121 N N . GLU A 1 380 ? -19.914 -7.240 48.914 1.00 87.94 380 GLU A N 1
ATOM 3122 C CA . GLU A 1 380 ? -19.851 -8.419 49.789 1.00 87.94 380 GLU A CA 1
ATOM 3123 C C . GLU A 1 380 ? -20.150 -8.045 51.251 1.00 87.94 380 GLU A C 1
ATOM 3125 O O . GLU A 1 380 ? -20.970 -8.706 51.889 1.00 87.94 380 GLU A O 1
ATOM 3130 N N . HIS A 1 381 ? -19.573 -6.950 51.761 1.00 88.50 381 HIS A N 1
ATOM 3131 C CA . HIS A 1 381 ? -19.899 -6.433 53.095 1.00 88.50 381 HIS A CA 1
ATOM 3132 C C . HIS A 1 381 ? -21.373 -6.042 53.220 1.00 88.50 381 HIS A C 1
ATOM 3134 O O . HIS A 1 381 ? -22.034 -6.475 54.158 1.00 88.50 381 HIS A O 1
ATOM 3140 N N . LEU A 1 382 ? -21.909 -5.304 52.245 1.00 88.38 382 LEU A N 1
ATOM 3141 C CA . LEU A 1 382 ? -23.310 -4.884 52.238 1.00 88.38 382 LEU A CA 1
ATOM 3142 C C . LEU A 1 382 ? -24.274 -6.079 52.214 1.00 88.38 382 LEU A C 1
ATOM 3144 O O . LEU A 1 382 ? -25.286 -6.097 52.911 1.00 88.38 382 LEU A O 1
ATOM 3148 N N . ARG A 1 383 ? -23.954 -7.112 51.427 1.00 90.00 383 ARG A N 1
ATOM 3149 C CA . ARG A 1 383 ? -24.717 -8.365 51.391 1.00 90.00 383 ARG A CA 1
ATOM 3150 C C . ARG A 1 383 ? -24.688 -9.076 52.750 1.00 90.00 383 ARG A C 1
ATOM 3152 O O . ARG A 1 383 ? -25.714 -9.616 53.160 1.00 90.00 383 ARG A O 1
ATOM 3159 N N . ASN A 1 384 ? -23.548 -9.079 53.441 1.00 88.38 384 ASN A N 1
ATOM 3160 C CA . ASN A 1 384 ? -23.439 -9.663 54.779 1.00 88.38 384 ASN A CA 1
ATOM 3161 C C . ASN A 1 384 ? -24.239 -8.862 55.817 1.00 88.38 384 ASN A C 1
ATOM 3163 O O . ASN A 1 384 ? -24.964 -9.473 56.594 1.00 88.38 384 ASN A O 1
ATOM 3167 N N . GLU A 1 385 ? -24.214 -7.527 55.767 1.00 88.38 385 GLU A N 1
ATOM 3168 C CA . GLU A 1 385 ? -25.065 -6.680 56.619 1.00 88.38 385 GLU A CA 1
ATOM 3169 C C . GLU A 1 385 ? -26.557 -6.963 56.389 1.00 88.38 385 GLU A C 1
ATOM 3171 O O . GLU A 1 385 ? -27.311 -7.138 57.345 1.00 88.38 385 GLU A O 1
ATOM 3176 N N . PHE A 1 386 ? -26.999 -7.100 55.131 1.00 88.69 386 PHE A N 1
ATOM 3177 C CA . PHE A 1 386 ? -28.376 -7.518 54.844 1.00 88.69 386 PHE A CA 1
ATOM 3178 C C . PHE A 1 386 ? -28.691 -8.904 55.419 1.00 88.69 386 PHE A C 1
ATOM 3180 O O . PHE A 1 386 ? -29.777 -9.121 55.954 1.00 88.69 386 PHE A O 1
ATOM 3187 N N . TYR A 1 387 ? -27.756 -9.848 55.342 1.00 87.62 387 TYR A N 1
ATOM 3188 C CA . TYR A 1 387 ? -27.948 -11.176 55.917 1.00 87.62 387 TYR A CA 1
ATOM 3189 C C . TYR A 1 387 ? -28.086 -11.132 57.449 1.00 87.62 387 TYR A C 1
ATOM 3191 O O . TYR A 1 387 ? -28.998 -11.755 57.992 1.00 87.62 387 TYR A O 1
ATOM 3199 N N . GLU A 1 388 ? -27.251 -10.356 58.141 1.00 86.62 388 GLU A N 1
ATOM 3200 C CA . GLU A 1 388 ? -27.328 -10.158 59.596 1.00 86.62 388 GLU A CA 1
ATOM 3201 C C . GLU A 1 388 ? -28.650 -9.498 60.016 1.00 86.62 388 GLU A C 1
ATOM 3203 O O . GLU A 1 388 ? -29.328 -9.987 60.922 1.00 86.62 388 GLU A O 1
ATOM 3208 N N . ILE A 1 389 ? -29.080 -8.448 59.306 1.00 85.44 389 ILE A N 1
ATOM 3209 C CA . ILE A 1 389 ? -30.378 -7.793 59.535 1.00 85.44 389 ILE A CA 1
ATOM 3210 C C . ILE A 1 389 ? -31.533 -8.780 59.314 1.00 85.44 389 ILE A C 1
ATOM 3212 O O . ILE A 1 389 ? -32.474 -8.832 60.107 1.00 85.44 389 ILE A O 1
ATOM 3216 N N . SER A 1 390 ? -31.455 -9.606 58.267 1.00 84.88 390 SER A N 1
ATOM 3217 C CA . SER A 1 390 ? -32.457 -10.641 58.000 1.00 84.88 390 SER A CA 1
ATOM 3218 C C . SER A 1 390 ? -32.532 -11.686 59.121 1.00 84.88 390 SER A C 1
ATOM 3220 O O . SER A 1 390 ? -33.625 -12.169 59.425 1.00 84.88 390 SER A O 1
ATOM 3222 N N . GLN A 1 391 ? -31.404 -12.048 59.743 1.00 83.50 391 GLN A N 1
ATOM 3223 C CA . GLN A 1 391 ? -31.390 -12.953 60.897 1.00 83.50 391 GLN A CA 1
ATOM 3224 C C . GLN A 1 391 ? -31.998 -12.297 62.141 1.00 83.50 391 GLN A C 1
ATOM 3226 O O . GLN A 1 391 ? -32.832 -12.918 62.798 1.00 83.50 391 GLN A O 1
ATOM 3231 N N . LEU A 1 392 ? -31.657 -11.036 62.422 1.00 81.62 392 LEU A N 1
ATOM 3232 C CA . LEU A 1 392 ? -32.220 -10.271 63.542 1.00 81.62 392 LEU A CA 1
ATOM 3233 C C . LEU A 1 392 ? -33.750 -10.160 63.470 1.00 81.62 392 LEU A C 1
ATOM 3235 O O . LEU A 1 392 ? -34.415 -10.278 64.497 1.00 81.62 392 LEU A O 1
ATOM 3239 N N . LEU A 1 393 ? -34.298 -9.978 62.264 1.00 76.12 393 LEU A N 1
ATOM 3240 C CA . LEU A 1 393 ? -35.741 -9.890 61.999 1.00 76.12 393 LEU A CA 1
ATOM 3241 C C . LEU A 1 393 ? -36.466 -11.244 62.026 1.00 76.12 393 LEU A C 1
ATOM 3243 O O . LEU A 1 393 ? -37.691 -11.283 62.137 1.00 76.12 393 LEU A O 1
ATOM 3247 N N . SER A 1 394 ? -35.733 -12.357 61.931 1.00 71.75 394 SER A N 1
ATOM 3248 C CA . SER A 1 394 ? -36.313 -13.704 62.018 1.00 71.75 394 SER A CA 1
ATOM 3249 C C . SER A 1 394 ? -36.684 -14.086 63.457 1.00 71.75 394 SER A C 1
ATOM 3251 O O . SER A 1 394 ? -37.551 -14.938 63.664 1.00 71.75 394 SER A O 1
ATOM 3253 N N . ASP A 1 395 ? -36.061 -13.447 64.450 1.00 71.88 395 ASP A N 1
ATOM 3254 C CA . ASP A 1 395 ? -36.339 -13.672 65.865 1.00 71.88 395 ASP A CA 1
ATOM 3255 C C . ASP A 1 395 ? -37.435 -12.712 66.365 1.00 71.88 395 ASP A C 1
ATOM 3257 O O . ASP A 1 395 ? -37.223 -11.514 66.566 1.00 71.88 395 ASP A O 1
ATOM 3261 N N . LYS A 1 396 ? -38.651 -13.241 66.549 1.00 59.75 396 LYS A N 1
ATOM 3262 C CA . LYS A 1 396 ? -39.874 -12.457 66.823 1.00 59.75 396 LYS A CA 1
ATOM 3263 C C . LYS A 1 396 ? -39.855 -11.660 68.136 1.00 59.75 396 LYS A C 1
ATOM 3265 O O . LYS A 1 396 ? -40.741 -10.838 68.343 1.00 59.75 396 LYS A O 1
ATOM 3270 N N . ASN A 1 397 ? -38.889 -11.903 69.021 1.00 59.19 397 ASN A N 1
ATOM 3271 C CA . ASN A 1 397 ? -38.805 -11.271 70.342 1.00 59.19 397 ASN A CA 1
ATOM 3272 C C . ASN A 1 397 ? -37.858 -10.058 70.411 1.00 59.19 397 ASN A C 1
ATOM 3274 O O . ASN A 1 397 ? -37.739 -9.462 71.485 1.00 59.19 397 ASN A O 1
ATOM 3278 N N . ASN A 1 398 ? -37.184 -9.701 69.311 1.00 62.00 398 ASN A N 1
ATOM 3279 C CA . ASN A 1 398 ? -36.102 -8.710 69.335 1.00 62.00 398 ASN A CA 1
ATOM 3280 C C . ASN A 1 398 ? -36.550 -7.245 69.341 1.00 62.00 398 ASN A C 1
ATOM 3282 O O . ASN A 1 398 ? -35.825 -6.417 69.879 1.00 62.00 398 ASN A O 1
ATOM 3286 N N . PHE A 1 399 ? -37.720 -6.913 68.794 1.00 65.00 399 PHE A N 1
ATOM 3287 C CA . PHE A 1 399 ? -38.184 -5.524 68.704 1.00 65.00 399 PHE A CA 1
ATOM 3288 C C . PHE A 1 399 ? -39.438 -5.344 69.554 1.00 65.00 399 PHE A C 1
ATOM 3290 O O . PHE A 1 399 ? -40.475 -5.946 69.272 1.00 65.00 399 PHE A O 1
ATOM 3297 N N . LYS A 1 400 ? -39.333 -4.548 70.623 1.00 65.31 400 LYS A N 1
ATOM 3298 C CA . LYS A 1 400 ? -40.444 -4.288 71.559 1.00 65.31 400 LYS A CA 1
ATOM 3299 C C . LYS A 1 400 ? -41.022 -2.883 71.412 1.00 65.31 400 LYS A C 1
ATOM 3301 O O . LYS A 1 400 ? -42.147 -2.656 71.853 1.00 65.31 400 LYS A O 1
ATOM 3306 N N . GLU A 1 401 ? -40.287 -1.970 70.779 1.00 71.69 401 GLU A N 1
ATOM 3307 C CA . GLU A 1 401 ? -40.682 -0.577 70.582 1.00 71.69 401 GLU A CA 1
ATOM 3308 C C . GLU A 1 401 ? -40.768 -0.213 69.090 1.00 71.69 401 GLU A C 1
ATOM 3310 O O . GLU A 1 401 ? -39.937 -0.617 68.277 1.00 71.69 401 GLU A O 1
ATOM 3315 N N . LEU A 1 402 ? -41.768 0.601 68.727 1.00 72.62 402 LEU A N 1
ATOM 3316 C CA . LEU A 1 402 ? -41.959 1.090 67.355 1.00 72.62 402 LEU A CA 1
ATOM 3317 C C . LEU A 1 402 ? -40.772 1.952 66.876 1.00 72.62 402 LEU A C 1
ATOM 3319 O O . LEU A 1 402 ? -40.407 1.906 65.702 1.00 72.62 402 LEU A O 1
ATOM 3323 N N . GLU A 1 403 ? -40.163 2.730 67.776 1.00 73.75 403 GLU A N 1
ATOM 3324 C CA . GLU A 1 403 ? -39.046 3.634 67.466 1.00 73.75 403 GLU A CA 1
ATOM 3325 C C . GLU A 1 403 ? -37.808 2.861 66.969 1.00 73.75 403 GLU A C 1
ATOM 3327 O O . GLU A 1 403 ? -37.175 3.275 65.997 1.00 73.75 403 GLU A O 1
ATOM 3332 N N . GLU A 1 404 ? -37.509 1.700 67.568 1.00 78.00 404 GLU A N 1
ATOM 3333 C CA . GLU A 1 404 ? -36.401 0.815 67.171 1.00 78.00 404 GLU A CA 1
ATOM 3334 C C . GLU A 1 404 ? -36.597 0.268 65.748 1.00 78.00 404 GLU A C 1
ATOM 3336 O O . GLU A 1 404 ? -35.663 0.214 64.945 1.00 78.00 404 GLU A O 1
ATOM 3341 N N . LEU A 1 405 ? -37.838 -0.085 65.405 1.00 77.06 405 LEU A N 1
ATOM 3342 C CA . LEU A 1 405 ? -38.211 -0.616 64.093 1.00 77.06 405 LEU A CA 1
ATOM 3343 C C . LEU A 1 405 ? -38.153 0.460 62.998 1.00 77.06 405 LEU A C 1
ATOM 3345 O O . LEU A 1 405 ? -37.723 0.192 61.874 1.00 77.06 405 LEU A O 1
ATOM 3349 N N . LEU A 1 406 ? -38.529 1.698 63.333 1.00 76.31 406 LEU A N 1
ATOM 3350 C CA . LEU A 1 406 ? -38.411 2.848 62.433 1.00 76.31 406 LEU A CA 1
ATOM 3351 C C . LEU A 1 406 ? -36.950 3.251 62.192 1.00 76.31 406 LEU A C 1
ATOM 3353 O O . LEU A 1 406 ? -36.594 3.551 61.053 1.00 76.31 406 LEU A O 1
ATOM 3357 N N . GLN A 1 407 ? -36.092 3.200 63.216 1.00 79.94 407 GLN A N 1
ATOM 3358 C CA . GLN A 1 407 ? -34.647 3.415 63.055 1.00 79.94 407 GLN A CA 1
ATOM 3359 C C . GLN A 1 407 ? -34.003 2.329 62.185 1.00 79.94 407 GLN A C 1
ATOM 3361 O O . GLN A 1 407 ? -33.189 2.631 61.311 1.00 79.94 407 GLN A O 1
ATOM 3366 N N . LEU A 1 408 ? -34.397 1.064 62.368 1.00 82.06 408 LEU A N 1
ATOM 3367 C CA . LEU A 1 408 ? -33.924 -0.028 61.519 1.00 82.06 408 LEU A CA 1
ATOM 3368 C C . LEU A 1 408 ? -34.334 0.181 60.056 1.00 82.06 408 LEU A C 1
ATOM 3370 O O . LEU A 1 408 ? -33.515 -0.010 59.158 1.00 82.06 408 LEU A O 1
ATOM 3374 N N . LYS A 1 409 ? -35.574 0.616 59.807 1.00 81.12 409 LYS A N 1
ATOM 3375 C CA . LYS A 1 409 ? -36.056 0.939 58.459 1.00 81.12 409 LYS A CA 1
ATOM 3376 C C . LYS A 1 409 ? -35.258 2.078 57.816 1.00 81.12 409 LYS A C 1
ATOM 3378 O O . LYS A 1 409 ? -34.884 1.967 56.652 1.00 81.12 409 LYS A O 1
ATOM 3383 N N . GLU A 1 410 ? -34.950 3.134 58.567 1.00 79.62 410 GLU A N 1
ATOM 3384 C CA . GLU A 1 410 ? -34.117 4.241 58.082 1.00 79.62 410 GLU A CA 1
ATOM 3385 C C . GLU A 1 410 ? -32.705 3.760 57.703 1.00 79.62 410 GLU A C 1
ATOM 3387 O O . GLU A 1 410 ? -32.196 4.104 56.635 1.00 79.62 410 GLU A O 1
ATOM 3392 N N . ASN A 1 411 ? -32.111 2.873 58.508 1.00 83.62 411 ASN A N 1
ATOM 3393 C CA . ASN A 1 411 ? -30.835 2.236 58.179 1.00 83.62 411 ASN A CA 1
ATOM 3394 C C . ASN A 1 411 ? -30.935 1.378 56.905 1.00 83.62 411 ASN A C 1
ATOM 3396 O O . ASN A 1 411 ? -30.078 1.483 56.029 1.00 83.62 411 ASN A O 1
ATOM 3400 N N . ILE A 1 412 ? -31.995 0.576 56.750 1.00 84.75 412 ILE A N 1
ATOM 3401 C CA . ILE A 1 412 ? -32.228 -0.239 55.544 1.00 84.75 412 ILE A CA 1
ATOM 3402 C C . ILE A 1 412 ? -32.358 0.641 54.295 1.00 84.75 412 ILE A C 1
ATOM 3404 O O . ILE A 1 412 ? -31.821 0.288 53.248 1.00 84.75 412 ILE A O 1
ATOM 3408 N N . ASP A 1 413 ? -33.016 1.796 54.391 1.00 80.75 413 ASP A N 1
ATOM 3409 C CA . ASP A 1 413 ? -33.151 2.738 53.276 1.00 80.75 413 ASP A CA 1
ATOM 3410 C C . ASP A 1 413 ? -31.811 3.358 52.859 1.00 80.75 413 ASP A C 1
ATOM 3412 O O . ASP A 1 413 ? -31.547 3.544 51.664 1.00 80.75 413 ASP A O 1
ATOM 3416 N N . VAL A 1 414 ? -30.933 3.639 53.825 1.00 83.06 414 VAL A N 1
ATOM 3417 C CA . VAL A 1 414 ? -29.555 4.066 53.549 1.00 83.06 414 VAL A CA 1
ATOM 3418 C C . VAL A 1 414 ? -28.787 2.952 52.831 1.00 83.06 414 VAL A C 1
ATOM 3420 O O . VAL A 1 414 ? -28.131 3.225 51.821 1.00 83.06 414 VAL A O 1
ATOM 3423 N N . LEU A 1 415 ? -28.917 1.701 53.288 1.00 84.75 415 LEU A N 1
ATOM 3424 C CA . LEU A 1 415 ? -28.276 0.529 52.679 1.00 84.75 415 LEU A CA 1
ATOM 3425 C C . LEU A 1 415 ? -28.848 0.179 51.286 1.00 84.75 415 LEU A C 1
ATOM 3427 O O . LEU A 1 415 ? -28.110 -0.212 50.384 1.00 84.75 415 LEU A O 1
ATOM 3431 N N . ASP A 1 416 ? -30.144 0.374 51.039 1.00 83.06 416 ASP A N 1
ATOM 3432 C CA . ASP A 1 416 ? -30.732 0.284 49.692 1.00 83.06 416 ASP A CA 1
ATOM 3433 C C . ASP A 1 416 ? -30.153 1.377 48.774 1.00 83.06 416 ASP A C 1
ATOM 3435 O O . ASP A 1 416 ? -29.804 1.140 47.611 1.00 83.06 416 ASP A O 1
ATOM 3439 N N . GLY A 1 417 ? -29.965 2.585 49.314 1.00 79.44 417 GLY A N 1
ATOM 3440 C CA . GLY A 1 417 ? -29.278 3.678 48.634 1.00 79.44 417 GLY A CA 1
ATOM 3441 C C . GLY A 1 417 ? -27.841 3.329 48.230 1.00 79.44 417 GLY A C 1
ATOM 3442 O O . GLY A 1 417 ? -27.433 3.636 47.102 1.00 79.44 417 GLY A O 1
ATOM 3443 N N . THR A 1 418 ? -27.073 2.672 49.106 1.00 83.00 418 THR A N 1
ATOM 3444 C CA . THR A 1 418 ? -25.709 2.211 48.793 1.00 83.00 418 THR A CA 1
ATOM 3445 C C . THR A 1 418 ? -25.724 1.071 47.775 1.00 83.00 418 THR A C 1
ATOM 3447 O O . THR A 1 418 ? -24.988 1.160 46.791 1.00 83.00 418 THR A O 1
ATOM 3450 N N . LEU A 1 419 ? -26.624 0.086 47.899 1.00 84.38 419 LEU A N 1
ATOM 3451 C CA . LEU A 1 419 ? -26.790 -1.010 46.932 1.00 84.38 419 LEU A CA 1
ATOM 3452 C C . LEU A 1 419 ? -27.053 -0.483 45.514 1.00 84.38 419 LEU A C 1
ATOM 3454 O O . LEU A 1 419 ? -26.411 -0.897 44.547 1.00 84.38 419 LEU A O 1
ATOM 3458 N N . LYS A 1 420 ? -27.958 0.492 45.381 1.00 82.12 420 LYS A N 1
ATOM 3459 C CA . LYS A 1 420 ? -28.276 1.136 44.096 1.00 82.12 420 LYS A CA 1
ATOM 3460 C C . LYS A 1 420 ? -27.102 1.912 43.498 1.00 82.12 420 LYS A C 1
ATOM 3462 O O . LYS A 1 420 ? -27.073 2.095 42.284 1.00 82.12 420 LYS A O 1
ATOM 3467 N N . ASN A 1 421 ? -26.159 2.386 44.313 1.00 80.56 421 ASN A N 1
ATOM 3468 C CA . ASN A 1 421 ? -24.949 3.062 43.834 1.00 80.56 421 ASN A CA 1
ATOM 3469 C C . ASN A 1 421 ? -23.850 2.081 43.394 1.00 80.56 421 ASN A C 1
ATOM 3471 O O . ASN A 1 421 ? -22.995 2.475 42.603 1.00 80.56 421 ASN A O 1
ATOM 3475 N N . LEU A 1 422 ? -23.877 0.841 43.895 1.00 82.94 422 LEU A N 1
ATOM 3476 C CA . LEU A 1 422 ? -22.961 -0.241 43.514 1.00 82.94 422 LEU A CA 1
ATOM 3477 C C . LEU A 1 422 ? -23.445 -0.992 42.255 1.00 82.94 422 LEU A C 1
ATOM 3479 O O . LEU A 1 422 ? -22.660 -1.645 41.580 1.00 82.94 422 LEU A O 1
ATOM 3483 N N . SER A 1 423 ? -24.725 -0.872 41.889 1.00 79.50 423 SER A N 1
ATOM 3484 C CA . SER A 1 423 ? -25.293 -1.536 40.709 1.00 79.50 423 SER A CA 1
ATOM 3485 C C . SER A 1 423 ? -24.600 -1.131 39.399 1.00 79.50 423 SER A C 1
ATOM 3487 O O . SER A 1 423 ? -24.464 0.054 39.078 1.00 79.50 423 SER A O 1
ATOM 3489 N N . LEU A 1 424 ? -24.209 -2.131 38.603 1.00 76.31 424 LEU A N 1
ATOM 3490 C CA . LEU A 1 424 ? -23.692 -1.925 37.251 1.00 76.31 424 LEU A CA 1
ATOM 3491 C C . LEU A 1 424 ? -24.865 -1.669 36.285 1.00 76.31 424 LEU A C 1
ATOM 3493 O O . LEU A 1 424 ? -25.861 -2.396 36.304 1.00 76.31 424 LEU A O 1
ATOM 3497 N N . GLY A 1 425 ? -24.739 -0.638 35.439 1.00 68.06 425 GLY A N 1
ATOM 3498 C CA . GLY A 1 425 ? -25.711 -0.301 34.387 1.00 68.06 425 GLY A CA 1
ATOM 3499 C C . GLY A 1 425 ? -25.775 -1.337 33.254 1.00 68.06 425 GLY A C 1
ATOM 3500 O O . GLY A 1 425 ? -25.386 -2.491 33.422 1.00 68.06 425 GLY A O 1
ATOM 3501 N N . SER A 1 426 ? -26.252 -0.942 32.072 1.00 64.75 426 SER A N 1
ATOM 3502 C CA . SER A 1 426 ? -26.227 -1.808 30.885 1.00 64.75 426 SER A CA 1
ATOM 3503 C C . SER A 1 426 ? -24.791 -2.167 30.499 1.00 64.75 426 SER A C 1
ATOM 3505 O O . SER A 1 426 ? -23.927 -1.295 30.409 1.00 64.75 426 SER A O 1
ATOM 3507 N N . VAL A 1 427 ? -24.534 -3.457 30.270 1.00 68.44 427 VAL A N 1
ATOM 3508 C CA . VAL A 1 427 ? -23.203 -3.983 29.940 1.00 68.44 427 VAL A CA 1
ATOM 3509 C C . VAL A 1 427 ? -23.247 -4.704 28.583 1.00 68.44 427 VAL A C 1
ATOM 3511 O O . VAL A 1 427 ? -24.235 -5.388 28.299 1.00 68.44 427 VAL A O 1
ATOM 3514 N N . PRO A 1 428 ? -22.215 -4.571 27.725 1.00 65.50 428 PRO A N 1
ATOM 3515 C CA . PRO A 1 428 ? -22.122 -5.318 26.468 1.00 65.50 428 PRO A CA 1
ATOM 3516 C C . PRO A 1 428 ? -22.168 -6.839 26.677 1.00 65.50 428 PRO A C 1
ATOM 3518 O O . PRO A 1 428 ? -21.673 -7.345 27.682 1.00 65.50 428 PRO A O 1
ATOM 3521 N N . ARG A 1 429 ? -22.705 -7.593 25.704 1.00 65.69 429 ARG A N 1
ATOM 3522 C CA . ARG A 1 429 ? -22.855 -9.059 25.829 1.00 65.69 429 ARG A CA 1
ATOM 3523 C C . ARG A 1 429 ? -21.528 -9.818 25.825 1.00 65.69 429 ARG A C 1
ATOM 3525 O O . ARG A 1 429 ? -21.468 -10.915 26.363 1.00 65.69 429 ARG A O 1
ATOM 3532 N N . ASN A 1 430 ? -20.491 -9.270 25.194 1.00 66.19 430 ASN A N 1
ATOM 3533 C CA . ASN A 1 430 ? -19.183 -9.912 25.085 1.00 66.19 430 ASN A CA 1
ATOM 3534 C C . ASN A 1 430 ? -18.138 -9.142 25.904 1.00 66.19 430 ASN A C 1
ATOM 3536 O O . ASN A 1 430 ? -17.628 -8.103 25.478 1.00 66.19 430 ASN A O 1
ATOM 3540 N N . LEU A 1 431 ? -17.826 -9.662 27.090 1.00 69.00 431 LEU A N 1
ATOM 3541 C CA . LEU A 1 431 ? -16.877 -9.065 28.037 1.00 69.00 431 LEU A CA 1
ATOM 3542 C C . LEU A 1 431 ? -15.484 -9.702 27.978 1.00 69.00 431 LEU A C 1
ATOM 3544 O O . LEU A 1 431 ? -14.585 -9.278 28.708 1.00 69.00 431 LEU A O 1
ATOM 3548 N N . GLY A 1 432 ? -15.291 -10.696 27.105 1.00 74.19 432 GLY A N 1
ATOM 3549 C CA . GLY A 1 432 ? -14.033 -11.421 26.972 1.00 74.19 432 GLY A CA 1
ATOM 3550 C C . GLY A 1 432 ? -13.565 -11.985 28.315 1.00 74.19 432 GLY A C 1
ATOM 3551 O O . GLY A 1 432 ? -14.299 -12.694 28.998 1.00 74.19 432 GLY A O 1
ATOM 3552 N N . SER A 1 433 ? -12.349 -11.630 28.729 1.00 73.31 433 SER A N 1
ATOM 3553 C CA . SER A 1 433 ? -11.740 -12.126 29.971 1.00 73.31 433 SER A CA 1
ATOM 3554 C C . SER A 1 433 ? -12.439 -11.675 31.261 1.00 73.31 433 SER A C 1
ATOM 3556 O O . SER A 1 433 ? -12.236 -12.300 32.296 1.00 73.31 433 SER A O 1
ATOM 3558 N N . ILE A 1 434 ? -13.268 -10.624 31.219 1.00 78.31 434 ILE A N 1
ATOM 3559 C CA . ILE A 1 434 ? -13.951 -10.061 32.402 1.00 78.31 434 ILE A CA 1
ATOM 3560 C C . ILE A 1 434 ? -15.299 -10.755 32.660 1.00 78.31 434 ILE A C 1
ATOM 3562 O O . ILE A 1 434 ? -15.920 -10.555 33.701 1.00 78.31 434 ILE A O 1
ATOM 3566 N N . GLU A 1 435 ? -15.766 -11.603 31.742 1.00 81.06 435 GLU A N 1
ATOM 3567 C CA . GLU A 1 435 ? -17.104 -12.196 31.815 1.00 81.06 435 GLU A CA 1
ATOM 3568 C C . GLU A 1 435 ? -17.337 -13.003 33.102 1.00 81.06 435 GLU A C 1
ATOM 3570 O O . GLU A 1 435 ? -18.410 -12.921 33.699 1.00 81.06 435 GLU A O 1
ATOM 3575 N N . LYS A 1 436 ? -16.318 -13.729 33.576 1.00 82.44 436 LYS A N 1
ATOM 3576 C CA . LYS A 1 436 ? -16.397 -14.503 34.821 1.00 82.44 436 LYS A CA 1
ATOM 3577 C C . LYS A 1 436 ? -16.550 -13.603 36.051 1.00 82.44 436 LYS A C 1
ATOM 3579 O O . LYS A 1 436 ? -17.438 -13.842 36.865 1.00 82.44 436 LYS A O 1
ATOM 3584 N N . ASP A 1 437 ? -15.720 -12.566 36.163 1.00 82.56 437 ASP A N 1
ATOM 3585 C CA . ASP A 1 437 ? -15.754 -11.622 37.288 1.00 82.56 437 ASP A CA 1
ATOM 3586 C C . ASP A 1 437 ? -17.063 -10.822 37.304 1.00 82.56 437 ASP A C 1
ATOM 3588 O O . ASP A 1 437 ? -17.648 -10.599 38.362 1.00 82.56 437 ASP A O 1
ATOM 3592 N N . TYR A 1 438 ? -17.559 -10.440 36.124 1.00 84.81 438 TYR A N 1
ATOM 3593 C CA . TYR A 1 438 ? -18.848 -9.771 35.973 1.00 84.81 438 TYR A CA 1
ATOM 3594 C C . TYR A 1 438 ? -20.016 -10.652 36.426 1.00 84.81 438 TYR A C 1
ATOM 3596 O O . TYR A 1 438 ? -20.877 -10.176 37.162 1.00 84.81 438 TYR A O 1
ATOM 3604 N N . ARG A 1 439 ? -20.039 -11.934 36.030 1.00 83.06 439 ARG A N 1
ATOM 3605 C CA . ARG A 1 439 ? -21.074 -12.885 36.469 1.00 83.06 439 ARG A CA 1
ATOM 3606 C C . ARG A 1 439 ? -21.084 -13.027 37.990 1.00 83.06 439 ARG A C 1
ATOM 3608 O O . ARG A 1 439 ? -22.129 -12.835 38.593 1.00 83.06 439 ARG A O 1
ATOM 3615 N N . GLN A 1 440 ? -19.916 -13.226 38.608 1.00 85.31 440 GLN A N 1
ATOM 3616 C CA . GLN A 1 440 ? -19.802 -13.303 40.071 1.00 85.31 440 GLN A CA 1
ATOM 3617 C C . GLN A 1 440 ? -20.315 -12.038 40.768 1.00 85.31 440 GLN A C 1
ATOM 3619 O O . GLN A 1 440 ? -21.054 -12.122 41.745 1.00 85.31 440 GLN A O 1
ATOM 3624 N N . TYR A 1 441 ? -19.939 -10.861 40.262 1.00 87.94 441 TYR A N 1
ATOM 3625 C CA . TYR A 1 441 ? -20.419 -9.590 40.801 1.00 87.94 441 TYR A CA 1
ATOM 3626 C C . TYR A 1 441 ? -21.943 -9.465 40.683 1.00 87.94 441 TYR A C 1
ATOM 3628 O O . TYR A 1 441 ? -22.614 -9.008 41.607 1.00 87.94 441 TYR A O 1
ATOM 3636 N N . ARG A 1 442 ? -22.502 -9.892 39.546 1.00 85.81 442 ARG A N 1
ATOM 3637 C CA . ARG A 1 442 ? -23.938 -9.829 39.285 1.00 85.81 442 ARG A CA 1
ATOM 3638 C C . ARG A 1 442 ? -24.730 -10.793 40.163 1.00 85.81 442 ARG A C 1
ATOM 3640 O O . ARG A 1 442 ? -25.798 -10.408 40.630 1.00 85.81 442 ARG A O 1
ATOM 3647 N N . ASP A 1 443 ? -24.205 -11.987 40.413 1.00 86.44 443 ASP A N 1
ATOM 3648 C CA . ASP A 1 443 ? -24.815 -12.962 41.320 1.00 86.44 443 ASP A CA 1
ATOM 3649 C C . ASP A 1 443 ? -24.885 -12.396 42.750 1.00 86.44 443 ASP A C 1
ATOM 3651 O O . ASP A 1 443 ? -25.957 -12.374 43.350 1.00 86.44 443 ASP A O 1
ATOM 3655 N N . LEU A 1 444 ? -23.790 -11.799 43.246 1.00 87.19 444 LEU A N 1
ATOM 3656 C CA . LEU A 1 444 ? -23.766 -11.105 44.544 1.00 87.19 444 LEU A CA 1
ATOM 3657 C C . LEU A 1 444 ? -24.791 -9.963 44.625 1.00 87.19 444 LEU A C 1
ATOM 3659 O O . LEU A 1 444 ? -25.455 -9.785 45.646 1.00 87.19 444 LEU A O 1
ATOM 3663 N N . GLU A 1 445 ? -24.932 -9.182 43.552 1.00 87.19 445 GLU A N 1
ATOM 3664 C CA . GLU A 1 445 ? -25.901 -8.086 43.483 1.00 87.19 445 GLU A CA 1
ATOM 3665 C C . GLU A 1 445 ? -27.353 -8.599 43.511 1.00 87.19 445 GLU A C 1
ATOM 3667 O O . GLU A 1 445 ? -28.217 -7.992 44.150 1.00 87.19 445 GLU A O 1
ATOM 3672 N N . ILE A 1 446 ? -27.635 -9.705 42.815 1.00 87.12 446 ILE A N 1
ATOM 3673 C CA . ILE A 1 446 ? -28.953 -10.354 42.802 1.00 87.12 446 ILE A CA 1
ATOM 3674 C C . ILE A 1 446 ? -29.291 -10.896 44.195 1.00 87.12 446 ILE A C 1
ATOM 3676 O O . ILE A 1 446 ? -30.397 -10.649 44.685 1.00 87.12 446 ILE A O 1
ATOM 3680 N N . ASP A 1 447 ? -28.340 -11.555 44.854 1.00 87.69 447 ASP A N 1
ATOM 3681 C CA . ASP A 1 447 ? -28.509 -12.080 46.210 1.00 87.69 447 ASP A CA 1
ATOM 3682 C C . ASP A 1 447 ? -28.791 -10.960 47.220 1.00 87.69 447 ASP A C 1
ATOM 3684 O O . ASP A 1 447 ? -29.745 -11.048 47.997 1.00 87.69 447 ASP A O 1
ATOM 3688 N N . ALA A 1 448 ? -28.033 -9.858 47.170 1.00 88.19 448 ALA A N 1
ATOM 3689 C CA . ALA A 1 448 ? -28.263 -8.694 48.026 1.00 88.19 448 ALA A CA 1
ATOM 3690 C C . ALA A 1 448 ? -29.660 -8.077 47.813 1.00 88.19 448 ALA A C 1
ATOM 3692 O O . ALA A 1 448 ? -30.349 -7.751 48.780 1.00 88.19 448 ALA A O 1
ATOM 3693 N N . LYS A 1 449 ? -30.128 -7.969 46.558 1.00 88.06 449 LYS A N 1
ATOM 3694 C CA . LYS A 1 449 ? -31.494 -7.497 46.244 1.00 88.06 449 LYS A CA 1
ATOM 3695 C C . LYS A 1 449 ? -32.575 -8.440 46.771 1.00 88.06 449 LYS A C 1
ATOM 3697 O O . LYS A 1 449 ? -33.627 -7.975 47.210 1.00 88.06 449 LYS A O 1
ATOM 3702 N N . SER A 1 450 ? -32.332 -9.749 46.715 1.00 88.00 450 SER A N 1
ATOM 3703 C CA . SER A 1 450 ? -33.239 -10.762 47.261 1.00 88.00 450 SER A CA 1
ATOM 3704 C C . SER A 1 450 ? -33.377 -10.619 48.780 1.00 88.00 450 SER A C 1
ATOM 3706 O O . SER A 1 450 ? -34.498 -10.510 49.281 1.00 88.00 450 SER A O 1
ATOM 3708 N N . LEU A 1 451 ? -32.250 -10.514 49.497 1.00 86.81 451 LEU A N 1
ATOM 3709 C CA . LEU A 1 451 ? -32.224 -10.291 50.947 1.00 86.81 451 LEU A CA 1
ATOM 3710 C C . LEU A 1 451 ? -32.924 -8.984 51.330 1.00 86.81 451 LEU A C 1
ATOM 3712 O O . LEU A 1 451 ? -33.800 -8.988 52.189 1.00 86.81 451 LEU A O 1
ATOM 3716 N N . LEU A 1 452 ? -32.633 -7.880 50.636 1.00 88.19 452 LEU A N 1
ATOM 3717 C CA . LEU A 1 452 ? -33.294 -6.594 50.869 1.00 88.19 452 LEU A CA 1
ATOM 3718 C C . LEU A 1 452 ? -34.822 -6.684 50.714 1.00 88.19 452 LEU A C 1
ATOM 3720 O O . LEU A 1 452 ? -35.570 -6.082 51.487 1.00 88.19 452 LEU A O 1
ATOM 3724 N N . LYS A 1 453 ? -35.314 -7.443 49.727 1.00 87.06 453 LYS A N 1
ATOM 3725 C CA . LYS A 1 453 ? -36.755 -7.668 49.544 1.00 87.06 453 LYS A CA 1
ATOM 3726 C C . LYS A 1 453 ? -37.359 -8.456 50.712 1.00 87.06 453 LYS A C 1
ATOM 3728 O O . LYS A 1 453 ? -38.454 -8.124 51.159 1.00 87.06 453 LYS A O 1
ATOM 3733 N N . GLN A 1 454 ? -36.659 -9.476 51.207 1.00 85.75 454 GLN A N 1
ATOM 3734 C CA . GLN A 1 454 ? -37.095 -10.263 52.366 1.00 85.75 454 GLN A CA 1
ATOM 3735 C C . GLN A 1 454 ? -37.143 -9.411 53.640 1.00 85.75 454 GLN A C 1
ATOM 3737 O O . GLN A 1 454 ? -38.162 -9.409 54.329 1.00 85.75 454 GLN A O 1
ATOM 3742 N N . ILE A 1 455 ? -36.090 -8.629 53.890 1.00 85.50 455 ILE A N 1
ATOM 3743 C CA . ILE A 1 455 ? -35.985 -7.694 55.015 1.00 85.50 455 ILE A CA 1
ATOM 3744 C C . ILE A 1 455 ? -37.151 -6.706 55.000 1.00 85.50 455 ILE A C 1
ATOM 3746 O O . ILE A 1 455 ? -37.891 -6.627 55.977 1.00 85.50 455 ILE A O 1
ATOM 3750 N N . ASN A 1 456 ? -37.380 -6.016 53.878 1.00 84.38 456 ASN A N 1
ATOM 3751 C CA . ASN A 1 456 ? -38.477 -5.052 53.764 1.00 84.38 456 ASN A CA 1
ATOM 3752 C C . ASN A 1 456 ? -39.841 -5.691 54.051 1.00 84.38 456 ASN A C 1
ATOM 3754 O O . ASN A 1 456 ? -40.624 -5.138 54.817 1.00 84.38 456 ASN A O 1
ATOM 3758 N N . ASN A 1 457 ? -40.105 -6.885 53.510 1.00 84.38 457 ASN A N 1
ATOM 3759 C CA . ASN A 1 457 ? -41.346 -7.607 53.791 1.00 84.38 457 ASN A CA 1
ATOM 3760 C C . ASN A 1 457 ? -41.499 -7.936 55.284 1.00 84.38 457 ASN A C 1
ATOM 3762 O O . ASN A 1 457 ? -42.581 -7.756 55.838 1.00 84.38 457 ASN A O 1
ATOM 3766 N N . SER A 1 458 ? -40.433 -8.399 55.943 1.00 82.75 458 SER A N 1
ATOM 3767 C CA . SER A 1 458 ? -40.467 -8.698 57.381 1.00 82.75 458 SER A CA 1
ATOM 3768 C C . SER A 1 458 ? -40.656 -7.447 58.246 1.00 82.75 458 SER A C 1
ATOM 3770 O O . SER A 1 458 ? -41.416 -7.490 59.209 1.00 82.75 458 SER A O 1
ATOM 3772 N N . VAL A 1 459 ? -40.053 -6.317 57.860 1.00 81.56 459 VAL A N 1
ATOM 3773 C CA . VAL A 1 459 ? -40.238 -5.018 58.522 1.00 81.56 459 VAL A CA 1
ATOM 3774 C C . VAL A 1 459 ? -41.680 -4.538 58.383 1.00 81.56 459 VAL A C 1
ATOM 3776 O O . VAL A 1 459 ? -42.266 -4.112 59.371 1.00 81.56 459 VAL A O 1
ATOM 3779 N N . TYR A 1 460 ? -42.286 -4.646 57.196 1.00 80.38 460 TYR A N 1
ATOM 3780 C CA . TYR A 1 460 ? -43.689 -4.261 56.999 1.00 80.38 460 TYR A CA 1
ATOM 3781 C C . TYR A 1 460 ? -44.648 -5.127 57.824 1.00 80.38 460 TYR A C 1
ATOM 3783 O O . TYR A 1 460 ? -45.516 -4.585 58.500 1.00 80.38 460 TYR A O 1
ATOM 3791 N N . LEU A 1 461 ? -44.437 -6.447 57.859 1.00 78.19 461 LEU A N 1
ATOM 3792 C CA . LEU A 1 461 ? -45.226 -7.353 58.705 1.00 78.19 461 LEU A CA 1
ATOM 3793 C C . LEU A 1 461 ? -45.078 -7.042 60.202 1.00 78.19 461 LEU A C 1
ATOM 3795 O O . LEU A 1 461 ? -46.034 -7.184 60.960 1.00 78.19 461 LEU A O 1
ATOM 3799 N N . ALA A 1 462 ? -43.885 -6.634 60.639 1.00 75.44 462 ALA A N 1
ATOM 3800 C CA . ALA A 1 462 ? -43.648 -6.256 62.025 1.00 75.44 462 ALA A CA 1
ATOM 3801 C C . ALA A 1 462 ? -44.288 -4.900 62.372 1.00 75.44 462 ALA A C 1
ATOM 3803 O O . ALA A 1 462 ? -44.833 -4.758 63.462 1.00 75.44 462 ALA A O 1
ATOM 3804 N N . LEU A 1 463 ? -44.285 -3.933 61.446 1.00 74.50 463 LEU A N 1
ATOM 3805 C CA . LEU A 1 463 ? -44.962 -2.642 61.614 1.00 74.50 463 LEU A CA 1
ATOM 3806 C C . LEU A 1 463 ? -46.485 -2.800 61.742 1.00 74.50 463 LEU A C 1
ATOM 3808 O O . LEU A 1 463 ? -47.071 -2.160 62.610 1.00 74.50 463 LEU A O 1
ATOM 3812 N N . ASP A 1 464 ? -47.104 -3.701 60.972 1.00 73.06 464 ASP A N 1
ATOM 3813 C CA . ASP A 1 464 ? -48.548 -3.988 61.057 1.00 73.06 464 ASP A CA 1
ATOM 3814 C C . ASP A 1 464 ? -48.984 -4.509 62.445 1.00 73.06 464 ASP A C 1
ATOM 3816 O O . ASP A 1 464 ? -50.142 -4.356 62.839 1.00 73.06 464 ASP A O 1
ATOM 3820 N N . HIS A 1 465 ? -48.071 -5.114 63.218 1.00 70.62 465 HIS A N 1
ATOM 3821 C CA . HIS A 1 465 ? -48.353 -5.592 64.576 1.00 70.62 465 HIS A CA 1
ATOM 3822 C C . HIS A 1 465 ? -48.366 -4.478 65.640 1.00 70.62 465 HIS A C 1
ATOM 3824 O O . HIS A 1 465 ? -48.966 -4.667 66.702 1.00 70.62 465 HIS A O 1
ATOM 3830 N N . PHE A 1 466 ? -47.751 -3.320 65.377 1.00 67.62 466 PHE A N 1
ATOM 3831 C CA . PHE A 1 466 ? -47.728 -2.177 66.292 1.00 67.62 466 PHE A CA 1
ATOM 3832 C C . PHE A 1 466 ? -48.842 -1.185 65.932 1.00 67.62 466 PHE A C 1
ATOM 3834 O O . PHE A 1 466 ? -48.645 -0.247 65.169 1.00 67.62 466 PHE A O 1
ATOM 3841 N N . THR A 1 467 ? -50.033 -1.349 66.512 1.00 52.88 467 THR A N 1
ATOM 3842 C CA . THR A 1 467 ? -51.122 -0.369 66.352 1.00 52.88 467 THR A CA 1
ATOM 3843 C C . THR A 1 467 ? -50.774 0.949 67.058 1.00 52.88 467 THR A C 1
ATOM 3845 O O . THR A 1 467 ? -50.809 1.005 68.291 1.00 52.88 467 THR A O 1
ATOM 3848 N N . VAL A 1 468 ? -50.477 2.021 66.312 1.00 58.22 468 VAL A N 1
ATOM 3849 C CA . VAL A 1 468 ? -50.236 3.372 66.861 1.00 58.22 468 VAL A CA 1
ATOM 3850 C C . VAL A 1 468 ? -51.151 4.409 66.195 1.00 58.22 468 VAL A C 1
ATOM 3852 O O . VAL A 1 468 ? -51.542 4.281 65.047 1.00 58.22 468 VAL A O 1
ATOM 3855 N N . LYS A 1 469 ? -51.556 5.428 66.965 1.00 54.25 469 LYS A N 1
ATOM 3856 C CA . LYS A 1 469 ? -52.641 6.390 66.684 1.00 54.25 469 LYS A CA 1
ATOM 3857 C C . LYS A 1 469 ? -52.358 7.462 65.605 1.00 54.25 469 LYS A C 1
ATOM 3859 O O . LYS A 1 469 ? -53.177 8.368 65.480 1.00 54.25 469 LYS A O 1
ATOM 3864 N N . ASP A 1 470 ? -51.252 7.408 64.859 1.00 64.75 470 ASP A N 1
ATOM 3865 C CA . ASP A 1 470 ? -50.923 8.442 63.856 1.00 64.75 470 ASP A CA 1
ATOM 3866 C C . ASP A 1 470 ? -50.049 7.916 62.697 1.00 64.75 470 ASP A C 1
ATOM 3868 O O . ASP A 1 470 ? -48.855 8.208 62.594 1.00 64.75 470 ASP A O 1
ATOM 3872 N N . ASP A 1 471 ? -50.658 7.128 61.807 1.00 71.31 471 ASP A N 1
ATOM 3873 C CA . ASP A 1 471 ? -50.011 6.561 60.611 1.00 71.31 471 ASP A CA 1
ATOM 3874 C C . ASP A 1 471 ? -49.424 7.633 59.672 1.00 71.31 471 ASP A C 1
ATOM 3876 O O . ASP A 1 471 ? -48.435 7.396 58.972 1.00 71.31 471 ASP A O 1
ATOM 3880 N N . TYR A 1 472 ? -50.010 8.836 59.664 1.00 74.81 472 TYR A N 1
ATOM 3881 C CA . TYR A 1 472 ? -49.595 9.927 58.783 1.00 74.81 472 TYR A CA 1
ATOM 3882 C C . TYR A 1 472 ? -48.211 10.468 59.156 1.00 74.81 472 TYR A C 1
ATOM 3884 O O . TYR A 1 472 ? -47.361 10.623 58.281 1.00 74.81 472 TYR A O 1
ATOM 3892 N N . SER A 1 473 ? -47.953 10.705 60.444 1.00 72.44 473 SER A N 1
ATOM 3893 C CA . SER A 1 473 ? -46.661 11.214 60.926 1.00 72.44 473 SER A CA 1
ATOM 3894 C C . SER A 1 473 ? -45.502 10.252 60.625 1.00 72.44 473 SER A C 1
ATOM 3896 O O . SER A 1 473 ? -44.416 10.671 60.210 1.00 72.44 473 SER A O 1
ATOM 3898 N N . ILE A 1 474 ? -45.748 8.941 60.735 1.00 72.62 474 ILE A N 1
ATOM 3899 C CA . ILE A 1 474 ? -44.768 7.896 60.402 1.00 72.62 474 ILE A CA 1
ATOM 3900 C C . ILE A 1 474 ? -44.469 7.897 58.897 1.00 72.62 474 ILE A C 1
ATOM 3902 O O . ILE A 1 474 ? -43.301 7.904 58.495 1.00 72.62 474 ILE A O 1
ATOM 3906 N N . ALA A 1 475 ? -45.510 7.941 58.060 1.00 75.62 475 ALA A N 1
ATOM 3907 C CA . ALA A 1 475 ? -45.360 8.022 56.610 1.00 75.62 475 ALA A CA 1
ATOM 3908 C C . ALA A 1 475 ? -44.669 9.325 56.167 1.00 75.62 475 ALA A C 1
ATOM 3910 O O . ALA A 1 475 ? -43.847 9.308 55.251 1.00 75.62 475 ALA A O 1
ATOM 3911 N N . GLU A 1 476 ? -44.944 10.449 56.833 1.00 77.00 476 GLU A N 1
ATOM 3912 C CA . GLU A 1 476 ? -44.312 11.738 56.547 1.00 77.00 476 GLU A CA 1
ATOM 3913 C C . GLU A 1 476 ? -42.811 11.725 56.883 1.00 77.00 476 GLU A C 1
ATOM 3915 O O . GLU A 1 476 ? -41.997 12.230 56.103 1.00 77.00 476 GLU A O 1
ATOM 3920 N N . LYS A 1 477 ? -42.416 11.111 58.007 1.00 76.94 477 LYS A N 1
ATOM 3921 C CA . LYS A 1 477 ? -41.002 10.947 58.388 1.00 76.94 477 LYS A CA 1
ATOM 3922 C C . LYS A 1 477 ? -40.249 10.067 57.380 1.00 76.94 477 LYS A C 1
ATOM 3924 O O . LYS A 1 477 ? -39.176 10.462 56.917 1.00 76.94 477 LYS A O 1
ATOM 3929 N N . ASP A 1 478 ? -40.841 8.941 56.976 1.00 75.19 478 ASP A N 1
ATOM 3930 C CA . ASP A 1 478 ? -40.299 8.034 55.948 1.00 75.19 478 ASP A CA 1
ATOM 3931 C C . ASP A 1 478 ? -40.153 8.741 54.588 1.00 75.19 478 ASP A C 1
ATOM 3933 O O . ASP A 1 478 ? -39.102 8.689 53.945 1.00 75.19 478 ASP A O 1
ATOM 3937 N N . PHE A 1 479 ? -41.178 9.498 54.180 1.00 80.44 479 PHE A N 1
ATOM 3938 C CA . PHE A 1 479 ? -41.152 10.314 52.967 1.00 80.44 479 PHE A CA 1
ATOM 3939 C C . PHE A 1 479 ? -40.009 11.334 52.985 1.00 80.44 479 PHE A C 1
ATOM 3941 O O . PHE A 1 479 ? -39.260 11.432 52.011 1.00 80.44 479 PHE A O 1
ATOM 3948 N N . ARG A 1 480 ? -39.841 12.084 54.085 1.00 79.38 480 ARG A N 1
ATOM 3949 C CA . ARG A 1 480 ? -38.779 13.097 54.212 1.00 79.38 480 ARG A CA 1
ATOM 3950 C C . ARG A 1 480 ? -37.386 12.474 54.115 1.00 79.38 480 ARG A C 1
ATOM 3952 O O . ARG A 1 480 ? -36.531 13.039 53.428 1.00 79.38 480 ARG A O 1
ATOM 3959 N N . SER A 1 481 ? -37.173 11.315 54.739 1.00 76.00 481 SER A N 1
ATOM 3960 C CA . SER A 1 481 ? -35.903 10.581 54.658 1.00 76.00 481 SER A CA 1
ATOM 3961 C C . SER A 1 481 ? -35.596 10.143 53.219 1.00 76.00 481 SER A C 1
ATOM 3963 O O . SER A 1 481 ? -34.563 10.516 52.649 1.00 76.00 481 SER A O 1
ATOM 3965 N N . LYS A 1 482 ? -36.549 9.478 52.549 1.00 77.88 482 LYS A N 1
ATOM 3966 C CA . LYS A 1 482 ? -36.397 9.054 51.144 1.00 77.88 482 LYS A CA 1
ATOM 3967 C C . LYS A 1 482 ? -36.199 10.240 50.192 1.00 77.88 482 LYS A C 1
ATOM 3969 O O . LYS A 1 482 ? -35.347 10.184 49.300 1.00 77.88 482 LYS A O 1
ATOM 3974 N N . ALA A 1 483 ? -36.936 11.334 50.390 1.00 78.25 483 ALA A N 1
ATOM 3975 C CA . ALA A 1 483 ? -36.796 12.555 49.600 1.00 78.25 483 ALA A CA 1
ATOM 3976 C C . ALA A 1 483 ? -35.397 13.175 49.750 1.00 78.25 483 ALA A C 1
ATOM 3978 O O . ALA A 1 483 ? -34.800 13.587 48.753 1.00 78.25 483 ALA A O 1
ATOM 3979 N N . ALA A 1 484 ? -34.828 13.189 50.961 1.00 78.12 484 ALA A N 1
ATOM 3980 C CA . ALA A 1 484 ? -33.476 13.690 51.200 1.00 78.12 484 ALA A CA 1
ATOM 3981 C C . ALA A 1 484 ? -32.410 12.874 50.445 1.00 78.12 484 ALA A C 1
ATOM 3983 O O . ALA A 1 484 ? -31.541 13.460 49.788 1.00 78.12 484 ALA A O 1
ATOM 3984 N N . ILE A 1 485 ? -32.514 11.539 50.458 1.00 77.38 485 ILE A N 1
ATOM 3985 C CA . ILE A 1 485 ? -31.616 10.638 49.712 1.00 77.38 485 ILE A CA 1
ATOM 3986 C C . ILE A 1 485 ? -31.702 10.916 48.202 1.00 77.38 485 ILE A C 1
ATOM 3988 O O . ILE A 1 485 ? -30.676 11.070 47.526 1.00 77.38 485 ILE A O 1
ATOM 3992 N N . LEU A 1 486 ? -32.919 11.042 47.660 1.00 78.94 486 LEU A N 1
ATOM 3993 C CA . LEU A 1 486 ? -33.134 11.350 46.243 1.00 78.94 486 LEU A CA 1
ATOM 3994 C C . LEU A 1 486 ? -32.596 12.736 45.866 1.00 78.94 486 LEU A C 1
ATOM 3996 O O . LEU A 1 486 ? -31.908 12.869 44.853 1.00 78.94 486 LEU A O 1
ATOM 4000 N N . HIS A 1 487 ? -32.832 13.760 46.687 1.00 85.25 487 HIS A N 1
ATOM 4001 C CA . HIS A 1 487 ? -32.318 15.111 46.452 1.00 85.25 487 HIS A CA 1
ATOM 4002 C C . HIS A 1 487 ? -30.787 15.160 46.453 1.00 85.25 487 HIS A C 1
ATOM 4004 O O . HIS A 1 487 ? -30.191 15.817 45.593 1.00 85.25 487 HIS A O 1
ATOM 4010 N N . ALA A 1 488 ? -30.131 14.443 47.370 1.00 80.50 488 ALA A N 1
ATOM 4011 C CA . ALA A 1 488 ? -28.676 14.323 47.387 1.00 80.50 488 ALA A CA 1
ATOM 4012 C C . ALA A 1 488 ? -28.154 13.654 46.103 1.00 80.50 488 ALA A C 1
ATOM 4014 O O . ALA A 1 488 ? -27.196 14.140 45.490 1.00 80.50 488 ALA A O 1
ATOM 4015 N N . LYS A 1 489 ? -28.830 12.592 45.642 1.00 79.12 489 LYS A N 1
ATOM 4016 C CA . LYS A 1 489 ? -28.512 11.909 44.382 1.00 79.12 489 LYS A CA 1
ATOM 4017 C C . LYS A 1 489 ? -28.656 12.854 43.184 1.00 79.12 489 LYS A C 1
ATOM 4019 O O . LYS A 1 489 ? -27.702 13.008 42.421 1.00 79.12 489 LYS A O 1
ATOM 4024 N N . ILE A 1 490 ? -29.784 13.555 43.060 1.00 83.94 490 ILE A N 1
ATOM 4025 C CA . ILE A 1 490 ? -30.033 14.541 41.992 1.00 83.94 490 ILE A CA 1
ATOM 4026 C C . ILE A 1 490 ? -28.953 15.625 41.990 1.00 83.94 490 ILE A C 1
ATOM 4028 O O . ILE A 1 490 ? -28.398 15.955 40.940 1.00 83.94 490 ILE A O 1
ATOM 4032 N N . ARG A 1 491 ? -28.592 16.159 43.162 1.00 84.81 491 ARG A N 1
ATOM 4033 C CA . ARG A 1 491 ? -27.554 17.193 43.279 1.00 84.81 491 ARG A CA 1
ATOM 4034 C C . ARG A 1 491 ? -26.192 16.692 42.793 1.00 84.81 491 ARG A C 1
ATOM 4036 O O . ARG A 1 491 ? -25.516 17.391 42.043 1.00 84.81 491 ARG A O 1
ATOM 4043 N N . LYS A 1 492 ? -25.809 15.466 43.157 1.00 84.56 492 LYS A N 1
ATOM 4044 C CA . LYS A 1 492 ? -24.553 14.844 42.712 1.00 84.56 492 LYS A CA 1
ATOM 4045 C C . LYS A 1 492 ? -24.509 14.664 41.191 1.00 84.56 492 LYS A C 1
ATOM 4047 O O . LYS A 1 492 ? -23.527 15.059 40.563 1.00 84.56 492 LYS A O 1
ATOM 4052 N N . PHE A 1 493 ? -25.561 14.096 40.596 1.00 80.94 493 PHE A N 1
ATOM 4053 C CA . PHE A 1 493 ? -25.614 13.856 39.148 1.00 80.94 493 PHE A CA 1
ATOM 4054 C C . PHE A 1 493 ? -25.716 15.154 38.345 1.00 80.94 493 PHE A C 1
ATOM 4056 O O . PHE A 1 493 ? -24.992 15.310 37.366 1.00 80.94 493 PHE A O 1
ATOM 4063 N N . SER A 1 494 ? -26.534 16.113 38.787 1.00 82.69 494 SER A N 1
ATOM 4064 C CA . SER A 1 494 ? -26.653 17.417 38.119 1.00 82.69 494 SER A CA 1
ATOM 4065 C C . SER A 1 494 ? -25.342 18.204 38.145 1.00 82.69 494 SER A C 1
ATOM 4067 O O . SER A 1 494 ? -24.954 18.758 37.121 1.00 82.69 494 SER A O 1
ATOM 4069 N N . ASN A 1 495 ? -24.605 18.205 39.262 1.00 88.56 495 ASN A N 1
ATOM 4070 C CA . ASN A 1 495 ? -23.289 18.848 39.322 1.00 88.56 495 ASN A CA 1
ATOM 4071 C C . ASN A 1 495 ? -22.269 18.166 38.404 1.00 88.56 495 ASN A C 1
ATOM 4073 O O . ASN A 1 495 ? -21.528 18.850 37.701 1.00 88.56 495 ASN A O 1
ATOM 4077 N N . LYS A 1 496 ? -22.262 16.828 38.357 1.00 84.12 496 LYS A N 1
ATOM 4078 C CA . LYS A 1 496 ? -21.398 16.084 37.433 1.00 84.12 496 LYS A CA 1
ATOM 4079 C C . LYS A 1 496 ? -21.726 16.408 35.970 1.00 84.12 496 LYS A C 1
ATOM 4081 O O . LYS A 1 496 ? -20.812 16.684 35.202 1.00 84.12 496 LYS A O 1
ATOM 4086 N N . GLY A 1 497 ? -23.010 16.421 35.605 1.00 83.19 497 GLY A N 1
ATOM 4087 C CA . GLY A 1 497 ? -23.461 16.767 34.254 1.00 83.19 497 GLY A CA 1
ATOM 4088 C C . GLY A 1 497 ? -23.088 18.196 33.855 1.00 83.19 497 GLY A C 1
ATOM 4089 O O . GLY A 1 497 ? -22.539 18.406 32.779 1.00 83.19 497 GLY A O 1
ATOM 4090 N N . ARG A 1 498 ? -23.294 19.173 34.749 1.00 88.31 498 ARG A N 1
ATOM 4091 C CA . ARG A 1 498 ? -22.906 20.575 34.508 1.00 88.31 498 ARG A CA 1
ATOM 4092 C C . ARG A 1 498 ? -21.405 20.745 34.283 1.00 88.31 498 ARG A C 1
ATOM 4094 O O . ARG A 1 498 ? -21.022 21.513 33.408 1.00 88.31 498 ARG A O 1
ATOM 4101 N N . ASN A 1 499 ? -20.566 20.040 35.044 1.00 90.12 499 ASN A N 1
ATOM 4102 C CA . ASN A 1 499 ? -19.114 20.115 34.867 1.00 90.12 499 ASN A CA 1
ATOM 4103 C C . ASN A 1 499 ? -18.678 19.553 33.509 1.00 90.12 499 ASN A C 1
ATOM 4105 O O . ASN A 1 499 ? -17.908 20.209 32.819 1.00 90.12 499 ASN A O 1
ATOM 4109 N N . ILE A 1 500 ? -19.222 18.402 33.100 1.00 86.75 500 ILE A N 1
ATOM 4110 C CA . ILE A 1 500 ? -18.919 17.799 31.791 1.00 86.75 500 ILE A CA 1
ATOM 4111 C C . ILE A 1 500 ? -19.338 18.735 30.652 1.00 86.75 500 ILE A C 1
ATOM 4113 O O . ILE A 1 500 ? -18.561 18.956 29.731 1.00 86.75 500 ILE A O 1
ATOM 4117 N N . LEU A 1 501 ? -20.533 19.333 30.733 1.00 86.94 501 LEU A N 1
ATOM 4118 C CA . LEU A 1 501 ? -20.981 20.308 29.733 1.00 86.94 501 LEU A CA 1
ATOM 4119 C C . LEU A 1 501 ? -20.034 21.509 29.652 1.00 86.94 501 LEU A C 1
ATOM 4121 O O . LEU A 1 501 ? -19.685 21.935 28.560 1.00 86.94 501 LEU A O 1
ATOM 4125 N N . LYS A 1 502 ? -19.580 22.026 30.800 1.00 90.62 502 LYS A N 1
ATOM 4126 C CA . LYS A 1 502 ? -18.635 23.146 30.844 1.00 90.62 502 LYS A CA 1
ATOM 4127 C C . LYS A 1 502 ? -17.291 22.796 30.193 1.00 90.62 502 LYS A C 1
ATOM 4129 O O . LYS A 1 502 ? -16.749 23.616 29.460 1.00 90.62 502 LYS A O 1
ATOM 4134 N N . GLU A 1 503 ? -16.757 21.608 30.471 1.00 88.50 503 GLU A N 1
ATOM 4135 C CA . GLU A 1 503 ? -15.515 21.116 29.862 1.00 88.50 503 GLU A CA 1
ATOM 4136 C C . GLU A 1 503 ? -15.656 20.951 28.343 1.00 88.50 503 GLU A C 1
ATOM 4138 O O . GLU A 1 503 ? -14.768 21.372 27.602 1.00 88.50 503 GLU A O 1
ATOM 4143 N N . GLU A 1 504 ? -16.782 20.413 27.864 1.00 86.31 504 GLU A N 1
ATOM 4144 C CA . GLU A 1 504 ? -16.989 20.211 26.426 1.00 86.31 504 GLU A CA 1
ATOM 4145 C C . GLU A 1 504 ? -17.189 21.536 25.676 1.00 86.31 504 GLU A C 1
ATOM 4147 O O . GLU A 1 504 ? -16.682 21.681 24.565 1.00 86.31 504 GLU A O 1
ATOM 4152 N N . THR A 1 505 ? -17.828 22.540 26.291 1.00 89.31 505 THR A N 1
ATOM 4153 C CA . THR A 1 505 ? -17.897 23.895 25.718 1.00 89.31 505 THR A CA 1
ATOM 4154 C C . THR A 1 505 ? -16.500 24.487 25.527 1.00 89.31 505 THR A C 1
ATOM 4156 O O . THR A 1 505 ? -16.186 24.965 24.440 1.00 89.31 505 THR A O 1
ATOM 4159 N N . LEU A 1 506 ? -15.638 24.406 26.549 1.00 91.19 506 LEU A N 1
ATOM 4160 C CA . LEU A 1 506 ? -14.260 24.912 26.468 1.00 91.19 506 LEU A CA 1
ATOM 4161 C C . LEU A 1 506 ? -13.459 24.201 25.371 1.00 91.19 506 LEU A C 1
ATOM 4163 O O . LEU A 1 506 ? -12.730 24.834 24.610 1.00 91.19 506 LEU A O 1
ATOM 4167 N N . ARG A 1 507 ? -13.626 22.882 25.253 1.00 87.75 507 ARG A N 1
ATOM 4168 C CA . ARG A 1 507 ? -12.972 22.086 24.212 1.00 87.75 507 ARG A CA 1
ATOM 4169 C C . ARG A 1 507 ? -13.449 22.461 22.808 1.00 87.75 507 ARG A C 1
ATOM 4171 O O . ARG A 1 507 ? -12.641 22.543 21.885 1.00 87.75 507 ARG A O 1
ATOM 4178 N N . PHE A 1 508 ? -14.748 22.695 22.633 1.00 88.00 508 PHE A N 1
ATOM 4179 C CA . PHE A 1 508 ? -15.314 23.125 21.355 1.00 88.00 508 PHE A CA 1
ATOM 4180 C C . PHE A 1 508 ? -14.806 24.516 20.939 1.00 88.00 508 PHE A C 1
ATOM 4182 O O . PHE A 1 508 ? -14.490 24.741 19.766 1.00 88.00 508 PHE A O 1
ATOM 4189 N N . GLU A 1 509 ? -14.656 25.433 21.898 1.00 89.44 509 GLU A N 1
ATOM 4190 C CA . GLU A 1 509 ? -14.034 26.744 21.675 1.00 89.44 509 GLU A CA 1
ATOM 4191 C C . GLU A 1 509 ? -12.563 26.616 21.248 1.00 89.44 509 GLU A C 1
ATOM 4193 O O . GLU A 1 509 ? -12.129 27.296 20.316 1.00 89.44 509 GLU A O 1
ATOM 4198 N N . GLU A 1 510 ? -11.796 25.714 21.866 1.00 89.50 510 GLU A N 1
ATOM 4199 C CA . GLU A 1 510 ? -10.400 25.447 21.495 1.00 89.50 510 GLU A CA 1
ATOM 4200 C C . GLU A 1 510 ? -10.275 24.911 20.059 1.00 89.50 510 GLU A C 1
ATOM 4202 O O . GLU A 1 510 ? -9.498 25.444 19.262 1.00 89.50 510 GLU A O 1
ATOM 4207 N N . ILE A 1 511 ? -11.090 23.913 19.694 1.00 86.31 511 ILE A N 1
ATOM 4208 C CA . ILE A 1 511 ? -11.150 23.369 18.326 1.00 86.31 511 ILE A CA 1
ATOM 4209 C C . ILE A 1 511 ? -11.497 24.475 17.325 1.00 86.31 511 ILE A C 1
ATOM 4211 O O . ILE A 1 511 ? -10.882 24.572 16.261 1.00 86.31 511 ILE A O 1
ATOM 4215 N N . THR A 1 512 ? -12.444 25.343 17.679 1.00 88.12 512 THR A N 1
ATOM 4216 C CA . THR A 1 512 ? -12.869 26.446 16.814 1.00 88.12 512 THR A CA 1
ATOM 4217 C C . THR A 1 512 ? -11.773 27.476 16.601 1.00 88.12 512 THR A C 1
ATOM 4219 O O . THR A 1 512 ? -11.513 27.881 15.467 1.00 88.12 512 THR A O 1
ATOM 4222 N N . ASN A 1 513 ? -11.056 27.842 17.660 1.00 88.06 513 ASN A N 1
ATOM 4223 C CA . ASN A 1 513 ? -9.918 28.747 17.552 1.00 88.06 513 ASN A CA 1
ATOM 4224 C C . ASN A 1 513 ? -8.791 28.168 16.687 1.00 88.06 513 ASN A C 1
ATOM 4226 O O . ASN A 1 513 ? -8.213 28.898 15.881 1.00 88.06 513 ASN A O 1
ATOM 4230 N N . ASN A 1 514 ? -8.500 26.871 16.813 1.00 86.06 514 ASN A N 1
ATOM 4231 C CA . ASN A 1 514 ? -7.479 26.208 16.000 1.00 86.06 514 ASN A CA 1
ATOM 4232 C C . ASN A 1 514 ? -7.890 26.137 14.522 1.00 86.06 514 ASN A C 1
ATOM 4234 O O . ASN A 1 514 ? -7.103 26.481 13.640 1.00 86.06 514 ASN A O 1
ATOM 4238 N N . THR A 1 515 ? -9.143 25.771 14.245 1.00 83.81 515 THR A N 1
ATOM 4239 C CA . THR A 1 515 ? -9.647 25.640 12.868 1.00 83.81 515 THR A CA 1
ATOM 4240 C C . THR A 1 515 ? -9.688 26.989 12.145 1.00 83.81 515 THR A C 1
ATOM 4242 O O . THR A 1 515 ? -9.315 27.066 10.975 1.00 83.81 515 THR A O 1
ATOM 4245 N N . ASN A 1 516 ? -10.043 28.071 12.850 1.00 83.62 516 ASN A N 1
ATOM 4246 C CA . ASN A 1 516 ? -10.022 29.434 12.305 1.00 83.62 516 ASN A CA 1
ATOM 4247 C C . ASN A 1 516 ? -8.614 29.897 11.892 1.00 83.62 516 ASN A C 1
ATOM 4249 O O . ASN A 1 516 ? -8.468 30.649 10.928 1.00 83.62 516 ASN A O 1
ATOM 4253 N N . LYS A 1 517 ? -7.569 29.465 12.609 1.00 88.06 517 LYS A N 1
ATOM 4254 C CA . LYS A 1 517 ? -6.176 29.841 12.312 1.00 88.06 517 LYS A CA 1
ATOM 4255 C C . LYS A 1 517 ? -5.555 28.997 11.202 1.00 88.06 517 LYS A C 1
ATOM 4257 O O . LYS A 1 517 ? -4.766 29.520 10.418 1.00 88.06 517 LYS A O 1
ATOM 4262 N N . ALA A 1 518 ? -5.940 27.726 11.098 1.00 84.75 518 ALA A N 1
ATOM 4263 C CA . ALA A 1 518 ? -5.289 26.740 10.238 1.00 84.75 518 ALA A CA 1
ATOM 4264 C C . ALA A 1 518 ? -5.216 27.143 8.754 1.00 84.75 518 ALA A C 1
ATOM 4266 O O . ALA A 1 518 ? -4.177 26.960 8.117 1.00 84.75 518 ALA A O 1
ATOM 4267 N N . PHE A 1 519 ? -6.284 27.727 8.194 1.00 86.94 519 PHE A N 1
ATOM 4268 C CA . PHE A 1 519 ? -6.262 28.201 6.807 1.00 86.94 519 PHE A CA 1
ATOM 4269 C C . PHE A 1 519 ? -5.273 29.346 6.617 1.00 86.94 519 PHE A C 1
ATOM 4271 O O . PHE A 1 519 ? -4.457 29.308 5.699 1.00 86.94 519 PHE A O 1
ATOM 4278 N N . HIS A 1 520 ? -5.317 30.348 7.497 1.00 86.69 520 HIS A N 1
ATOM 4279 C CA . HIS A 1 520 ? -4.410 31.488 7.441 1.00 86.69 520 HIS A CA 1
ATOM 4280 C C . HIS A 1 520 ? -2.949 31.062 7.601 1.00 86.69 520 HIS A C 1
ATOM 4282 O O . HIS A 1 520 ? -2.108 31.507 6.827 1.00 86.69 520 HIS A O 1
ATOM 4288 N N . GLU A 1 521 ? -2.637 30.167 8.536 1.00 85.69 521 GLU A N 1
ATOM 4289 C CA . GLU A 1 521 ? -1.276 29.651 8.728 1.00 85.69 521 GLU A CA 1
ATOM 4290 C C . GLU A 1 521 ? -0.760 28.913 7.482 1.00 85.69 521 GLU A C 1
ATOM 4292 O O . GLU A 1 521 ? 0.327 29.225 6.995 1.00 85.69 521 GLU A O 1
ATOM 4297 N N . LYS A 1 522 ? -1.560 28.001 6.906 1.00 80.94 522 LYS A N 1
ATOM 4298 C CA . LYS A 1 522 ? -1.178 27.233 5.704 1.00 80.94 522 LYS A CA 1
ATOM 4299 C C . LYS A 1 522 ? -0.991 28.128 4.471 1.00 80.94 522 LYS A C 1
ATOM 4301 O O . LYS A 1 522 ? -0.118 27.872 3.646 1.00 80.94 522 LYS A O 1
ATOM 4306 N N . THR A 1 523 ? -1.810 29.170 4.327 1.00 85.62 523 THR A N 1
ATOM 4307 C CA . THR A 1 523 ? -1.831 30.033 3.133 1.00 85.62 523 THR A CA 1
ATOM 4308 C C . THR A 1 523 ? -0.881 31.226 3.201 1.00 85.62 523 THR A C 1
ATOM 4310 O O . THR A 1 523 ? -0.459 31.722 2.154 1.00 85.62 523 THR A O 1
ATOM 4313 N N . SER A 1 524 ? -0.484 31.661 4.403 1.00 86.69 524 SER A N 1
ATOM 4314 C CA . SER A 1 524 ? 0.426 32.804 4.590 1.00 86.69 524 SER A CA 1
ATOM 4315 C C . SER A 1 524 ? 1.761 32.608 3.872 1.00 86.69 524 SER A C 1
ATOM 43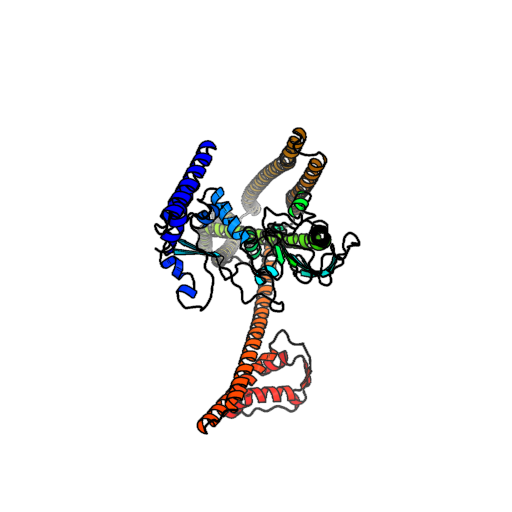17 O O . SER A 1 524 ? 2.303 33.555 3.304 1.00 86.69 524 SER A O 1
ATOM 4319 N N . GLN A 1 525 ? 2.258 31.370 3.816 1.00 85.19 525 GLN A N 1
ATOM 4320 C CA . GLN A 1 525 ? 3.489 31.041 3.102 1.00 85.19 525 GLN A CA 1
ATOM 4321 C C . GLN A 1 525 ? 3.348 31.230 1.584 1.00 85.19 525 GLN A C 1
ATOM 4323 O O . GLN A 1 525 ? 4.223 31.823 0.961 1.00 85.19 525 GLN A O 1
ATOM 4328 N N . TYR A 1 526 ? 2.211 30.838 0.994 1.00 85.06 526 TYR A N 1
ATOM 4329 C CA . TYR A 1 526 ? 1.947 31.044 -0.436 1.00 85.06 526 TYR A CA 1
ATOM 4330 C C . TYR A 1 526 ? 1.858 32.529 -0.804 1.00 85.06 526 TYR A C 1
ATOM 4332 O O . TYR A 1 526 ? 2.292 32.927 -1.886 1.00 85.06 526 TYR A O 1
ATOM 4340 N N . LEU A 1 527 ? 1.309 33.349 0.096 1.00 85.62 527 LEU A N 1
ATOM 4341 C CA . LEU A 1 527 ? 1.235 34.799 -0.078 1.00 85.62 527 LEU A CA 1
ATOM 4342 C C . LEU A 1 527 ? 2.619 35.456 0.047 1.00 85.62 527 LEU A C 1
ATOM 4344 O O . LEU A 1 527 ? 2.959 36.298 -0.783 1.00 85.62 527 LEU A O 1
ATOM 4348 N N . SER A 1 528 ? 3.439 35.030 1.015 1.00 85.00 528 SER A N 1
ATOM 4349 C CA . SER A 1 528 ? 4.827 35.498 1.168 1.00 85.00 528 SER A CA 1
ATOM 4350 C C . SER A 1 528 ? 5.676 35.150 -0.057 1.00 85.00 528 SER A C 1
ATOM 4352 O O . SER A 1 528 ? 6.381 36.001 -0.593 1.00 85.00 528 SER A O 1
ATOM 4354 N N . ASP A 1 529 ? 5.551 33.925 -0.570 1.00 84.38 529 ASP A N 1
ATOM 4355 C CA . ASP A 1 529 ? 6.279 33.477 -1.759 1.00 84.38 529 ASP A CA 1
ATOM 4356 C C . ASP A 1 529 ? 5.852 34.223 -3.037 1.00 84.38 529 ASP A C 1
ATOM 4358 O O . ASP A 1 529 ? 6.655 34.383 -3.960 1.00 84.38 529 ASP A O 1
ATOM 4362 N N . LEU A 1 530 ? 4.601 34.690 -3.119 1.00 86.19 530 LEU A N 1
ATOM 4363 C CA . LEU A 1 530 ? 4.152 35.574 -4.200 1.00 86.19 530 LEU A CA 1
ATOM 4364 C C . LEU A 1 530 ? 4.743 36.982 -4.045 1.00 86.19 530 LEU A C 1
ATOM 4366 O O . LEU A 1 530 ? 5.219 37.553 -5.024 1.00 86.19 530 LEU A O 1
ATOM 4370 N N . GLN A 1 531 ? 4.743 37.529 -2.825 1.00 87.12 531 GLN A N 1
ATOM 4371 C CA . GLN A 1 531 ? 5.286 38.858 -2.529 1.00 87.12 531 GLN A CA 1
ATOM 4372 C C . GLN A 1 531 ? 6.794 38.942 -2.812 1.00 87.12 531 GLN A C 1
ATOM 4374 O O . GLN A 1 531 ? 7.282 39.962 -3.297 1.00 87.12 531 GLN A O 1
ATOM 4379 N N . GLU A 1 532 ? 7.523 37.855 -2.568 1.00 89.25 532 GLU A N 1
ATOM 4380 C CA . GLU A 1 532 ? 8.955 37.738 -2.851 1.00 89.25 532 GLU A CA 1
ATOM 4381 C C . GLU A 1 532 ? 9.271 37.331 -4.306 1.00 89.25 532 GLU A C 1
ATOM 4383 O O . GLU A 1 532 ? 10.424 37.049 -4.631 1.00 89.25 532 GLU A O 1
ATOM 4388 N N . ASN A 1 533 ? 8.271 37.298 -5.200 1.00 84.06 533 ASN A N 1
ATOM 4389 C CA . ASN A 1 533 ? 8.389 36.870 -6.604 1.00 84.06 533 ASN A CA 1
ATOM 4390 C C . ASN A 1 533 ? 8.968 35.453 -6.797 1.00 84.06 533 ASN A C 1
ATOM 4392 O O . ASN A 1 533 ? 9.500 35.129 -7.861 1.00 84.06 533 ASN A O 1
ATOM 4396 N N . ARG A 1 534 ? 8.848 34.578 -5.792 1.00 80.12 534 ARG A N 1
ATOM 4397 C CA . ARG A 1 534 ? 9.283 33.173 -5.864 1.00 80.12 534 ARG A CA 1
ATOM 4398 C C . ARG A 1 534 ? 8.273 32.288 -6.596 1.00 80.12 534 ARG A C 1
ATOM 4400 O O . ARG A 1 534 ? 8.618 31.198 -7.048 1.00 80.12 534 ARG A O 1
ATOM 4407 N N . THR A 1 535 ? 7.022 32.739 -6.723 1.00 83.12 535 THR A N 1
ATOM 4408 C CA . THR A 1 535 ? 5.934 32.015 -7.399 1.00 83.12 535 THR A CA 1
ATOM 4409 C C . THR A 1 535 ? 5.102 32.938 -8.295 1.00 83.12 535 THR A C 1
ATOM 4411 O O . THR A 1 535 ? 5.116 34.157 -8.151 1.00 83.12 535 THR A O 1
ATOM 4414 N N . SER A 1 536 ? 4.382 32.362 -9.263 1.00 85.88 536 SER A N 1
ATOM 4415 C CA . SER A 1 536 ? 3.465 33.108 -10.137 1.00 85.88 536 SER A CA 1
ATOM 4416 C C . SER A 1 536 ? 2.063 33.194 -9.534 1.00 85.88 536 SER A C 1
ATOM 4418 O O . SER A 1 536 ? 1.580 32.178 -9.032 1.00 85.88 536 SER A O 1
ATOM 4420 N N . LEU A 1 537 ? 1.356 34.311 -9.753 1.00 83.69 537 LEU A N 1
ATOM 4421 C CA . LEU A 1 537 ? -0.029 34.530 -9.301 1.00 83.69 537 LEU A CA 1
ATOM 4422 C C . LEU A 1 537 ? -0.957 33.337 -9.572 1.00 83.69 537 LEU A C 1
ATOM 4424 O O . LEU A 1 537 ? -1.672 32.896 -8.680 1.00 83.69 537 LEU A O 1
ATOM 4428 N N . LYS A 1 538 ? -0.917 32.778 -10.787 1.00 82.88 538 LYS A N 1
ATOM 4429 C CA . LYS A 1 538 ? -1.746 31.622 -11.155 1.00 82.88 538 LYS A CA 1
ATOM 4430 C C . LYS A 1 538 ? -1.512 30.422 -10.228 1.00 82.88 538 LYS A C 1
ATOM 4432 O O . LYS A 1 538 ? -2.466 29.822 -9.756 1.00 82.88 538 LYS A O 1
ATOM 4437 N N . LYS A 1 539 ? -0.247 30.092 -9.959 1.00 76.31 539 LYS A N 1
ATOM 4438 C CA . LYS A 1 539 ? 0.132 28.954 -9.111 1.00 76.31 539 LYS A CA 1
ATOM 4439 C C . LYS A 1 539 ? -0.203 29.202 -7.640 1.00 76.31 539 LYS A C 1
ATOM 4441 O O . LYS A 1 539 ? -0.616 28.281 -6.947 1.00 76.31 539 LYS A O 1
ATOM 4446 N N . THR A 1 540 ? -0.076 30.446 -7.180 1.00 81.50 540 THR A N 1
ATOM 4447 C CA . THR A 1 540 ? -0.528 30.850 -5.845 1.00 81.50 540 THR A CA 1
ATOM 4448 C C . THR A 1 540 ? -2.039 30.669 -5.702 1.00 81.50 540 THR A C 1
ATOM 4450 O O . THR A 1 540 ? -2.471 30.067 -4.728 1.00 81.50 540 THR A O 1
ATOM 4453 N N . LEU A 1 541 ? -2.835 31.106 -6.684 1.00 83.50 541 LEU A N 1
ATOM 4454 C CA . LEU A 1 541 ? -4.293 30.922 -6.682 1.00 83.50 541 LEU A CA 1
ATOM 4455 C C . LEU A 1 541 ? -4.691 29.439 -6.711 1.00 83.50 541 LEU A C 1
ATOM 4457 O O . LEU A 1 541 ? -5.509 29.023 -5.902 1.00 83.50 541 LEU A O 1
ATOM 4461 N N . GLU A 1 542 ? -4.052 28.620 -7.553 1.00 79.06 542 GLU A N 1
ATOM 4462 C CA . GLU A 1 542 ? -4.295 27.167 -7.587 1.00 79.06 542 GLU A CA 1
ATOM 4463 C C . GLU A 1 542 ? -3.987 26.492 -6.234 1.00 79.06 542 GLU A C 1
ATOM 4465 O O . GLU A 1 542 ? -4.725 25.610 -5.793 1.00 79.06 542 GLU A O 1
ATOM 4470 N N . ASN A 1 543 ? -2.918 26.917 -5.549 1.00 79.81 543 ASN A N 1
ATOM 4471 C CA . ASN A 1 543 ? -2.581 26.418 -4.215 1.00 79.81 543 ASN A CA 1
ATOM 4472 C C . ASN A 1 543 ? -3.575 26.896 -3.144 1.00 79.81 543 ASN A C 1
ATOM 4474 O O . ASN A 1 543 ? -3.889 26.130 -2.235 1.00 79.81 543 ASN A O 1
ATOM 4478 N N . LEU A 1 544 ? -4.075 28.132 -3.245 1.00 82.81 544 LEU A N 1
ATOM 4479 C CA . LEU A 1 544 ? -5.105 28.663 -2.346 1.00 82.81 544 LEU A CA 1
ATOM 4480 C C . LEU A 1 544 ? -6.429 27.912 -2.508 1.00 82.81 544 LEU A C 1
ATOM 4482 O O . LEU A 1 544 ? -7.013 27.520 -1.501 1.00 82.81 544 LEU A O 1
ATOM 4486 N N . ASP A 1 545 ? -6.860 27.645 -3.743 1.00 80.50 545 ASP A N 1
ATOM 4487 C CA . ASP A 1 545 ? -8.075 26.869 -4.024 1.00 80.50 545 ASP A CA 1
ATOM 4488 C C . ASP A 1 545 ? -7.965 25.445 -3.464 1.00 80.50 545 ASP A C 1
ATOM 4490 O O . ASP A 1 545 ? -8.896 24.928 -2.844 1.00 80.50 545 ASP A O 1
ATOM 4494 N N . LEU A 1 546 ? -6.801 24.810 -3.630 1.00 76.44 546 LEU A N 1
ATOM 4495 C CA . LEU A 1 546 ? -6.549 23.476 -3.094 1.00 76.44 546 LEU A CA 1
ATOM 4496 C C . LEU A 1 546 ? -6.505 23.476 -1.558 1.00 76.44 546 LEU A C 1
ATOM 4498 O O . LEU A 1 546 ? -7.079 22.588 -0.928 1.00 76.44 546 LEU A O 1
ATOM 4502 N N . ALA A 1 547 ? -5.872 24.480 -0.947 1.00 78.56 547 ALA A N 1
ATOM 4503 C CA . ALA A 1 547 ? -5.865 24.650 0.504 1.00 78.56 547 ALA A CA 1
ATOM 4504 C C . ALA A 1 547 ? -7.276 24.910 1.055 1.00 78.56 547 ALA A C 1
ATOM 4506 O O . ALA A 1 547 ? -7.617 24.377 2.109 1.00 78.56 547 ALA A O 1
ATOM 4507 N N . TYR A 1 548 ? -8.102 25.674 0.334 1.00 85.62 548 TYR A N 1
ATOM 4508 C CA . TYR A 1 548 ? -9.497 25.933 0.687 1.00 85.62 548 TYR A CA 1
ATOM 4509 C C . TYR A 1 548 ? -10.314 24.643 0.665 1.00 85.62 548 TYR A C 1
ATOM 4511 O O . TYR A 1 548 ? -10.949 24.321 1.661 1.00 85.62 548 TYR A O 1
ATOM 4519 N N . GLN A 1 549 ? -10.232 23.858 -0.415 1.00 78.25 549 GLN A N 1
ATOM 4520 C CA . GLN A 1 549 ? -10.940 22.577 -0.520 1.00 78.25 549 GLN A CA 1
ATOM 4521 C C . GLN A 1 549 ? -10.551 21.606 0.599 1.00 78.25 549 GLN A C 1
ATOM 4523 O O . GLN A 1 549 ? -11.414 20.973 1.201 1.00 78.25 549 GLN A O 1
ATOM 4528 N N . ILE A 1 550 ? -9.254 21.495 0.905 1.00 75.31 550 ILE A N 1
ATOM 4529 C CA . ILE A 1 550 ? -8.780 20.651 2.011 1.00 75.31 550 ILE A CA 1
ATOM 4530 C C . ILE A 1 550 ? -9.358 21.140 3.339 1.00 75.31 550 ILE A C 1
ATOM 4532 O O . ILE A 1 550 ? -9.844 20.327 4.123 1.00 75.31 550 ILE A O 1
ATOM 4536 N N . GLN A 1 551 ? -9.316 22.450 3.587 1.00 85.69 551 GLN A N 1
ATOM 4537 C CA . GLN A 1 551 ? -9.808 23.017 4.835 1.00 85.69 551 GLN A CA 1
ATOM 4538 C C . GLN A 1 551 ? -11.331 22.882 4.974 1.00 85.69 551 GLN A C 1
ATOM 4540 O O . GLN A 1 551 ? -11.808 22.594 6.064 1.00 85.69 551 GLN A O 1
ATOM 4545 N N . ASP A 1 552 ? -12.094 23.048 3.895 1.00 84.00 552 ASP A N 1
ATOM 4546 C CA . ASP A 1 552 ? -13.554 22.890 3.881 1.00 84.00 552 ASP A CA 1
ATOM 4547 C C . ASP A 1 552 ? -13.979 21.450 4.216 1.00 84.00 552 ASP A C 1
ATOM 4549 O O . ASP A 1 552 ? -14.868 21.214 5.043 1.00 84.00 552 ASP A O 1
ATOM 4553 N N . ILE A 1 553 ? -13.258 20.468 3.662 1.00 76.50 553 ILE A N 1
ATOM 4554 C CA . ILE A 1 553 ? -13.424 19.055 4.019 1.00 76.50 553 ILE A CA 1
ATOM 4555 C C . ILE A 1 553 ? -13.071 18.832 5.496 1.00 76.50 553 ILE A C 1
ATOM 4557 O O . ILE A 1 553 ? -13.818 18.160 6.205 1.00 76.50 553 ILE A O 1
ATOM 4561 N N . GLU A 1 554 ? -11.961 19.397 5.976 1.00 80.69 554 GLU A N 1
ATOM 4562 C CA . GLU A 1 554 ? -11.513 19.270 7.370 1.00 80.69 554 GLU A CA 1
ATOM 4563 C C . GLU A 1 554 ? -12.530 19.878 8.355 1.00 80.69 554 GLU A C 1
ATOM 4565 O O . GLU A 1 554 ? -12.854 19.255 9.370 1.00 80.69 554 GLU A O 1
ATOM 4570 N N . ILE A 1 555 ? -13.107 21.040 8.026 1.00 83.81 555 ILE A N 1
ATOM 4571 C CA . ILE A 1 555 ? -14.202 21.676 8.774 1.00 83.81 555 ILE A CA 1
ATOM 4572 C C . ILE A 1 555 ? -15.405 20.734 8.814 1.00 83.81 555 ILE A C 1
ATOM 4574 O O . ILE A 1 555 ? -15.872 20.375 9.895 1.00 83.81 555 ILE A O 1
ATOM 4578 N N . SER A 1 556 ? -15.877 20.272 7.657 1.00 80.00 556 SER A N 1
ATOM 4579 C CA . SER A 1 556 ? -17.043 19.387 7.581 1.00 80.00 556 SER A CA 1
ATOM 4580 C C . SER A 1 556 ? -16.838 18.102 8.391 1.00 80.00 556 SER A C 1
ATOM 4582 O O . SER A 1 556 ? -17.705 17.711 9.170 1.00 80.00 556 SER A O 1
ATOM 4584 N N . GLN A 1 557 ? -15.662 17.479 8.285 1.00 78.06 557 GLN A N 1
ATOM 4585 C CA . GLN A 1 557 ? -15.318 16.260 9.023 1.00 78.06 557 GLN A CA 1
ATOM 4586 C C . GLN A 1 557 ? -15.175 16.476 10.533 1.00 78.06 557 GLN A C 1
ATOM 4588 O O . GLN A 1 557 ? -15.420 15.546 11.300 1.00 78.06 557 GLN A O 1
ATOM 4593 N N . THR A 1 558 ? -14.780 17.673 10.968 1.00 79.88 558 THR A N 1
ATOM 4594 C CA . THR A 1 558 ? -14.593 17.988 12.390 1.00 79.88 558 THR A CA 1
ATOM 4595 C C . THR A 1 558 ? -15.910 18.383 13.052 1.00 79.88 558 THR A C 1
ATOM 4597 O O . THR A 1 558 ? -16.243 17.875 14.123 1.00 79.88 558 THR A O 1
ATOM 4600 N N . TYR A 1 559 ? -16.684 19.262 12.413 1.00 83.81 559 TYR A N 1
ATOM 4601 C CA . TYR A 1 559 ? -17.889 19.839 13.004 1.00 83.81 559 TYR A CA 1
ATOM 4602 C C . TYR A 1 559 ? -19.130 18.969 12.832 1.00 83.81 559 TYR A C 1
ATOM 4604 O O . TYR A 1 559 ? -19.917 18.883 13.774 1.00 83.81 559 TYR A O 1
ATOM 4612 N N . ALA A 1 560 ? -19.317 18.300 11.686 1.00 78.31 560 ALA A N 1
ATOM 4613 C CA . ALA A 1 560 ? -20.532 17.517 11.454 1.00 78.31 560 ALA A CA 1
ATOM 4614 C C . ALA A 1 560 ? -20.746 16.423 12.522 1.00 78.31 560 ALA A C 1
ATOM 4616 O O . ALA A 1 560 ? -21.834 16.389 13.093 1.00 78.31 560 ALA A O 1
ATOM 4617 N N . PRO A 1 561 ? -19.741 15.606 12.912 1.00 78.69 561 PRO A N 1
ATOM 4618 C CA . PRO A 1 561 ? -19.926 14.610 13.972 1.00 78.69 561 PRO A CA 1
ATOM 4619 C C . PRO A 1 561 ? -20.275 15.227 15.332 1.00 78.69 561 PRO A C 1
ATOM 4621 O O . PRO A 1 561 ? -21.081 14.668 16.073 1.00 78.69 561 PRO A O 1
ATOM 4624 N N . TYR A 1 562 ? -19.681 16.380 15.657 1.00 81.12 562 TYR A N 1
ATOM 4625 C CA . TYR A 1 562 ? -19.944 17.120 16.893 1.00 81.12 562 TYR A CA 1
ATOM 4626 C C . TYR A 1 562 ? -21.385 17.634 16.944 1.00 81.12 562 TYR A C 1
ATOM 4628 O O . TYR A 1 562 ? -22.078 17.436 17.942 1.00 81.12 562 TYR A O 1
ATOM 4636 N N . ILE A 1 563 ? -21.847 18.249 15.852 1.00 81.19 563 ILE A N 1
ATOM 4637 C CA . ILE A 1 563 ? -23.219 18.745 15.717 1.00 81.19 563 ILE A CA 1
ATOM 4638 C C . ILE A 1 563 ? -24.198 17.577 15.808 1.00 81.19 563 ILE A C 1
ATOM 4640 O O . ILE A 1 563 ? -25.084 17.610 16.653 1.00 81.19 563 ILE A O 1
ATOM 4644 N N . THR A 1 564 ? -23.989 16.506 15.039 1.00 77.75 564 THR A N 1
ATOM 4645 C CA . THR A 1 564 ? -24.864 15.327 15.070 1.00 77.75 564 THR A CA 1
ATOM 4646 C C . THR A 1 564 ? -24.928 14.690 16.461 1.00 77.75 564 THR A C 1
ATOM 4648 O O . THR A 1 564 ? -26.001 14.273 16.895 1.00 77.75 564 THR A O 1
ATOM 4651 N N . ALA A 1 565 ? -23.815 14.635 17.201 1.00 78.06 565 ALA A N 1
ATOM 4652 C CA . ALA A 1 565 ? -23.808 14.129 18.573 1.00 78.06 565 ALA A CA 1
ATOM 4653 C C . ALA A 1 565 ? -24.628 15.018 19.526 1.00 78.06 565 ALA A C 1
ATOM 4655 O O . ALA A 1 565 ? -25.399 14.502 20.336 1.00 78.06 565 ALA A O 1
ATOM 4656 N N . LEU A 1 566 ? -24.502 16.345 19.417 1.00 81.19 566 LEU A N 1
ATOM 4657 C CA . LEU A 1 566 ? -25.281 17.301 20.211 1.00 81.19 566 LEU A CA 1
ATOM 4658 C C . LEU A 1 566 ? -26.769 17.297 19.834 1.00 81.19 566 LEU A C 1
ATOM 4660 O O . LEU A 1 566 ? -27.622 17.394 20.714 1.00 81.19 566 LEU A O 1
ATOM 4664 N N . GLU A 1 567 ? -27.093 17.149 18.552 1.00 77.31 567 GLU A N 1
ATOM 4665 C CA . GLU A 1 567 ? -28.469 17.004 18.071 1.00 77.31 567 GLU A CA 1
ATOM 4666 C C . GLU A 1 567 ? -29.097 15.705 18.564 1.00 77.31 567 GLU A C 1
ATOM 4668 O O . GLU A 1 567 ? -30.212 15.733 19.072 1.00 77.31 567 GLU A O 1
ATOM 4673 N N . SER A 1 568 ? -28.352 14.599 18.540 1.00 75.06 568 SER A N 1
ATOM 4674 C CA . SER A 1 568 ? -28.816 13.322 19.094 1.00 75.06 568 SER A CA 1
ATOM 4675 C C . SER A 1 568 ? -29.082 13.418 20.601 1.00 75.06 568 SER A C 1
ATOM 4677 O O . SER A 1 568 ? -30.061 12.864 21.095 1.00 75.06 568 SER A O 1
ATOM 4679 N N . LEU A 1 569 ? -28.244 14.161 21.338 1.00 76.00 569 LEU A N 1
ATOM 4680 C CA . LEU A 1 569 ? -28.483 14.464 22.753 1.00 76.00 569 LEU A CA 1
ATOM 4681 C C . LEU A 1 569 ? -29.730 15.339 22.956 1.00 76.00 569 LEU A C 1
ATOM 4683 O O . LEU A 1 569 ? -30.470 15.125 23.913 1.00 76.00 569 LEU A O 1
ATOM 4687 N N . ARG A 1 570 ? -29.973 16.316 22.070 1.00 76.62 570 ARG A N 1
ATOM 4688 C CA . ARG A 1 570 ? -31.166 17.182 22.091 1.00 76.62 570 ARG A CA 1
ATOM 4689 C C . ARG A 1 570 ? -32.447 16.404 21.787 1.00 76.62 570 ARG A C 1
ATOM 4691 O O . ARG A 1 570 ? -33.488 16.724 22.346 1.00 76.62 570 ARG A O 1
ATOM 4698 N N . GLU A 1 571 ? -32.368 15.413 20.909 1.00 77.25 571 GLU A N 1
ATOM 4699 C CA . GLU A 1 571 ? -33.482 14.549 20.496 1.00 77.25 571 GLU A CA 1
ATOM 4700 C C . GLU A 1 571 ? -33.754 13.392 21.472 1.00 77.25 571 GLU A C 1
ATOM 4702 O O . GLU A 1 571 ? -34.559 12.516 21.172 1.00 77.25 571 GLU A O 1
ATOM 4707 N N . GLU A 1 572 ? -33.105 13.387 22.644 1.00 71.00 572 GLU A N 1
ATOM 4708 C CA . GLU A 1 572 ? -33.257 12.357 23.684 1.00 71.00 572 GLU A CA 1
ATOM 4709 C C . GLU A 1 572 ? -32.919 10.934 23.199 1.00 71.00 572 GLU A C 1
ATOM 4711 O O . GLU A 1 572 ? -33.391 9.935 23.747 1.00 71.00 572 GLU A O 1
ATOM 4716 N N . ILE A 1 573 ? -32.062 10.817 22.181 1.00 67.06 573 ILE A N 1
ATOM 4717 C CA . ILE A 1 573 ? -31.611 9.525 21.669 1.00 67.06 573 ILE A CA 1
ATOM 4718 C C . ILE A 1 573 ? -30.627 8.912 22.674 1.00 67.06 573 ILE A C 1
ATOM 4720 O O . ILE A 1 573 ? -29.583 9.495 22.978 1.00 67.06 573 ILE A O 1
ATOM 4724 N N . ASP A 1 574 ? -30.922 7.701 23.164 1.00 68.19 574 ASP A N 1
ATOM 4725 C CA . ASP A 1 574 ? -29.999 6.935 24.011 1.00 68.19 574 ASP A CA 1
ATOM 4726 C C . ASP A 1 574 ? -28.796 6.432 23.195 1.00 68.19 574 ASP A C 1
ATOM 4728 O O . ASP A 1 574 ? -28.767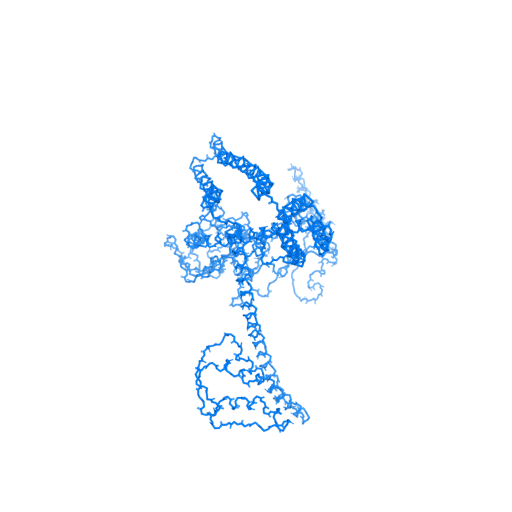 5.320 22.657 1.00 68.19 574 ASP A O 1
ATOM 4732 N N . LEU A 1 575 ? -27.782 7.291 23.102 1.00 69.00 575 LEU A N 1
ATOM 4733 C CA . LEU A 1 575 ? -26.528 7.021 22.407 1.00 69.00 575 LEU A CA 1
ATOM 4734 C C . LEU A 1 575 ? -25.749 5.850 23.031 1.00 69.00 575 LEU A C 1
ATOM 4736 O O . LEU A 1 575 ? -25.076 5.119 22.302 1.00 69.00 575 LEU A O 1
ATOM 4740 N N . GLU A 1 576 ? -25.838 5.640 24.352 1.00 66.19 576 GLU A N 1
ATOM 4741 C CA . GLU A 1 576 ? -25.152 4.531 25.035 1.00 66.19 576 GLU A CA 1
ATOM 4742 C C . GLU A 1 576 ? -25.837 3.199 24.699 1.00 66.19 576 GLU A C 1
ATOM 4744 O O . GLU A 1 576 ? -25.174 2.247 24.275 1.00 66.19 576 GLU A O 1
ATOM 4749 N N . GLY A 1 577 ? -27.168 3.147 24.792 1.00 66.38 577 GLY A N 1
ATOM 4750 C CA . GLY A 1 577 ? -27.968 1.979 24.428 1.00 66.38 577 GLY A CA 1
ATOM 4751 C C . GLY A 1 577 ? -27.833 1.588 22.955 1.00 66.38 577 GLY A C 1
ATOM 4752 O O . GLY A 1 577 ? -27.613 0.411 22.647 1.00 66.38 577 GLY A O 1
ATOM 4753 N N . LEU A 1 578 ? -27.885 2.558 22.035 1.00 68.19 578 LEU A N 1
ATOM 4754 C CA . LEU A 1 578 ? -27.697 2.314 20.599 1.00 68.19 578 LEU A CA 1
ATOM 4755 C C . LEU A 1 578 ? -26.288 1.823 20.270 1.00 68.19 578 LEU A C 1
ATOM 4757 O O . LEU A 1 578 ? -26.139 0.873 19.497 1.00 68.19 578 LEU A O 1
ATOM 4761 N N . ALA A 1 579 ? -25.255 2.414 20.877 1.00 67.19 579 ALA A N 1
ATOM 4762 C CA . ALA A 1 579 ? -23.880 1.967 20.682 1.00 67.19 579 ALA A CA 1
ATOM 4763 C C . ALA A 1 579 ? -23.696 0.518 21.155 1.00 67.19 579 ALA A C 1
ATOM 4765 O O . ALA A 1 579 ? -23.137 -0.306 20.428 1.00 67.19 579 ALA A O 1
ATOM 4766 N N . ILE A 1 580 ? -24.221 0.172 22.336 1.00 68.00 580 ILE A N 1
ATOM 4767 C CA . ILE A 1 580 ? -24.163 -1.196 22.870 1.00 68.00 580 ILE A CA 1
ATOM 4768 C C . ILE A 1 580 ? -24.950 -2.169 21.978 1.00 68.00 580 ILE A C 1
ATOM 4770 O O . ILE A 1 580 ? -24.458 -3.260 21.677 1.00 68.00 580 ILE A O 1
ATOM 4774 N N . SER A 1 581 ? -26.151 -1.791 21.529 1.00 69.19 581 SER A N 1
ATOM 4775 C CA . SER A 1 581 ? -26.979 -2.620 20.644 1.00 69.19 581 SER A CA 1
ATOM 4776 C C . SER A 1 581 ? -26.287 -2.887 19.304 1.00 69.19 581 SER A C 1
ATOM 4778 O O . SER A 1 581 ? -26.150 -4.042 18.903 1.00 69.19 581 SER A O 1
ATOM 4780 N N . SER A 1 582 ? -25.749 -1.843 18.668 1.00 69.75 582 SER A N 1
ATOM 4781 C CA . SER A 1 582 ? -25.013 -1.942 17.402 1.00 69.75 582 SER A CA 1
ATOM 4782 C C . SER A 1 582 ? -23.777 -2.838 17.521 1.00 69.75 582 SER A C 1
ATOM 4784 O O . SER A 1 582 ? -23.522 -3.685 16.664 1.00 69.75 582 SER A O 1
ATOM 4786 N N . VAL A 1 583 ? -23.028 -2.717 18.620 1.00 70.81 583 VAL A N 1
ATOM 4787 C CA . VAL A 1 583 ? -21.872 -3.579 18.901 1.00 70.81 583 VAL A CA 1
ATOM 4788 C C . VAL A 1 583 ? -22.288 -5.048 19.061 1.00 70.81 583 VAL A C 1
ATOM 4790 O O . VAL A 1 583 ? -21.631 -5.949 18.529 1.00 70.81 583 VAL A O 1
ATOM 4793 N N . ASN A 1 584 ? -23.390 -5.312 19.765 1.00 70.62 584 ASN A N 1
ATOM 4794 C CA . ASN A 1 584 ? -23.912 -6.668 19.941 1.00 70.62 584 ASN A CA 1
ATOM 4795 C C . ASN A 1 584 ? -24.409 -7.275 18.616 1.00 70.62 584 ASN A C 1
ATOM 4797 O O . ASN A 1 584 ? -24.189 -8.458 18.355 1.00 70.62 584 ASN A O 1
ATOM 4801 N N . GLU A 1 585 ? -25.064 -6.485 17.771 1.00 72.69 585 GLU A N 1
ATOM 4802 C CA . GLU A 1 585 ? -25.539 -6.931 16.461 1.00 72.69 585 GLU A CA 1
ATOM 4803 C C . GLU A 1 585 ? -24.376 -7.220 15.506 1.00 72.69 585 GLU A C 1
ATOM 4805 O O . GLU A 1 585 ? -24.326 -8.278 14.878 1.00 72.69 585 GLU A O 1
ATOM 4810 N N . ASN A 1 586 ? -23.370 -6.347 15.477 1.00 73.56 586 ASN A N 1
ATOM 4811 C CA . ASN A 1 586 ? -22.198 -6.531 14.630 1.00 73.56 586 ASN A CA 1
ATOM 4812 C C . ASN A 1 586 ? -21.377 -7.764 15.044 1.00 73.56 586 ASN A C 1
ATOM 4814 O O . ASN A 1 586 ? -21.013 -8.585 14.206 1.00 73.56 586 ASN A O 1
ATOM 4818 N N . THR A 1 587 ? -21.157 -7.971 16.347 1.00 71.50 587 THR A N 1
ATOM 4819 C CA . THR A 1 587 ? -20.475 -9.187 16.832 1.00 71.50 587 THR A CA 1
ATOM 4820 C C . THR A 1 587 ? -21.223 -10.470 16.465 1.00 71.50 587 THR A C 1
ATOM 4822 O O . THR A 1 587 ? -20.584 -11.486 16.183 1.00 71.50 587 THR A O 1
ATOM 4825 N N . ARG A 1 588 ? -22.561 -10.436 16.412 1.00 73.88 588 ARG A N 1
ATOM 4826 C CA . ARG A 1 588 ? -23.372 -11.552 15.910 1.00 73.88 588 ARG A CA 1
ATOM 4827 C C . ARG A 1 588 ? -23.159 -11.777 14.411 1.00 73.88 588 ARG A C 1
ATOM 4829 O O . ARG A 1 588 ? -22.902 -12.913 14.020 1.00 73.88 588 ARG A O 1
ATOM 4836 N N . LEU A 1 589 ? -23.239 -10.723 13.599 1.00 73.44 589 LEU A N 1
ATOM 4837 C CA . LEU A 1 589 ? -23.034 -10.801 12.147 1.00 73.44 589 LEU A CA 1
ATOM 4838 C C . LEU A 1 589 ? -21.632 -11.316 11.804 1.00 73.44 589 LEU A C 1
ATOM 4840 O O . LEU A 1 589 ? -21.476 -12.194 10.961 1.00 73.44 589 LEU A O 1
ATOM 4844 N N . LYS A 1 590 ? -20.607 -10.845 12.518 1.00 74.94 590 LYS A N 1
ATOM 4845 C CA . LYS A 1 590 ? -19.219 -11.257 12.294 1.00 74.94 590 LYS A CA 1
ATOM 4846 C C . LYS A 1 590 ? -19.003 -12.753 12.535 1.00 74.94 590 LYS A C 1
ATOM 4848 O O . LYS A 1 590 ? -18.368 -13.409 11.717 1.00 74.94 590 LYS A O 1
ATOM 4853 N N . LYS A 1 591 ? -19.604 -13.311 13.593 1.00 72.19 591 LYS A N 1
ATOM 4854 C CA . LYS A 1 591 ? -19.587 -14.765 13.838 1.00 72.19 591 LYS A CA 1
ATOM 4855 C C . LYS A 1 591 ? -20.238 -15.557 12.704 1.00 72.19 591 LYS A C 1
ATOM 4857 O O . LYS A 1 591 ? -19.748 -16.625 12.360 1.00 72.19 591 LYS A O 1
ATOM 4862 N N . GLN A 1 592 ? -21.327 -15.048 12.126 1.00 69.38 592 GLN A N 1
ATOM 4863 C CA . GLN A 1 592 ? -21.975 -15.701 10.985 1.00 69.38 592 GLN A CA 1
ATOM 4864 C C . GLN A 1 592 ? -21.070 -15.683 9.746 1.00 69.38 592 GLN A C 1
ATOM 4866 O O . GLN A 1 592 ? -20.944 -16.702 9.074 1.00 69.38 592 GLN A O 1
ATOM 4871 N N . VAL A 1 593 ? -20.389 -14.565 9.479 1.00 74.06 593 VAL A N 1
ATOM 4872 C CA . VAL A 1 593 ? -19.434 -14.456 8.364 1.00 74.06 593 VAL A CA 1
ATOM 4873 C C . VAL A 1 593 ? -18.237 -15.392 8.551 1.00 74.06 593 VAL A C 1
ATOM 4875 O O . VAL A 1 593 ? -17.863 -16.086 7.613 1.00 74.06 593 VAL A O 1
ATOM 4878 N N . GLU A 1 594 ? -17.661 -15.467 9.754 1.00 68.94 594 GLU A N 1
ATOM 4879 C CA . GLU A 1 594 ? -16.556 -16.393 10.055 1.00 68.94 594 GLU A CA 1
ATOM 4880 C C . GLU A 1 594 ? -16.954 -17.857 9.820 1.00 68.94 594 GLU A C 1
ATOM 4882 O O . GLU A 1 594 ? -16.186 -18.611 9.227 1.00 68.94 594 GLU A O 1
ATOM 4887 N N . GLN A 1 595 ? -18.170 -18.248 10.215 1.00 67.06 595 GLN A N 1
ATOM 4888 C CA . GLN A 1 595 ? -18.695 -19.593 9.961 1.00 67.06 595 GLN A CA 1
ATOM 4889 C C . GLN A 1 595 ? -18.838 -19.888 8.463 1.00 67.06 595 GLN A C 1
ATOM 4891 O O . GLN A 1 595 ? -18.454 -20.967 8.016 1.00 67.06 595 GLN A O 1
ATOM 4896 N N . VAL A 1 596 ? -19.352 -18.934 7.681 1.00 69.12 596 VAL A N 1
ATOM 4897 C CA . VAL A 1 596 ? -19.489 -19.078 6.222 1.00 69.12 596 VAL A CA 1
ATOM 4898 C C . VAL A 1 596 ? -18.120 -19.157 5.541 1.00 69.12 596 VAL A C 1
ATOM 4900 O O . VAL A 1 596 ? -17.915 -20.024 4.695 1.00 69.12 596 VAL A O 1
ATOM 4903 N N . ASN A 1 597 ? -17.165 -18.312 5.937 1.00 62.00 597 ASN A N 1
ATOM 4904 C CA . ASN A 1 597 ? -15.814 -18.314 5.375 1.00 62.00 597 ASN A CA 1
ATOM 4905 C C . ASN A 1 597 ? -15.055 -19.606 5.688 1.00 62.00 597 ASN A C 1
ATOM 4907 O O . ASN A 1 597 ? -14.399 -20.144 4.801 1.00 62.00 597 ASN A O 1
ATOM 4911 N N . ALA A 1 598 ? -15.165 -20.131 6.911 1.00 59.47 598 ALA A N 1
ATOM 4912 C CA . ALA A 1 598 ? -14.564 -21.415 7.269 1.00 59.47 598 ALA A CA 1
ATOM 4913 C C . ALA A 1 598 ? -15.120 -22.559 6.401 1.00 59.47 598 ALA A C 1
ATOM 4915 O O . ALA A 1 598 ? -14.373 -23.425 5.948 1.00 59.47 598 ALA A O 1
ATOM 4916 N N . LEU A 1 599 ? -16.426 -22.531 6.117 1.00 63.28 599 LEU A N 1
ATOM 4917 C CA . LEU A 1 599 ? -17.089 -23.518 5.266 1.00 63.28 599 LEU A CA 1
ATOM 4918 C C . LEU A 1 599 ? -16.661 -23.392 3.792 1.00 63.28 599 LEU A C 1
ATOM 4920 O O . LEU A 1 599 ? -16.432 -24.401 3.129 1.00 63.28 599 LEU A O 1
ATOM 4924 N N . ALA A 1 600 ? -16.485 -22.165 3.294 1.00 58.31 600 ALA A N 1
ATOM 4925 C CA . ALA A 1 600 ? -15.965 -21.902 1.953 1.00 58.31 600 ALA A CA 1
ATOM 4926 C C . ALA A 1 600 ? -14.492 -22.326 1.799 1.00 58.31 600 ALA A C 1
ATOM 4928 O O . ALA A 1 600 ? -14.137 -22.955 0.805 1.00 58.31 600 ALA A O 1
ATOM 4929 N N . GLN A 1 601 ? -13.643 -22.046 2.796 1.00 52.59 601 GLN A N 1
ATOM 4930 C CA . GLN A 1 601 ? -12.240 -22.477 2.815 1.00 52.59 601 GLN A CA 1
ATOM 4931 C C . GLN A 1 601 ? -12.102 -24.000 2.805 1.00 52.59 601 GLN A C 1
ATOM 4933 O O . GLN A 1 601 ? -11.246 -24.525 2.100 1.00 52.59 601 GLN A O 1
ATOM 4938 N N . LEU A 1 602 ? -12.953 -24.718 3.543 1.00 57.69 602 LEU A N 1
ATOM 4939 C CA . LEU A 1 602 ? -13.006 -26.180 3.482 1.00 57.69 602 LEU A CA 1
ATOM 4940 C C . LEU A 1 602 ? -13.320 -26.677 2.063 1.00 57.69 602 LEU A C 1
ATOM 4942 O O . LEU A 1 602 ? -12.661 -27.598 1.593 1.00 57.69 602 LEU A O 1
ATOM 4946 N N . GLY A 1 603 ? -14.256 -26.035 1.358 1.00 57.16 603 GLY A N 1
ATOM 4947 C CA . GLY A 1 603 ? -14.569 -26.365 -0.036 1.00 57.16 603 GLY A CA 1
ATOM 4948 C C . GLY A 1 603 ? -13.406 -26.123 -1.007 1.00 57.16 603 GLY A C 1
ATOM 4949 O O . GLY A 1 603 ? -13.127 -26.985 -1.834 1.00 57.16 603 GLY A O 1
ATOM 4950 N N . ILE A 1 604 ? -12.688 -25.002 -0.864 1.00 54.47 604 ILE A N 1
ATOM 4951 C CA . ILE A 1 604 ? -11.510 -24.671 -1.692 1.00 54.47 604 ILE A CA 1
ATOM 4952 C C . ILE A 1 604 ? -10.352 -25.640 -1.416 1.00 54.47 604 ILE A C 1
ATOM 4954 O O . ILE A 1 604 ? -9.708 -26.118 -2.343 1.00 54.47 604 ILE A O 1
ATOM 4958 N N . THR A 1 605 ? -10.092 -25.972 -0.150 1.00 51.75 605 THR A N 1
ATOM 4959 C CA . THR A 1 605 ? -9.040 -26.933 0.217 1.00 51.75 605 THR A CA 1
ATOM 4960 C C . THR A 1 605 ? -9.323 -28.317 -0.367 1.00 51.75 605 THR A C 1
ATOM 4962 O O . THR A 1 605 ? -8.411 -28.961 -0.877 1.00 51.75 605 THR A O 1
ATOM 4965 N N . VAL A 1 606 ? -10.584 -28.762 -0.349 1.00 58.88 606 VAL A N 1
ATOM 4966 C CA . VAL A 1 606 ? -11.003 -30.020 -0.992 1.00 58.88 606 VAL A CA 1
ATOM 4967 C C . VAL A 1 606 ? -10.814 -29.965 -2.513 1.00 58.88 606 VAL A C 1
ATOM 4969 O O . VAL A 1 606 ? -10.447 -30.970 -3.114 1.00 58.88 606 VAL A O 1
ATOM 4972 N N . GLU A 1 607 ? -11.008 -28.804 -3.140 1.00 55.34 607 GLU A N 1
ATOM 4973 C CA . GLU A 1 607 ? -10.810 -28.607 -4.580 1.00 55.34 607 GLU A CA 1
ATOM 4974 C C . GLU A 1 607 ? -9.327 -28.625 -4.990 1.00 55.34 607 GLU A C 1
ATOM 4976 O O . GLU A 1 607 ? -8.963 -29.340 -5.923 1.00 55.34 607 GLU A O 1
ATOM 4981 N N . ILE A 1 608 ? -8.463 -27.909 -4.259 1.00 52.31 608 ILE A N 1
ATOM 4982 C CA . ILE A 1 608 ? -7.011 -27.882 -4.507 1.00 52.31 608 ILE A CA 1
ATOM 4983 C C . ILE A 1 608 ? -6.412 -29.277 -4.299 1.00 52.31 608 ILE A C 1
ATOM 4985 O O . ILE A 1 608 ? -5.738 -29.798 -5.187 1.00 52.31 608 ILE A O 1
ATOM 4989 N N . ILE A 1 609 ? -6.714 -29.915 -3.162 1.00 54.81 609 ILE A N 1
ATOM 4990 C CA . ILE A 1 609 ? -6.249 -31.278 -2.871 1.00 54.81 609 ILE A CA 1
ATOM 4991 C C . ILE A 1 609 ? -6.818 -32.266 -3.899 1.00 54.81 609 ILE A C 1
ATOM 4993 O O . ILE A 1 609 ? -6.107 -33.164 -4.338 1.00 54.81 609 ILE A O 1
ATOM 4997 N N . GLY A 1 610 ? -8.069 -32.086 -4.333 1.00 59.81 610 GLY A N 1
ATOM 4998 C CA . GLY A 1 610 ? -8.675 -32.901 -5.384 1.00 59.81 610 GLY A CA 1
ATOM 4999 C C . GLY A 1 610 ? -7.890 -32.861 -6.698 1.00 59.81 610 GLY A C 1
ATOM 5000 O O . GLY A 1 610 ? -7.610 -33.916 -7.261 1.00 59.81 610 GLY A O 1
ATOM 5001 N N . HIS A 1 611 ? -7.481 -31.674 -7.161 1.00 55.88 611 HIS A N 1
ATOM 5002 C CA . HIS A 1 611 ? -6.682 -31.526 -8.383 1.00 55.88 611 HIS A CA 1
ATOM 5003 C C . HIS A 1 611 ? -5.259 -32.088 -8.257 1.00 55.88 611 HIS A C 1
ATOM 5005 O O . HIS A 1 611 ? -4.765 -32.712 -9.197 1.00 55.88 611 HIS A O 1
ATOM 5011 N N . GLU A 1 612 ? -4.601 -31.915 -7.109 1.00 55.56 612 GLU A N 1
ATOM 5012 C CA . GLU A 1 612 ? -3.277 -32.507 -6.871 1.00 55.56 612 GLU A CA 1
ATOM 5013 C C . GLU A 1 612 ? -3.339 -34.040 -6.830 1.00 55.56 612 GLU A C 1
ATOM 5015 O O . GLU A 1 612 ? -2.505 -34.714 -7.438 1.00 55.56 612 GLU A O 1
ATOM 5020 N N . ILE A 1 613 ? -4.360 -34.599 -6.175 1.00 61.88 613 ILE A N 1
ATOM 5021 C CA . ILE A 1 613 ? -4.578 -36.048 -6.101 1.00 61.88 613 ILE A CA 1
ATOM 5022 C C . ILE A 1 613 ? -4.920 -36.629 -7.477 1.00 61.88 613 ILE A C 1
ATOM 5024 O O . ILE A 1 613 ? -4.356 -37.660 -7.832 1.00 61.88 613 ILE A O 1
ATOM 5028 N N . GLU A 1 614 ? -5.760 -35.969 -8.283 1.00 61.31 614 GLU A N 1
ATOM 5029 C CA . GLU A 1 614 ? -6.011 -36.370 -9.680 1.00 61.31 614 GLU A CA 1
ATOM 5030 C C . GLU A 1 614 ? -4.711 -36.368 -10.510 1.00 61.31 614 GLU A C 1
ATOM 5032 O O . GLU A 1 614 ? -4.466 -37.280 -11.303 1.00 61.31 614 GLU A O 1
ATOM 5037 N N . GLY A 1 615 ? -3.826 -35.389 -10.292 1.00 63.12 615 GLY A N 1
ATOM 5038 C CA . GLY A 1 615 ? -2.500 -35.353 -10.912 1.00 63.12 615 GLY A CA 1
ATOM 5039 C C . GLY A 1 615 ? -1.601 -36.526 -10.497 1.00 63.12 615 GLY A C 1
ATOM 5040 O O . GLY A 1 615 ? -0.922 -37.123 -11.346 1.00 63.12 615 GLY A O 1
ATOM 5041 N N . PHE A 1 616 ? -1.605 -36.891 -9.210 1.00 68.75 616 PHE A N 1
ATOM 5042 C CA . PHE A 1 616 ? -0.881 -38.063 -8.708 1.00 68.75 616 PHE A CA 1
ATOM 5043 C C . PHE A 1 616 ? -1.453 -39.372 -9.259 1.00 68.75 616 PHE A C 1
ATOM 5045 O O . PHE A 1 616 ? -0.676 -40.207 -9.719 1.00 68.75 616 PHE A O 1
ATOM 5052 N N . ASP A 1 617 ? -2.778 -39.512 -9.302 1.00 69.75 617 ASP A N 1
ATOM 5053 C CA . ASP A 1 617 ? -3.497 -40.659 -9.870 1.00 69.75 617 ASP A CA 1
ATOM 5054 C C . ASP A 1 617 ? -3.088 -40.895 -11.333 1.00 69.75 617 ASP A C 1
ATOM 5056 O O . ASP A 1 617 ? -2.591 -41.962 -11.693 1.00 69.75 617 ASP A O 1
ATOM 5060 N N . MET A 1 618 ? -3.124 -39.843 -12.161 1.00 67.62 618 MET A N 1
ATOM 5061 C CA . MET A 1 618 ? -2.683 -39.915 -13.561 1.00 67.62 618 MET A CA 1
ATOM 5062 C C . MET A 1 618 ? -1.191 -40.251 -13.718 1.00 67.62 618 MET A C 1
ATOM 5064 O O . MET A 1 618 ? -0.779 -40.802 -14.745 1.00 67.62 618 MET A O 1
ATOM 5068 N N . THR A 1 619 ? -0.349 -39.857 -12.761 1.00 67.69 619 THR A N 1
ATOM 5069 C CA . THR A 1 619 ? 1.099 -40.117 -12.795 1.00 67.69 619 THR A CA 1
ATOM 5070 C C . THR A 1 619 ? 1.403 -41.561 -12.417 1.00 67.69 619 THR A C 1
ATOM 5072 O O . THR A 1 619 ? 2.207 -42.216 -13.087 1.00 67.69 619 THR A O 1
ATOM 5075 N N . ILE A 1 620 ? 0.734 -42.075 -11.383 1.00 74.62 620 ILE A N 1
ATOM 5076 C CA . ILE A 1 620 ? 0.850 -43.467 -10.955 1.00 74.62 620 ILE A CA 1
ATOM 5077 C C . ILE A 1 620 ? 0.282 -44.389 -12.037 1.00 74.62 620 ILE A C 1
ATOM 5079 O O . ILE A 1 620 ? 0.958 -45.343 -12.418 1.00 74.62 620 ILE A O 1
ATOM 5083 N N . GLU A 1 621 ? -0.870 -44.060 -12.625 1.00 76.56 621 GLU A N 1
ATOM 5084 C CA . GLU A 1 621 ? -1.454 -44.801 -13.748 1.00 76.56 621 GLU A CA 1
ATOM 5085 C C . GLU A 1 621 ? -0.488 -44.873 -14.944 1.00 76.56 621 GLU A C 1
ATOM 5087 O O . GLU A 1 621 ? -0.216 -45.951 -15.478 1.00 76.56 621 GLU A O 1
ATOM 5092 N N . ARG A 1 622 ? 0.133 -43.747 -15.328 1.00 68.56 622 ARG A N 1
ATOM 5093 C CA . ARG A 1 622 ? 1.172 -43.720 -16.375 1.00 68.56 622 ARG A CA 1
ATOM 5094 C C . ARG A 1 622 ? 2.398 -44.560 -16.012 1.00 68.56 622 ARG A C 1
ATOM 5096 O O . ARG A 1 622 ? 2.947 -45.234 -16.884 1.00 68.56 622 ARG A O 1
ATOM 5103 N N . GLY A 1 623 ? 2.834 -44.529 -14.753 1.00 72.19 623 GLY A N 1
ATOM 5104 C CA . GLY A 1 623 ? 3.958 -45.323 -14.252 1.00 72.19 623 GLY A CA 1
ATOM 5105 C C . GLY A 1 623 ? 3.679 -46.827 -14.296 1.00 72.19 623 GLY A C 1
ATOM 5106 O O . GLY A 1 623 ? 4.504 -47.587 -14.803 1.00 72.19 623 GLY A O 1
ATOM 5107 N N . ILE A 1 624 ? 2.491 -47.238 -13.846 1.00 84.56 624 ILE A N 1
ATOM 5108 C CA . ILE A 1 624 ? 1.994 -48.618 -13.907 1.00 84.56 624 ILE A CA 1
ATOM 5109 C C . ILE A 1 624 ? 1.909 -49.087 -15.364 1.00 84.56 624 ILE A C 1
ATOM 5111 O O . ILE A 1 624 ? 2.457 -50.137 -15.700 1.00 84.56 624 ILE A O 1
ATOM 5115 N N . ASN A 1 625 ? 1.321 -48.281 -16.253 1.00 77.75 625 ASN A N 1
ATOM 5116 C CA . ASN A 1 625 ? 1.216 -48.596 -17.680 1.00 77.75 625 ASN A CA 1
ATOM 5117 C C . ASN A 1 625 ? 2.601 -48.719 -18.341 1.00 77.75 625 ASN A C 1
ATOM 5119 O O . ASN A 1 625 ? 2.850 -49.654 -19.105 1.00 77.75 625 ASN A O 1
ATOM 5123 N N . ARG A 1 626 ? 3.553 -47.841 -18.003 1.00 79.38 626 ARG A N 1
ATOM 5124 C CA . ARG A 1 626 ? 4.928 -47.917 -18.518 1.00 79.38 626 ARG A CA 1
ATOM 5125 C C . ARG A 1 626 ? 5.658 -49.163 -18.018 1.00 79.38 626 ARG A C 1
ATOM 5127 O O . ARG A 1 626 ? 6.311 -49.828 -18.818 1.00 79.38 626 ARG A O 1
ATOM 5134 N N . LEU A 1 627 ? 5.520 -49.513 -16.739 1.00 82.62 627 LEU A N 1
ATOM 5135 C CA . LEU A 1 627 ? 6.071 -50.754 -16.185 1.00 82.62 627 LEU A CA 1
ATOM 5136 C C . LEU A 1 627 ? 5.449 -51.988 -16.846 1.00 82.62 627 LEU A C 1
ATOM 5138 O O . LEU A 1 627 ? 6.180 -52.905 -17.216 1.00 82.62 627 LEU A O 1
ATOM 5142 N N . SER A 1 628 ? 4.137 -51.974 -17.097 1.00 80.69 628 SER A N 1
ATOM 5143 C CA . SER A 1 628 ? 3.441 -53.070 -17.783 1.00 80.69 628 SER A CA 1
ATOM 5144 C C . SER A 1 628 ? 3.970 -53.349 -19.198 1.00 80.69 628 SER A C 1
ATOM 5146 O O . SER A 1 628 ? 3.899 -54.482 -19.666 1.00 80.69 628 SER A O 1
ATOM 5148 N N . SER A 1 629 ? 4.549 -52.336 -19.857 1.00 79.75 629 SER A N 1
ATOM 5149 C CA . SER A 1 629 ? 5.111 -52.434 -21.213 1.00 79.75 629 SER A CA 1
ATOM 5150 C C . SER A 1 629 ? 6.548 -52.982 -21.275 1.00 79.75 629 SER A C 1
ATOM 5152 O O . SER A 1 629 ? 7.087 -53.178 -22.364 1.00 79.75 629 SER A O 1
ATOM 5154 N N . THR A 1 630 ? 7.184 -53.226 -20.123 1.00 83.00 630 THR A N 1
ATOM 5155 C CA . THR A 1 630 ? 8.545 -53.788 -20.023 1.00 83.00 630 THR A CA 1
ATOM 5156 C C . THR A 1 630 ? 8.539 -55.314 -19.877 1.00 83.00 630 THR A C 1
ATOM 5158 O O . THR A 1 630 ? 7.524 -55.916 -19.528 1.00 83.00 630 THR A O 1
ATOM 5161 N N . ASN A 1 631 ? 9.676 -55.972 -20.133 1.00 83.50 631 ASN A N 1
ATOM 5162 C CA . ASN A 1 631 ? 9.800 -57.420 -19.931 1.00 83.50 631 ASN A CA 1
ATOM 5163 C C . ASN A 1 631 ? 9.923 -57.757 -18.436 1.00 83.50 631 ASN A C 1
ATOM 5165 O O . ASN A 1 631 ? 11.020 -57.728 -17.884 1.00 83.50 631 ASN A O 1
ATOM 5169 N N . LEU A 1 632 ? 8.790 -58.085 -17.811 1.00 85.12 632 LEU A N 1
ATOM 5170 C CA . LEU A 1 632 ? 8.680 -58.456 -16.396 1.00 85.12 632 LEU A CA 1
ATOM 5171 C C . LEU A 1 632 ? 8.664 -59.979 -16.192 1.00 85.12 632 LEU A C 1
ATOM 5173 O O . LEU A 1 632 ? 8.070 -60.713 -16.993 1.00 85.12 632 LEU A O 1
ATOM 5177 N N . ASP A 1 633 ? 9.263 -60.444 -15.093 1.00 87.25 633 ASP A N 1
ATOM 5178 C CA . ASP A 1 633 ? 9.150 -61.836 -14.640 1.00 87.25 633 ASP A CA 1
ATOM 5179 C C . ASP A 1 633 ? 7.751 -62.150 -14.052 1.00 87.25 633 ASP A C 1
ATOM 5181 O O . ASP A 1 633 ? 6.904 -61.269 -13.881 1.00 87.25 633 ASP A O 1
ATOM 5185 N N . GLU A 1 634 ? 7.458 -63.427 -13.784 1.00 79.69 634 GLU A N 1
ATOM 5186 C CA . GLU A 1 634 ? 6.131 -63.866 -13.318 1.00 79.69 634 GLU A CA 1
ATOM 5187 C C . GLU A 1 634 ? 5.766 -63.307 -11.927 1.00 79.69 634 GLU A C 1
ATOM 5189 O O . GLU A 1 634 ? 4.607 -62.983 -11.661 1.00 79.69 634 GLU A O 1
ATOM 5194 N N . TYR A 1 635 ? 6.760 -63.109 -11.059 1.00 83.69 635 TYR A N 1
ATOM 5195 C CA . TYR A 1 635 ? 6.575 -62.521 -9.733 1.00 83.69 635 TYR A CA 1
ATOM 5196 C C . TYR A 1 635 ? 6.272 -61.016 -9.827 1.00 83.69 635 TYR A C 1
ATOM 5198 O O . TYR A 1 635 ? 5.343 -60.516 -9.190 1.00 83.69 635 TYR A O 1
ATOM 5206 N N . GLN A 1 636 ? 6.998 -60.301 -10.684 1.00 84.12 636 GLN A N 1
ATOM 5207 C CA . GLN A 1 636 ? 6.822 -58.883 -10.983 1.00 84.12 636 GLN A CA 1
ATOM 5208 C C . GLN A 1 636 ? 5.478 -58.602 -11.662 1.00 84.12 636 GLN A C 1
ATOM 5210 O O . GLN A 1 636 ? 4.846 -57.595 -11.351 1.00 84.12 636 GLN A O 1
ATOM 5215 N N . LYS A 1 637 ? 4.996 -59.496 -12.537 1.00 81.56 637 LYS A N 1
ATOM 5216 C CA . LYS A 1 637 ? 3.652 -59.394 -13.135 1.00 81.56 637 LYS A CA 1
ATOM 5217 C C . LYS A 1 637 ? 2.546 -59.494 -12.088 1.00 81.56 637 LYS A C 1
ATOM 5219 O O . LYS A 1 637 ? 1.627 -58.677 -12.102 1.00 81.56 637 LYS A O 1
ATOM 5224 N N . ASN A 1 638 ? 2.654 -60.442 -11.157 1.00 78.00 638 ASN A N 1
ATOM 5225 C CA . ASN A 1 638 ? 1.688 -60.580 -10.066 1.00 78.00 638 ASN A CA 1
ATOM 5226 C C . ASN A 1 638 ? 1.718 -59.363 -9.127 1.00 78.00 638 ASN A C 1
ATOM 5228 O O . ASN A 1 638 ? 0.665 -58.818 -8.800 1.00 78.00 638 ASN A O 1
ATOM 5232 N N . ALA A 1 639 ? 2.909 -58.872 -8.770 1.00 78.06 639 ALA A N 1
ATOM 5233 C CA . ALA A 1 639 ? 3.059 -57.657 -7.969 1.00 78.06 639 ALA A CA 1
ATOM 5234 C C . ALA A 1 639 ? 2.468 -56.419 -8.670 1.00 78.06 639 ALA A C 1
ATOM 5236 O O . ALA A 1 639 ? 1.752 -55.639 -8.043 1.00 78.06 639 ALA A O 1
ATOM 5237 N N . LEU A 1 640 ? 2.702 -56.262 -9.978 1.00 86.56 640 LEU A N 1
ATOM 5238 C CA . LEU A 1 640 ? 2.132 -55.175 -10.773 1.00 86.56 640 LEU A CA 1
ATOM 5239 C C . LEU A 1 640 ? 0.602 -55.257 -10.830 1.00 86.56 640 LEU A C 1
ATOM 5241 O O . LEU A 1 640 ? -0.063 -54.233 -10.691 1.00 86.56 640 LEU A O 1
ATOM 5245 N N . SER A 1 641 ? 0.033 -56.457 -10.976 1.00 77.62 641 SER A N 1
ATOM 5246 C CA . SER A 1 641 ? -1.420 -56.661 -10.952 1.00 77.62 641 SER A CA 1
ATOM 5247 C C . SER A 1 641 ? -2.030 -56.232 -9.615 1.00 77.62 641 SER A C 1
ATOM 5249 O O . SER A 1 641 ? -3.041 -55.532 -9.600 1.00 77.62 641 SER A O 1
ATOM 5251 N N . SER A 1 642 ? -1.407 -56.596 -8.491 1.00 74.38 642 SER A N 1
ATOM 5252 C CA . SER A 1 642 ? -1.874 -56.182 -7.162 1.00 74.38 642 SER A CA 1
ATOM 5253 C C . SER A 1 642 ? -1.769 -54.670 -6.950 1.00 74.38 642 SER A C 1
ATOM 5255 O O . SER A 1 642 ? -2.695 -54.068 -6.410 1.00 74.38 642 SER A O 1
ATOM 5257 N N . ILE A 1 643 ? -0.684 -54.040 -7.414 1.00 81.69 643 ILE A N 1
ATOM 5258 C CA . ILE A 1 643 ? -0.510 -52.578 -7.358 1.00 81.69 643 ILE A CA 1
ATOM 5259 C C . ILE A 1 643 ? -1.569 -51.877 -8.214 1.00 81.69 643 ILE A C 1
ATOM 5261 O O . ILE A 1 643 ? -2.168 -50.905 -7.765 1.00 81.69 643 ILE A O 1
ATOM 5265 N N . THR A 1 644 ? -1.844 -52.395 -9.411 1.00 80.94 644 THR A N 1
ATOM 5266 C CA . THR A 1 644 ? -2.856 -51.840 -10.323 1.00 80.94 644 THR A CA 1
ATOM 5267 C C . THR A 1 644 ? -4.250 -51.915 -9.708 1.00 80.94 644 THR A C 1
ATOM 5269 O O . THR A 1 644 ? -4.978 -50.929 -9.711 1.00 80.94 644 THR A O 1
ATOM 5272 N N . GLN A 1 645 ? -4.609 -53.052 -9.107 1.00 74.38 645 GLN A N 1
ATOM 5273 C CA . GLN A 1 645 ? -5.907 -53.229 -8.456 1.00 74.38 645 GLN A CA 1
ATOM 5274 C C . GLN A 1 645 ? -6.064 -52.347 -7.205 1.00 74.38 645 GLN A C 1
ATOM 5276 O O . GLN A 1 645 ? -7.127 -51.759 -6.990 1.00 74.38 645 GLN A O 1
ATOM 5281 N N . ALA A 1 646 ? -5.010 -52.224 -6.392 1.00 71.56 646 ALA A N 1
ATOM 5282 C CA . ALA A 1 646 ? -5.003 -51.344 -5.226 1.00 71.56 646 ALA A CA 1
ATOM 5283 C C . ALA A 1 646 ? -5.102 -49.865 -5.630 1.00 71.56 646 ALA A C 1
ATOM 5285 O O . ALA A 1 646 ? -5.859 -49.115 -5.019 1.00 71.56 646 ALA A O 1
ATOM 5286 N N . HIS A 1 647 ? -4.390 -49.464 -6.687 1.00 81.12 647 HIS A N 1
ATOM 5287 C CA . HIS A 1 647 ? -4.459 -48.120 -7.252 1.00 81.12 647 HIS A CA 1
ATOM 5288 C C . HIS A 1 647 ? -5.856 -47.801 -7.788 1.00 81.12 647 HIS A C 1
ATOM 5290 O O . HIS A 1 647 ? -6.416 -46.774 -7.425 1.00 81.12 647 HIS A O 1
ATOM 5296 N N . GLN A 1 648 ? -6.453 -48.705 -8.571 1.00 73.50 648 GLN A N 1
ATOM 5297 C CA . GLN A 1 648 ? -7.807 -48.537 -9.104 1.00 73.50 648 GLN A CA 1
ATOM 5298 C C . GLN A 1 648 ? -8.834 -48.348 -7.978 1.00 73.50 648 GLN A C 1
ATOM 5300 O O . GLN A 1 648 ? -9.614 -47.405 -8.004 1.00 73.50 648 GLN A O 1
ATOM 5305 N N . SER A 1 649 ? -8.763 -49.183 -6.936 1.00 68.38 649 SER A N 1
ATOM 5306 C CA . SER A 1 649 ? -9.661 -49.089 -5.774 1.00 68.38 649 SER A CA 1
ATOM 5307 C C . SER A 1 649 ? -9.493 -47.769 -5.006 1.00 68.38 649 SER A C 1
ATOM 5309 O O . SER A 1 649 ? -10.458 -47.216 -4.475 1.00 68.38 649 SER A O 1
ATOM 5311 N N . LEU A 1 650 ? -8.261 -47.254 -4.937 1.00 69.12 650 LEU A N 1
ATOM 5312 C CA . LEU A 1 650 ? -7.938 -45.983 -4.294 1.00 69.12 650 LEU A CA 1
ATOM 5313 C C . LEU A 1 650 ? -8.431 -44.802 -5.147 1.00 69.12 650 LEU A C 1
ATOM 5315 O O . LEU A 1 650 ? -9.087 -43.915 -4.609 1.00 69.12 650 LEU A O 1
ATOM 5319 N N . SER A 1 651 ? -8.213 -44.834 -6.464 1.00 71.00 651 SER A N 1
ATOM 5320 C CA . SER A 1 651 ? -8.731 -43.855 -7.433 1.00 71.00 651 SER A CA 1
ATOM 5321 C C . SER A 1 651 ? -10.259 -43.768 -7.393 1.00 71.00 651 SER A C 1
ATOM 5323 O O . SER A 1 651 ? -10.816 -42.677 -7.263 1.00 71.00 651 SER A O 1
ATOM 5325 N N . ASP A 1 652 ? -10.951 -44.912 -7.384 1.00 63.31 652 ASP A N 1
ATOM 5326 C CA . ASP A 1 652 ? -12.413 -44.976 -7.292 1.00 63.31 652 ASP A CA 1
ATOM 5327 C C . ASP A 1 652 ? -12.920 -44.393 -5.955 1.00 63.31 652 ASP A C 1
ATOM 5329 O O . ASP A 1 652 ? -13.888 -43.627 -5.931 1.00 63.31 652 ASP A O 1
ATOM 5333 N N . SER A 1 653 ? -12.205 -44.649 -4.851 1.00 60.50 653 SER A N 1
ATOM 5334 C CA . SER A 1 653 ? -12.495 -44.064 -3.529 1.00 60.50 653 SER A CA 1
ATOM 5335 C C . SER A 1 653 ? -12.263 -42.543 -3.462 1.00 60.50 653 SER A C 1
ATOM 5337 O O . SER A 1 653 ? -12.907 -41.863 -2.664 1.00 60.50 653 SER A O 1
ATOM 5339 N N . TRP A 1 654 ? -11.372 -41.980 -4.287 1.00 63.34 654 TRP A N 1
ATOM 5340 C CA . TRP A 1 654 ? -11.139 -40.529 -4.366 1.00 63.34 654 TRP A CA 1
ATOM 5341 C C . TRP A 1 654 ? -12.083 -39.826 -5.336 1.00 63.34 654 TRP A C 1
ATOM 5343 O O . TRP A 1 654 ? -12.609 -38.761 -5.009 1.00 63.34 654 TRP A O 1
ATOM 5353 N N . ARG A 1 655 ? -12.376 -40.429 -6.495 1.00 61.66 655 ARG A N 1
ATOM 5354 C CA . ARG A 1 655 ? -13.417 -39.944 -7.421 1.00 61.66 655 ARG A CA 1
ATOM 5355 C C . ARG A 1 655 ? -14.773 -39.843 -6.732 1.00 61.66 655 ARG A C 1
ATOM 5357 O O . ARG A 1 655 ? -15.552 -38.940 -7.031 1.00 61.66 655 ARG A O 1
ATOM 5364 N N . PHE A 1 656 ? -15.007 -40.697 -5.743 1.00 59.12 656 PHE A N 1
ATOM 5365 C CA . PHE A 1 656 ? -16.150 -40.633 -4.845 1.00 59.12 656 PHE A CA 1
ATOM 5366 C C . PHE A 1 656 ? -16.242 -39.332 -4.009 1.00 59.12 656 PHE A C 1
ATOM 5368 O O . PHE A 1 656 ? -17.348 -38.903 -3.689 1.00 59.12 656 PHE A O 1
ATOM 5375 N N . LEU A 1 657 ? -15.130 -38.649 -3.700 1.00 58.28 657 LEU A N 1
ATOM 5376 C CA . LEU A 1 657 ? -15.123 -37.341 -3.015 1.00 58.28 657 LEU A CA 1
ATOM 5377 C C . LEU A 1 657 ? -15.311 -36.150 -3.977 1.00 58.28 657 LEU A C 1
ATOM 5379 O O . LEU A 1 657 ? -15.581 -35.033 -3.534 1.00 58.28 657 LEU A O 1
ATOM 5383 N N . SER A 1 658 ? -15.247 -36.374 -5.295 1.00 54.06 658 SER A N 1
ATOM 5384 C CA . SER A 1 658 ? -15.434 -35.342 -6.327 1.00 54.06 658 SER A CA 1
ATOM 5385 C C . SER A 1 658 ? -16.786 -34.597 -6.300 1.00 54.06 658 SER A C 1
ATOM 5387 O O . SER A 1 658 ? -16.806 -33.442 -6.732 1.00 54.06 658 SER A O 1
ATOM 5389 N N . PRO A 1 659 ? -17.917 -35.155 -5.817 1.00 53.56 659 PRO A N 1
ATOM 5390 C CA . PRO A 1 659 ? -19.170 -34.407 -5.691 1.00 53.56 659 PRO A CA 1
ATOM 5391 C C . PRO A 1 659 ? -19.139 -33.305 -4.618 1.00 53.56 659 PRO A C 1
ATOM 5393 O O . PRO A 1 659 ? -20.019 -32.453 -4.613 1.00 53.56 659 PRO A O 1
ATOM 5396 N N . LEU A 1 660 ? -18.143 -33.287 -3.721 1.00 52.75 660 LEU A N 1
ATOM 5397 C CA . LEU A 1 660 ? -17.980 -32.245 -2.695 1.00 52.75 660 LEU A CA 1
ATOM 5398 C C . LEU A 1 660 ? -17.292 -30.971 -3.224 1.00 52.75 660 LEU A C 1
ATOM 5400 O O . LEU A 1 660 ? -17.117 -30.012 -2.470 1.00 52.75 660 LEU A O 1
ATOM 5404 N N . LYS A 1 661 ? -16.918 -30.939 -4.511 1.00 51.12 661 LYS A N 1
ATOM 5405 C CA . LYS A 1 661 ? -16.370 -29.754 -5.184 1.00 51.12 661 LYS A CA 1
ATOM 5406 C C . LYS A 1 661 ? -17.425 -28.638 -5.203 1.00 51.12 661 LYS A C 1
ATOM 5408 O O . LYS A 1 661 ? -18.541 -28.831 -5.682 1.00 51.12 661 LYS A O 1
ATOM 5413 N N . LEU A 1 662 ? -17.066 -27.446 -4.719 1.00 46.12 662 LEU A N 1
ATOM 5414 C CA . LEU A 1 662 ? -17.938 -26.260 -4.767 1.00 46.12 662 LEU A CA 1
ATOM 5415 C C . LEU A 1 662 ? -18.134 -25.729 -6.207 1.00 46.12 662 LEU A C 1
ATOM 5417 O O . LEU A 1 662 ? -19.068 -24.963 -6.462 1.00 46.12 662 LEU A O 1
ATOM 5421 N N . SER A 1 663 ? -17.275 -26.178 -7.126 1.00 41.25 663 SER A N 1
ATOM 5422 C CA . SER A 1 663 ? -16.982 -25.565 -8.428 1.00 41.25 663 SER A CA 1
ATOM 5423 C C . SER A 1 663 ? -17.251 -26.509 -9.610 1.00 41.25 663 SER A C 1
ATOM 5425 O O . SER A 1 663 ? -16.485 -26.567 -10.565 1.00 41.25 663 SER A O 1
ATOM 5427 N N . GLY A 1 664 ? -18.334 -27.285 -9.550 1.00 42.31 664 GLY A N 1
ATOM 5428 C CA . GLY A 1 664 ? -18.870 -28.022 -10.698 1.00 42.31 664 GLY A CA 1
ATOM 5429 C C . GLY A 1 664 ? -20.262 -27.512 -11.057 1.00 42.31 664 GLY A C 1
ATOM 5430 O O . GLY A 1 664 ? -21.007 -27.083 -10.169 1.00 42.31 664 GLY A O 1
ATOM 5431 N N . ASP A 1 665 ? -20.627 -27.550 -12.342 1.00 41.31 665 ASP A N 1
ATOM 5432 C CA . ASP A 1 665 ? -21.970 -27.167 -12.774 1.00 41.31 665 ASP A CA 1
ATOM 5433 C C . ASP A 1 665 ? -23.024 -27.913 -11.951 1.00 41.31 665 ASP A C 1
ATOM 5435 O O . ASP A 1 665 ? -23.034 -29.140 -11.833 1.00 41.31 665 ASP A O 1
ATOM 5439 N N . LYS A 1 666 ? -23.920 -27.128 -11.352 1.00 48.84 666 LYS A N 1
ATOM 5440 C CA . LYS A 1 666 ? -24.986 -27.554 -10.442 1.00 48.84 666 LYS A CA 1
ATOM 5441 C C . LYS A 1 666 ? -26.112 -28.257 -11.207 1.00 48.84 666 LYS A C 1
ATOM 5443 O O . LYS A 1 666 ? -27.262 -27.817 -11.164 1.00 48.84 666 LYS A O 1
ATOM 5448 N N . VAL A 1 667 ? -25.795 -29.337 -11.917 1.00 52.38 667 VAL A N 1
ATOM 5449 C CA . VAL A 1 667 ? -26.764 -30.092 -12.712 1.00 52.38 667 VAL A CA 1
ATOM 5450 C C . VAL A 1 667 ? -27.657 -30.891 -11.765 1.00 52.38 667 VAL A C 1
ATOM 5452 O O . VAL A 1 667 ? -27.212 -31.796 -11.059 1.00 52.38 667 VAL A O 1
ATOM 5455 N N . ARG A 1 668 ? -28.937 -30.517 -11.713 1.00 64.94 668 ARG A N 1
ATOM 5456 C CA . ARG A 1 668 ? -29.972 -31.324 -11.061 1.00 64.94 668 ARG A CA 1
ATOM 5457 C C . ARG A 1 668 ? -30.326 -32.487 -11.977 1.00 64.94 668 ARG A C 1
ATOM 5459 O O . ARG A 1 668 ? -30.479 -32.290 -13.180 1.00 64.94 668 ARG A O 1
ATOM 5466 N N . ALA A 1 669 ? -30.477 -33.671 -11.402 1.00 76.50 669 ALA A N 1
ATOM 5467 C CA . ALA A 1 669 ? -30.889 -34.868 -12.118 1.00 76.50 669 ALA A CA 1
ATOM 5468 C C . ALA A 1 669 ? -32.115 -35.479 -11.434 1.00 76.50 669 ALA A C 1
ATOM 5470 O O . ALA A 1 669 ? -32.339 -35.278 -10.240 1.00 76.50 669 ALA A O 1
ATOM 5471 N N . PHE A 1 670 ? -32.917 -36.219 -12.199 1.00 79.62 670 PHE A N 1
ATOM 5472 C CA . PHE A 1 670 ? -33.891 -37.130 -11.608 1.00 79.62 670 PHE A CA 1
ATOM 5473 C C . PHE A 1 670 ? -33.134 -38.343 -11.067 1.00 79.62 670 PHE A C 1
ATOM 5475 O O . PHE A 1 670 ? -32.511 -39.071 -11.831 1.00 79.62 670 PHE A O 1
ATOM 5482 N N . LEU A 1 671 ? -33.176 -38.517 -9.752 1.00 81.25 671 LEU A N 1
ATOM 5483 C CA . LEU A 1 671 ? -32.589 -39.619 -9.003 1.00 81.25 671 LEU A CA 1
ATOM 5484 C C . LEU A 1 671 ? -33.709 -40.569 -8.606 1.00 81.25 671 LEU A C 1
ATOM 5486 O O . LEU A 1 671 ? -34.618 -40.174 -7.871 1.00 81.25 671 LEU A O 1
ATOM 5490 N N . SER A 1 672 ? -33.670 -41.802 -9.092 1.00 87.75 672 SER A N 1
ATOM 5491 C CA . SER A 1 672 ? -34.577 -42.840 -8.614 1.00 87.75 672 SER A CA 1
ATOM 5492 C C . SER A 1 672 ? -34.058 -43.465 -7.318 1.00 87.75 672 SER A C 1
ATOM 5494 O O . SER A 1 672 ? -32.860 -43.446 -7.028 1.00 87.75 672 SER A O 1
ATOM 5496 N N . GLY A 1 673 ? -34.946 -44.061 -6.524 1.00 85.12 673 GLY A N 1
ATOM 5497 C CA . GLY A 1 673 ? -34.525 -44.851 -5.368 1.00 85.12 673 GLY A CA 1
ATOM 5498 C C . GLY A 1 673 ? -33.700 -46.073 -5.766 1.00 85.12 673 GLY A C 1
ATOM 5499 O O . GLY A 1 673 ? -32.871 -46.524 -4.979 1.00 85.12 673 GLY A O 1
ATOM 5500 N N . LYS A 1 674 ? -33.844 -46.552 -7.010 1.00 86.00 674 LYS A N 1
ATOM 5501 C CA . LYS A 1 674 ? -32.928 -47.529 -7.602 1.00 86.00 674 LYS A CA 1
ATOM 5502 C C . LYS A 1 674 ? -31.513 -46.967 -7.749 1.00 86.00 674 LYS A C 1
ATOM 5504 O O . LYS A 1 674 ? -30.578 -47.618 -7.305 1.00 86.00 674 LYS A O 1
ATOM 5509 N N . ASP A 1 675 ? -31.362 -45.752 -8.274 1.00 81.81 675 ASP A N 1
ATOM 5510 C CA . ASP A 1 675 ? -30.043 -45.117 -8.419 1.00 81.81 675 ASP A CA 1
ATOM 5511 C C . ASP A 1 675 ? -29.365 -44.921 -7.054 1.00 81.81 675 ASP A C 1
ATOM 5513 O O . ASP A 1 675 ? -28.174 -45.177 -6.908 1.00 81.81 675 ASP A O 1
ATOM 5517 N N . ILE A 1 676 ? -30.130 -44.528 -6.028 1.00 86.00 676 ILE A N 1
ATOM 5518 C CA . ILE A 1 676 ? -29.628 -44.386 -4.651 1.00 86.00 676 ILE A CA 1
ATOM 5519 C C . ILE A 1 676 ? -29.224 -45.748 -4.070 1.00 86.00 676 ILE A C 1
ATOM 5521 O O . ILE A 1 676 ? -28.176 -45.860 -3.436 1.00 86.00 676 ILE A O 1
ATOM 5525 N N . PHE A 1 677 ? -30.039 -46.786 -4.275 1.00 87.38 677 PHE A N 1
ATOM 5526 C CA . PHE A 1 677 ? -29.737 -48.131 -3.791 1.00 87.38 677 PHE A CA 1
ATOM 5527 C C . PHE A 1 677 ? -28.482 -48.707 -4.452 1.00 87.38 677 PHE A C 1
ATOM 5529 O O . PHE A 1 677 ? -27.583 -49.162 -3.746 1.00 87.38 677 PHE A O 1
ATOM 5536 N N . ASP A 1 678 ? -28.400 -48.634 -5.782 1.00 83.44 678 ASP A N 1
ATOM 5537 C CA . ASP A 1 678 ? -27.247 -49.097 -6.554 1.00 83.44 678 ASP A CA 1
ATOM 5538 C C . ASP A 1 678 ? -25.977 -48.349 -6.113 1.00 83.44 678 ASP A C 1
ATOM 5540 O O . ASP A 1 678 ? -24.923 -48.960 -5.938 1.00 83.44 678 ASP A O 1
ATOM 5544 N N . TYR A 1 679 ? -26.095 -47.048 -5.830 1.00 75.19 679 TYR A N 1
ATOM 5545 C CA . TYR A 1 679 ? -25.005 -46.214 -5.331 1.00 75.19 679 TYR A CA 1
ATOM 5546 C C . TYR A 1 679 ? -24.495 -46.635 -3.940 1.00 75.19 679 TYR A C 1
ATOM 5548 O O . TYR A 1 679 ? -23.290 -46.812 -3.752 1.00 75.19 679 TYR A O 1
ATOM 5556 N N . VAL A 1 680 ? -25.389 -46.841 -2.964 1.00 81.56 680 VAL A N 1
ATOM 5557 C CA . VAL A 1 680 ? -25.013 -47.289 -1.606 1.00 81.56 680 VAL A CA 1
ATOM 5558 C C . VAL A 1 680 ? -24.449 -48.709 -1.633 1.00 81.56 680 VAL A C 1
ATOM 5560 O O . VAL A 1 680 ? -23.454 -48.994 -0.962 1.00 81.56 680 VAL A O 1
ATOM 5563 N N . ASN A 1 681 ? -25.052 -49.591 -2.435 1.00 82.19 681 ASN A N 1
ATOM 5564 C CA . ASN A 1 681 ? -24.595 -50.965 -2.576 1.00 82.19 681 ASN A CA 1
ATOM 5565 C C . ASN A 1 681 ? -23.183 -51.015 -3.171 1.00 82.19 681 ASN A C 1
ATOM 5567 O O . ASN A 1 681 ? -22.328 -51.716 -2.645 1.00 82.19 681 ASN A O 1
ATOM 5571 N N . HIS A 1 682 ? -22.898 -50.215 -4.203 1.00 75.94 682 HIS A N 1
ATOM 5572 C CA . HIS A 1 682 ? -21.559 -50.138 -4.787 1.00 75.94 682 HIS A CA 1
ATOM 5573 C C . HIS A 1 682 ? -20.513 -49.630 -3.781 1.00 75.94 682 HIS A C 1
ATOM 5575 O O . HIS A 1 682 ? -19.415 -50.178 -3.711 1.00 75.94 682 HIS A O 1
ATOM 5581 N N . PHE A 1 683 ? -20.865 -48.632 -2.960 1.00 68.75 683 PHE A N 1
ATOM 5582 C CA . PHE A 1 683 ? -19.957 -48.054 -1.966 1.00 68.75 683 PHE A CA 1
ATOM 5583 C C . PHE A 1 683 ? -19.575 -49.043 -0.854 1.00 68.75 683 PHE A C 1
ATOM 5585 O O . PHE A 1 683 ? -18.408 -49.144 -0.473 1.00 68.75 683 PHE A O 1
ATOM 5592 N N . PHE A 1 684 ? -20.546 -49.791 -0.330 1.00 77.94 684 PHE A N 1
ATOM 5593 C CA . PHE A 1 684 ? -20.321 -50.706 0.788 1.00 77.94 684 PHE A CA 1
ATOM 5594 C C . PHE A 1 684 ? -20.138 -52.168 0.375 1.00 77.94 684 PHE A C 1
ATOM 5596 O O . PHE A 1 684 ? -19.931 -52.986 1.267 1.00 77.94 684 PHE A O 1
ATOM 5603 N N . ASN A 1 685 ? -20.144 -52.512 -0.921 1.00 75.31 685 ASN A N 1
ATOM 5604 C CA . ASN A 1 685 ? -20.174 -53.905 -1.388 1.00 75.31 685 ASN A CA 1
ATOM 5605 C C . ASN A 1 685 ? -19.119 -54.789 -0.705 1.00 75.31 685 ASN A C 1
ATOM 5607 O O . ASN A 1 685 ? -19.437 -55.805 -0.097 1.00 75.31 685 ASN A O 1
ATOM 5611 N N . ILE A 1 686 ? -17.861 -54.339 -0.706 1.00 68.94 686 ILE A N 1
ATOM 5612 C CA . ILE A 1 686 ? -16.738 -55.076 -0.104 1.00 68.94 686 ILE A CA 1
ATOM 5613 C C . ILE A 1 686 ? -16.936 -55.256 1.408 1.00 68.94 686 ILE A C 1
ATOM 5615 O O . ILE A 1 686 ? -16.567 -56.283 1.975 1.00 68.94 686 ILE A O 1
ATOM 5619 N N . LYS A 1 687 ? -17.512 -54.257 2.081 1.00 71.62 687 LYS A N 1
ATOM 5620 C CA . LYS A 1 687 ? -17.762 -54.289 3.524 1.00 71.62 687 LYS A CA 1
ATOM 5621 C C . LYS A 1 687 ? -18.949 -55.190 3.858 1.00 71.62 687 LYS A C 1
ATOM 5623 O O . LYS A 1 687 ? -18.859 -55.968 4.799 1.00 71.62 687 LYS A O 1
ATOM 5628 N N . PHE A 1 688 ? -20.012 -55.140 3.058 1.00 84.75 688 PHE A N 1
ATOM 5629 C CA . PHE A 1 688 ? -21.163 -56.027 3.182 1.00 84.75 688 PHE A CA 1
ATOM 5630 C C . PHE A 1 688 ? -20.779 -57.487 2.950 1.00 84.75 688 PHE A C 1
ATOM 5632 O O . PHE A 1 688 ? -21.131 -58.333 3.766 1.00 84.75 688 PHE A O 1
ATOM 5639 N N . GLU A 1 689 ? -19.990 -57.781 1.914 1.00 78.62 689 GLU A N 1
ATOM 5640 C CA . GLU A 1 689 ? -19.482 -59.132 1.652 1.00 78.62 689 GLU A CA 1
ATOM 5641 C C . GLU A 1 689 ? -18.566 -59.622 2.782 1.00 78.62 689 GLU A C 1
ATOM 5643 O O . GLU A 1 689 ? -18.730 -60.738 3.276 1.00 78.62 689 GLU A O 1
ATOM 5648 N N . LYS A 1 690 ? -17.630 -58.778 3.240 1.00 77.00 690 LYS A N 1
ATOM 5649 C CA . LYS A 1 690 ? -16.698 -59.125 4.322 1.00 77.00 690 LYS A CA 1
ATOM 5650 C C . LYS A 1 690 ? -17.410 -59.398 5.648 1.00 77.00 690 LYS A C 1
ATOM 5652 O O . LYS A 1 690 ? -17.032 -60.331 6.354 1.00 77.00 690 LYS A O 1
ATOM 5657 N N . ASP A 1 691 ? -18.428 -58.605 5.967 1.00 84.12 691 ASP A N 1
ATOM 5658 C CA . ASP A 1 691 ? -19.154 -58.681 7.237 1.00 84.12 691 ASP A CA 1
ATOM 5659 C C . ASP A 1 691 ? -20.433 -59.544 7.136 1.00 84.12 691 ASP A C 1
ATOM 5661 O O . ASP A 1 691 ? -21.177 -59.655 8.109 1.00 84.12 691 ASP A O 1
ATOM 5665 N N . SER A 1 692 ? -20.678 -60.192 5.986 1.00 87.06 692 SER A N 1
ATOM 5666 C CA . SER A 1 692 ? -21.866 -61.025 5.707 1.00 87.06 692 SER A CA 1
ATOM 5667 C C . SER A 1 692 ? -23.200 -60.302 5.955 1.00 87.06 692 SER A C 1
ATOM 5669 O O . SER A 1 692 ? -24.138 -60.868 6.519 1.00 87.06 692 SER A O 1
ATOM 5671 N N . ILE A 1 693 ? -23.282 -59.035 5.549 1.00 87.94 693 ILE A N 1
ATOM 5672 C CA . ILE A 1 693 ? -24.465 -58.183 5.708 1.00 87.94 693 ILE A CA 1
ATOM 5673 C C . ILE A 1 693 ? -25.338 -58.286 4.455 1.00 87.94 693 ILE A C 1
ATOM 5675 O O . ILE A 1 693 ? -24.886 -58.006 3.347 1.00 87.94 693 ILE A O 1
ATOM 5679 N N . GLU A 1 694 ? -26.613 -58.635 4.634 1.00 85.75 694 GLU A N 1
ATOM 5680 C CA . GLU A 1 694 ? -27.601 -58.648 3.553 1.00 85.75 694 GLU A CA 1
ATOM 5681 C C . GLU A 1 694 ? -28.225 -57.253 3.391 1.00 85.75 694 GLU A C 1
ATOM 5683 O O . GLU A 1 694 ? -29.055 -56.820 4.195 1.00 85.75 694 GLU A O 1
ATOM 5688 N N . PHE A 1 695 ? -27.806 -56.526 2.353 1.00 89.50 695 PHE A N 1
ATOM 5689 C CA . PHE A 1 695 ? -28.352 -55.214 2.014 1.00 89.50 695 PHE A CA 1
ATOM 5690 C C . PHE A 1 695 ? -29.486 -55.358 0.992 1.00 89.50 695 PHE A C 1
ATOM 5692 O O . PHE A 1 695 ? -29.283 -55.842 -0.121 1.00 89.50 695 PHE A O 1
ATOM 5699 N N . SER A 1 696 ? -30.697 -54.945 1.368 1.00 89.50 696 SER A N 1
ATOM 5700 C CA . SER A 1 696 ? -31.892 -55.056 0.526 1.00 89.50 696 SER A CA 1
ATOM 5701 C C . SER A 1 696 ? -32.710 -53.765 0.529 1.00 89.50 696 SER A C 1
ATOM 5703 O O . SER A 1 696 ? -32.601 -52.932 1.429 1.00 89.50 696 SER A O 1
ATOM 5705 N N . CYS A 1 697 ? -33.533 -53.590 -0.505 1.00 88.50 697 CYS A N 1
ATOM 5706 C CA . CYS A 1 697 ? -34.374 -52.415 -0.699 1.00 88.50 697 CYS A CA 1
ATOM 5707 C C . CYS A 1 697 ? -35.845 -52.809 -0.828 1.00 88.50 697 CYS A C 1
ATOM 5709 O O . CYS A 1 697 ? -36.175 -53.810 -1.463 1.00 88.50 697 CYS A O 1
ATOM 5711 N N . SER A 1 698 ? -36.745 -52.004 -0.261 1.00 91.75 698 SER A N 1
ATOM 5712 C CA . SER A 1 698 ? -38.188 -52.190 -0.450 1.00 91.75 698 SER A CA 1
ATOM 5713 C C . SER A 1 698 ? -38.643 -51.708 -1.832 1.00 91.75 698 SER A C 1
ATOM 5715 O O . SER A 1 698 ? -38.122 -50.721 -2.351 1.00 91.75 698 SER A O 1
ATOM 5717 N N . THR A 1 699 ? -39.681 -52.335 -2.390 1.00 86.19 699 THR A N 1
ATOM 5718 C CA . THR A 1 699 ? -40.283 -51.923 -3.672 1.00 86.19 699 THR A CA 1
ATOM 5719 C C . THR A 1 699 ? -40.747 -50.466 -3.653 1.00 86.19 699 THR A C 1
ATOM 5721 O O . THR A 1 699 ? -40.484 -49.730 -4.594 1.00 86.19 699 THR A O 1
ATOM 5724 N N . ASN A 1 700 ? -41.321 -50.011 -2.534 1.00 87.94 700 ASN A N 1
ATOM 5725 C CA . ASN A 1 700 ? -41.759 -48.622 -2.368 1.00 87.94 700 ASN A CA 1
ATOM 5726 C C . ASN A 1 700 ? -40.613 -47.610 -2.469 1.00 87.94 700 ASN A C 1
ATOM 5728 O O . ASN A 1 700 ? -40.854 -46.468 -2.843 1.00 87.94 700 ASN A O 1
ATOM 5732 N N . PHE A 1 701 ? -39.391 -47.997 -2.094 1.00 87.88 701 PHE A N 1
ATOM 5733 C CA . PHE A 1 701 ? -38.234 -47.111 -2.174 1.00 87.88 701 PHE A CA 1
ATOM 5734 C C . PHE A 1 701 ? -37.685 -47.052 -3.597 1.00 87.88 701 PHE A C 1
ATOM 5736 O O . PHE A 1 701 ? -37.376 -45.964 -4.064 1.00 87.88 701 PHE A O 1
ATOM 5743 N N . LEU A 1 702 ? -37.628 -48.182 -4.311 1.00 87.81 702 LEU A N 1
ATOM 5744 C CA . LEU A 1 702 ? -37.183 -48.225 -5.710 1.00 87.81 702 LEU A CA 1
ATOM 5745 C C . LEU A 1 702 ? -38.024 -47.319 -6.626 1.00 87.81 702 LEU A C 1
ATOM 5747 O O . LEU A 1 702 ? -37.473 -46.719 -7.548 1.00 87.81 702 LEU A O 1
ATOM 5751 N N . ASP A 1 703 ? -39.317 -47.172 -6.325 1.00 85.12 703 ASP A N 1
ATOM 5752 C CA . ASP A 1 703 ? -40.264 -46.339 -7.079 1.00 85.12 703 ASP A CA 1
ATOM 5753 C C . ASP A 1 703 ? -40.177 -44.831 -6.754 1.00 85.12 703 ASP A C 1
ATOM 5755 O O . ASP A 1 703 ? -40.856 -44.015 -7.384 1.00 85.12 703 ASP A O 1
ATOM 5759 N N . ILE A 1 704 ? -39.351 -44.421 -5.782 1.00 88.56 704 ILE A N 1
ATOM 5760 C CA . ILE A 1 704 ? -39.149 -43.002 -5.459 1.00 88.56 704 ILE A CA 1
ATOM 5761 C C . ILE A 1 704 ? -38.378 -42.328 -6.595 1.00 88.56 704 ILE A C 1
ATOM 5763 O O . ILE A 1 704 ? -37.408 -42.874 -7.110 1.00 88.56 704 ILE A O 1
ATOM 5767 N N . SER A 1 705 ? -38.772 -41.103 -6.948 1.00 86.56 705 SER A N 1
ATOM 5768 C CA . SER A 1 705 ? -38.028 -40.236 -7.862 1.00 86.56 705 SER A CA 1
ATOM 5769 C C . SER A 1 705 ? -37.888 -38.836 -7.268 1.00 86.56 705 SER A C 1
ATOM 5771 O O . SER A 1 705 ? -38.867 -38.232 -6.827 1.00 86.56 705 SER A O 1
ATOM 5773 N N . LEU A 1 706 ? -36.659 -38.328 -7.231 1.00 85.69 706 LEU A N 1
ATOM 5774 C CA . LEU A 1 706 ? -36.274 -37.062 -6.613 1.00 85.69 706 LEU A CA 1
ATOM 5775 C C . LEU A 1 706 ? -35.551 -36.201 -7.648 1.00 85.69 706 LEU A C 1
ATOM 5777 O O . LEU A 1 706 ? -34.598 -36.657 -8.267 1.00 85.69 706 LEU A O 1
ATOM 5781 N N . TYR A 1 707 ? -35.964 -34.947 -7.822 1.00 82.19 707 TYR A N 1
ATOM 5782 C CA . TYR A 1 707 ? -35.251 -34.001 -8.685 1.00 82.19 707 TYR A CA 1
ATOM 5783 C C . TYR A 1 707 ? -34.360 -33.081 -7.846 1.00 82.19 707 TYR A C 1
ATOM 5785 O O . TYR A 1 707 ? -34.801 -32.032 -7.370 1.00 82.19 707 TYR A O 1
ATOM 5793 N N . ASP A 1 708 ? -33.109 -33.482 -7.638 1.00 78.62 708 ASP A N 1
ATOM 5794 C CA . ASP A 1 708 ? -32.142 -32.724 -6.835 1.00 78.62 708 ASP A CA 1
ATOM 5795 C C . ASP A 1 708 ? -30.706 -32.967 -7.339 1.00 78.62 708 ASP A C 1
ATOM 5797 O O . ASP A 1 708 ? -30.477 -33.569 -8.389 1.00 78.62 708 ASP A O 1
ATOM 5801 N N . GLN A 1 709 ? -29.721 -32.429 -6.626 1.00 71.88 709 GLN A N 1
ATOM 5802 C CA . GLN A 1 709 ? -28.305 -32.595 -6.927 1.00 71.88 709 GLN A CA 1
ATOM 5803 C C . GLN A 1 709 ? -27.793 -33.919 -6.341 1.00 71.88 709 GLN A C 1
ATOM 5805 O O . GLN A 1 709 ? -27.854 -34.090 -5.117 1.00 71.88 709 GLN A O 1
ATOM 5810 N N . PRO A 1 710 ? -27.214 -34.821 -7.161 1.00 68.19 710 PRO A N 1
ATOM 5811 C CA . PRO A 1 710 ? -26.607 -36.064 -6.672 1.00 68.19 710 PRO A CA 1
ATOM 5812 C C . PRO A 1 710 ? -25.599 -35.811 -5.542 1.00 68.19 710 PRO A C 1
ATOM 5814 O O . PRO A 1 710 ? -25.640 -36.472 -4.509 1.00 68.19 710 PRO A O 1
ATOM 5817 N N . ALA A 1 711 ? -24.795 -34.750 -5.680 1.00 57.25 711 ALA A N 1
ATOM 5818 C CA . ALA A 1 711 ? -23.813 -34.289 -4.697 1.00 57.25 711 ALA A CA 1
ATOM 5819 C C . ALA A 1 711 ? -24.379 -33.967 -3.301 1.00 57.25 711 ALA A C 1
ATOM 5821 O O . ALA A 1 711 ? -23.643 -34.007 -2.321 1.00 57.25 711 ALA A O 1
ATOM 5822 N N . ARG A 1 712 ? -25.673 -33.642 -3.188 1.00 68.44 712 ARG A N 1
ATOM 5823 C CA . ARG A 1 712 ? -26.328 -33.329 -1.909 1.00 68.44 712 ARG A CA 1
ATOM 5824 C C . ARG A 1 712 ? -27.054 -34.534 -1.323 1.00 68.44 712 ARG A C 1
ATOM 5826 O O . ARG A 1 712 ? -27.075 -34.688 -0.107 1.00 68.44 712 ARG A O 1
ATOM 5833 N N . ILE A 1 713 ? -27.674 -35.351 -2.173 1.00 77.88 713 ILE A N 1
ATOM 5834 C CA . ILE A 1 713 ? -28.515 -36.472 -1.740 1.00 77.88 713 ILE A CA 1
ATOM 5835 C C . ILE A 1 713 ? -27.670 -37.695 -1.386 1.00 77.88 713 ILE A C 1
ATOM 5837 O O . ILE A 1 713 ? -27.862 -38.277 -0.324 1.00 77.88 713 ILE A O 1
ATOM 5841 N N . TYR A 1 714 ? -26.701 -38.061 -2.222 1.00 74.25 714 TYR A N 1
ATOM 5842 C CA . TYR A 1 714 ? -25.893 -39.262 -2.023 1.00 74.25 714 TYR A CA 1
ATOM 5843 C C . TYR A 1 714 ? -25.101 -39.301 -0.700 1.00 74.25 714 TYR A C 1
ATOM 5845 O O . TYR A 1 714 ? -25.140 -40.341 -0.041 1.00 74.25 714 TYR A O 1
ATOM 5853 N N . PRO A 1 715 ? -24.465 -38.209 -0.221 1.00 66.00 715 PRO A N 1
ATOM 5854 C CA . PRO A 1 715 ? -23.779 -38.227 1.076 1.00 66.00 715 PRO A CA 1
ATOM 5855 C C . PRO A 1 715 ? -24.702 -38.469 2.278 1.00 66.00 715 PRO A C 1
ATOM 5857 O O . PRO A 1 715 ? -24.250 -38.984 3.296 1.00 66.00 715 PRO A O 1
ATOM 5860 N N . VAL A 1 716 ? -25.990 -38.114 2.180 1.00 75.56 716 VAL A N 1
ATOM 5861 C CA . VAL A 1 716 ? -26.965 -38.318 3.268 1.00 75.56 716 VAL A CA 1
ATOM 5862 C C . VAL A 1 716 ? -27.241 -39.801 3.504 1.00 75.56 716 VAL A C 1
ATOM 5864 O O . VAL A 1 716 ? -27.497 -40.176 4.637 1.00 75.56 716 VAL A O 1
ATOM 5867 N N . PHE A 1 717 ? -27.187 -40.630 2.460 1.00 77.94 717 PHE A N 1
ATOM 5868 C CA . PHE A 1 717 ? -27.414 -42.076 2.566 1.00 77.94 717 PHE A CA 1
ATOM 5869 C C . PHE A 1 717 ? -26.150 -42.872 2.911 1.00 77.94 717 PHE A C 1
ATOM 5871 O O . PHE A 1 717 ? -26.247 -44.053 3.233 1.00 77.94 717 PHE A O 1
ATOM 5878 N N . ILE A 1 718 ? -24.973 -42.249 2.803 1.00 70.56 718 ILE A N 1
ATOM 5879 C CA . ILE A 1 718 ? -23.694 -42.871 3.163 1.00 70.56 718 ILE A CA 1
ATOM 5880 C C . ILE A 1 718 ? -23.335 -42.644 4.630 1.00 70.56 718 ILE A C 1
ATOM 5882 O O . ILE A 1 718 ? -22.755 -43.540 5.244 1.00 70.56 718 ILE A O 1
ATOM 5886 N N . ASN A 1 719 ? -23.656 -41.463 5.169 1.00 63.31 719 ASN A N 1
ATOM 5887 C CA . ASN A 1 719 ? -23.600 -41.197 6.609 1.00 63.31 719 ASN A CA 1
ATOM 5888 C C . ASN A 1 719 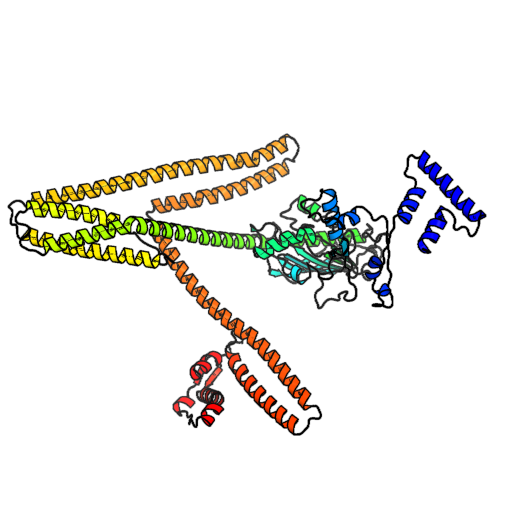? -24.676 -41.993 7.347 1.00 63.31 719 ASN A C 1
ATOM 5890 O O . ASN A 1 719 ? -24.364 -42.484 8.455 1.00 63.31 719 ASN A O 1
#

Foldseek 3Di:
DVVLLVQVCQQQNNPPDPVVRVVSPVVLVVQQVVCVVVVHDRVSVVSVVQSVPPDDDPVVLVVPCCSVVNDVDDDDDDDTPDDVLVVLVQDPDDLVPDDPVSNCSLLLVLQACAQQFPQQDDPPDDGDPPDFDWDWHDDPPDIDTSDDSDHPDHNVLQLPFQWKDKFKAAQQLKTFFWIHHLNDIDHGDIDHAPDRDDDDPLQTFGMKIFIKGFFDLPPLLHSDDPVSSVVLNVCLSRQAAAFEAEVRGTQPPGLDPVDPLLCLVVVCVVPCQQSVDDSSGMHYYMYHYCVGGVNQDADPVSHGGDPGNHSVSVSSSVNRVSNVCSLDGYGPNHPNSVVSSVVSVVVVVVVVVVVVLVVVLVVLLVVLVVLLVVCVVVLVVLLVVLVVLLVCLVDLPNDDDPVVLLVVVLVLLVSVLVLVVSDDDDHFPPSDPCVVSNVVSVVSSVSSVVSSVSSVVSSVVSNVVDDDDCPPVSVVVVVVSNVVSVVVVCVVVVVVVVVVVVVVVVVVVVVVVCLVCVLVVQLVVLVVCVVVVVDDPVVSVVVSVVSVVVSVVVCCVVVVVVVVVVVCVVVVPPPVVVSSVVSNVVVVVVVVVVVVVVVVVVLVVLVVVLVVVVVVLVVVVVVLVVQVPDDDDPVVVVVSVVVVVVSVVVVVVSVVSVLSHPDDPQDWDWAFLVNLLVLLCVVCVVVCVVVVNDDDDDPVRRRDIDGGGCSVPNVVSND

Secondary structure (DSSP, 8-state):
-HHHHHHHHHHH--SS-HHHHHHHHHHHHHHHHHHHHTT---HHHHHHHHHHH----HHHHTTSTTTTTSSS-------SS--HHHHGGG----TTTS-HHHHHHHHHHHHHHTTSB-----TTS----S----EEEEETTEEEEEE-SS-SS-HHHHHTSSEEEEEEE-TT--EEEEEEETTEEEEEEEE--SS-----TTT----EEEEEEE--SSGGG--S-HHHHHHHHHHHHHH---EEEETTEE-TTTTSTT--TT-HHHHHTT-TTTS---GGGEEEEEEE-TTT-TTSPBPTTSSSB--SHHHHHHHHHHHHHHHHHIIIIISTT-HHHHHHHHHHHHHHHHHHHHHHHHHHHHHHHHHHHHHHHHHHHHHHHHHHHHHHHHHHHHSTTS--SHHHHHHHHHHHHHHHHHHHHH------S--GGGHHHHHHHHHHHHHHHHHHHHHHHHHHHHHHHS--S-HHHHHHHHHHHHHHHHHHHHHHHHHHHHHHHHHHHHHHHHHHHHHHHHHHHHHHHHHHHHHTTSS-HHHHHHHHHHHHHHHHHHHHHHHHHHHHHHHHHHTT--HHHHHHHHHHHHHHHHHHHHHHHHHHHHHHHHHHHHHHHHHHHHHHHHHHHHHHTS---HHHHHHHHHHHHHHHHHHHHHHTTGGG-TTS----EEEEHHHHHHHHHHHHHHHHHHHT------HHHHT-EEEE-HHHHHHHHH-

Sequence (719 aa):
PEMFDALMGNLWGDGDDILRDNRIEQAWENYSELEKNENNDITKEAIENTVINAFFEERHFQSWPVWNNKTTHGTAMFIAGIHDDLIAQLSTDAGSEAQGAEVRAKERFLQTLNSFVNPFKREEEEQITDFKTSVIAWNGNLQRFIIDEVRNFDISNFDQLEHIVEGNIDENGLFSGRVKAFGEWFDNITVKPKTVYKTRKDTRFGPFFLRLGTFEVIRKNSTLSDEQHATFDRIRDQFGGVMVFRDDLRVMPYGREDNDFFEIEKRRSKNAGLYMFSNRACFGGVYITKEHNPNLRDKAGREGIIDNKASKLFREIVENILIEIAKRFIGRASNIRDEKLEEINAKHAALKADEDRKKLLRKEQRRVKTSIQRDRISLEHLRNEFYEISQLLSDKNNFKELEELLQLKENIDVLDGTLKNLSLGSVPRNLGSIEKDYRQYRDLEIDAKSLLKQINNSVYLALDHFTVKDDYSIAEKDFRSKAAILHAKIRKFSNKGRNILKEETLRFEEITNNTNKAFHEKTSQYLSDLQENRTSLKKTLENLDLAYQIQDIEISQTYAPYITALESLREEIDLEGLAISSVNENTRLKKQVEQVNALAQLGITVEIIGHEIEGFDMTIERGINRLSSTNLDEYQKNALSSITQAHQSLSDSWRFLSPLKLSGDKVRAFLSGKDIFDYVNHFFNIKFEKDSIEFSCSTNFLDISLYDQPARIYPVFIN

Radius of gyration: 43.7 Å; chains: 1; bounding box: 123×103×117 Å

pLDDT: mean 81.52, std 10.55, range [41.25, 97.88]

InterPro domains:
  IPR043836 Dimerisation and histidine phosphotransfer (DHp) domain [PF19191] (601-661)